Protein AF-A0A924V7I4-F1 (afdb_monomer_lite)

Radius of gyration: 24.04 Å; chains: 1; bounding box: 70×36×67 Å

Foldseek 3Di:
DFFDKAAEAFPVRDGDDADFWFWAEPVRDTQDTDRFPVSNQVSQCPDPRSVQQFHWDDDPDGRMTGTDGPDPVDHDDDHGYIFWKKKKKFQAQKDFKWKAFAQKWKDFQPRDIFGHHPDDTPDPQKAKDFDDAQDQDDDDDPDDDDFPDRLDTFNGTMMMMMGGHPHRHMGMMMITDRLGEDATDTAGPPPPLDPQRQLGIAQIATEDRLQDAYYEDELSYAQRNQECPRYPCVSRLQNHQEYYYAYRDPPRANPGYDHFARQRANHQEYAANGDHPAQAPVCRNNVHLAPCVRHVNHQEYHHELSNDDPSRQQLAARHQYDHYDDPDPPRANDQVNLQSNLLSPLNNYDAAHHEYAHEHHPDHDPSSVVSVVSNVVSHYHYHYD

pLDDT: mean 82.89, std 15.55, range [28.03, 98.19]

Sequence (385 aa):
NGPGNVSLKNGLGSNVSSYPVAVLNLNSAILGVAQNDNQYVNLWNADPVDAAAGQLDISDIATKFNFTPSNPANPVIPQVSAMRFFQFDIAADHLDSMSFPEGSIVDFGDGIKQKFDAVTPLDPSIGFYQIFSGVIQTYIVNGTYNVPGSAFTLNNTVYVMTKTYSNASNKTITVYHNDNDYYLYNDNANGTPGTETSHLLSNLRGHLPIHTKGIHFTSTQQASFNTFANLNLSEFFQNVEFFGMRWGYTSNFFTNYNFGVLTFPNIKAIDFGANRTTNDLVKIIAGTADLVAKYPHLISIGLKQSQYTPDLNLAIANVQ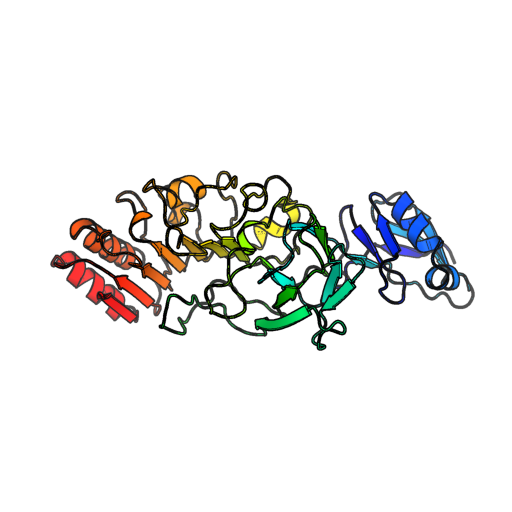QFIMGNYETGNILLPADYDRILIQLASGKTDTGGRIVISGGLSRTAASDAAVSTLLAQGMTVQLN

Secondary structure (DSSP, 8-state):
-PPEEEE-B-TTSPBP-SS-EEEE-TTS-EEEEESSHHHHHHHHHHSHHHHHHEEEEE-SSTTEEEEEES-TTS------EEEEEEEEEE-SSEEEEEEEETT-EEE-SSS-EEE-SSSPPSSTTEEEEEEESS-B-----TT----SS-S-B-SS-EEEEEEE-SS---EEEEEEE----EEE----TTSS---SGGGGEEEEEE---TTEEEEEEETTS-TTTSBSTTB-GGGTGGG--EEEEE-SSTT--S---B--S---TT--EEEEE---SSTTHHHHHHTSS-HHHH-TT--EEEEEGGG--TT-----TT--EEEEE--STT----HHHHHHHHHHHHHH--SS--EEEE---S---HHHHHHHHHHHHTT-EEEE-

Structure (mmCIF, N/CA/C/O backbone):
data_AF-A0A924V7I4-F1
#
_entry.id   AF-A0A924V7I4-F1
#
loop_
_atom_site.group_PDB
_atom_site.id
_atom_site.type_symbol
_atom_site.label_atom_id
_atom_site.label_alt_id
_atom_site.label_comp_id
_atom_site.label_asym_id
_atom_site.label_entity_id
_atom_site.label_seq_id
_atom_site.pdbx_PDB_ins_code
_atom_site.Cartn_x
_atom_site.Cartn_y
_atom_site.Cartn_z
_atom_site.occupancy
_atom_site.B_iso_or_equiv
_atom_site.auth_seq_id
_atom_site.auth_comp_id
_atom_site.auth_asym_id
_atom_site.auth_atom_id
_atom_site.pdbx_PDB_model_num
ATOM 1 N N . ASN A 1 1 ? 41.966 -0.921 -19.161 1.00 46.94 1 ASN A N 1
ATOM 2 C CA . ASN A 1 1 ? 40.840 -0.637 -18.250 1.00 46.94 1 ASN A CA 1
ATOM 3 C C . ASN A 1 1 ? 39.712 -1.575 -18.623 1.00 46.94 1 ASN A C 1
ATOM 5 O O . ASN A 1 1 ? 39.207 -1.452 -19.728 1.00 46.94 1 ASN A O 1
ATOM 9 N N . GLY A 1 2 ? 39.460 -2.597 -17.801 1.00 52.84 2 GLY A N 1
ATOM 10 C CA . GLY A 1 2 ? 38.403 -3.581 -18.065 1.00 52.84 2 GLY A CA 1
ATOM 11 C C . GLY A 1 2 ? 37.001 -2.979 -17.900 1.00 52.84 2 GLY A C 1
ATOM 12 O O . GLY A 1 2 ? 36.897 -1.849 -17.413 1.00 52.84 2 GLY A O 1
ATOM 13 N N . PRO A 1 3 ? 35.948 -3.710 -18.302 1.00 62.97 3 PRO A N 1
ATOM 14 C CA . PRO A 1 3 ? 34.570 -3.273 -18.117 1.00 62.97 3 PRO A CA 1
ATOM 15 C C . PRO A 1 3 ? 34.295 -2.991 -16.637 1.00 62.97 3 PRO A C 1
ATOM 17 O O . PRO A 1 3 ? 34.717 -3.739 -15.751 1.00 62.97 3 PRO A O 1
ATOM 20 N N . GLY A 1 4 ? 33.620 -1.875 -16.369 1.00 78.25 4 GLY A N 1
ATOM 21 C CA . GLY A 1 4 ? 33.161 -1.549 -15.025 1.00 78.25 4 GLY A CA 1
ATOM 22 C C . GLY A 1 4 ? 31.916 -2.369 -14.708 1.00 78.25 4 GLY A C 1
ATOM 23 O O . GLY A 1 4 ? 30.990 -2.397 -15.511 1.00 78.25 4 GLY A O 1
ATOM 24 N N . ASN A 1 5 ? 31.872 -3.024 -13.549 1.00 87.50 5 ASN A N 1
ATOM 25 C CA . ASN A 1 5 ? 30.640 -3.656 -13.083 1.00 87.50 5 ASN A CA 1
ATOM 26 C C . ASN A 1 5 ? 29.692 -2.587 -12.545 1.00 87.50 5 ASN A C 1
ATOM 28 O O . ASN A 1 5 ? 30.035 -1.865 -11.606 1.00 87.50 5 ASN A O 1
ATOM 32 N N . VAL A 1 6 ? 28.488 -2.527 -13.098 1.00 92.62 6 VAL A N 1
ATOM 33 C CA . VAL A 1 6 ? 27.426 -1.624 -12.656 1.00 92.62 6 VAL A CA 1
ATOM 34 C C . VAL A 1 6 ? 26.247 -2.434 -12.135 1.00 92.62 6 VAL A C 1
ATOM 36 O O . VAL A 1 6 ? 25.904 -3.480 -12.673 1.00 92.62 6 VAL A O 1
ATOM 39 N N . SER A 1 7 ? 25.656 -1.992 -11.029 1.00 93.12 7 SER A N 1
ATOM 40 C CA . SER A 1 7 ? 24.474 -2.640 -10.446 1.00 93.12 7 SER A CA 1
ATOM 41 C C . SER A 1 7 ? 23.231 -1.843 -10.797 1.00 93.12 7 SER A C 1
ATOM 43 O O . SER A 1 7 ? 23.283 -0.614 -10.801 1.00 93.12 7 SER A O 1
ATOM 45 N N . LEU A 1 8 ? 22.123 -2.537 -11.032 1.00 94.00 8 LEU A N 1
ATOM 46 C CA . LEU A 1 8 ? 20.829 -1.915 -11.241 1.00 94.00 8 LEU A CA 1
ATOM 47 C C . LEU A 1 8 ? 20.364 -1.218 -9.961 1.00 94.00 8 LEU A C 1
ATOM 49 O O . LEU A 1 8 ? 20.261 -1.848 -8.902 1.00 94.00 8 LEU A O 1
ATOM 53 N N . LYS A 1 9 ? 20.084 0.081 -10.054 1.00 92.69 9 LYS A N 1
ATOM 54 C CA . LYS A 1 9 ? 19.677 0.914 -8.921 1.00 92.69 9 LYS A CA 1
ATOM 55 C C . LYS A 1 9 ? 18.242 1.399 -9.056 1.00 92.69 9 LYS A C 1
ATOM 57 O O . LYS A 1 9 ? 17.799 1.704 -10.157 1.00 92.69 9 LYS A O 1
ATOM 62 N N . ASN A 1 10 ? 17.530 1.517 -7.940 1.00 87.12 10 ASN A N 1
ATOM 63 C CA . ASN A 1 10 ? 16.281 2.273 -7.896 1.00 87.12 10 ASN A CA 1
ATOM 64 C C . ASN A 1 10 ? 16.562 3.786 -7.833 1.00 87.12 10 ASN A C 1
ATOM 66 O O . ASN A 1 10 ? 17.717 4.209 -7.717 1.00 87.12 10 ASN A O 1
ATOM 70 N N . GLY A 1 11 ? 15.517 4.618 -7.861 1.00 77.81 11 GLY A N 1
ATOM 71 C CA . GLY A 1 11 ? 15.671 6.076 -7.755 1.00 77.81 11 GLY A CA 1
ATOM 72 C C . GLY A 1 11 ? 16.249 6.579 -6.424 1.00 77.81 11 GLY A C 1
ATOM 73 O O . GLY A 1 11 ? 16.627 7.741 -6.336 1.00 77.81 11 GLY A O 1
ATOM 74 N N . LEU A 1 12 ? 16.373 5.713 -5.411 1.00 79.00 12 LEU A N 1
ATOM 75 C CA . LEU A 1 12 ? 17.067 5.982 -4.146 1.00 79.00 12 LEU A CA 1
ATOM 76 C C . LEU A 1 12 ? 18.531 5.497 -4.135 1.00 79.00 12 LEU A C 1
ATOM 78 O O . LEU A 1 12 ? 19.192 5.554 -3.101 1.00 79.00 12 LEU A O 1
ATOM 82 N N . GLY A 1 13 ? 19.050 4.969 -5.248 1.00 85.31 13 GLY A N 1
ATOM 83 C CA . GLY A 1 13 ? 20.415 4.430 -5.338 1.00 85.31 13 GLY A CA 1
ATOM 84 C C . GLY A 1 13 ? 20.606 3.054 -4.677 1.00 85.31 13 GLY A C 1
ATOM 85 O O . GLY A 1 13 ? 21.725 2.521 -4.637 1.00 85.31 13 GLY A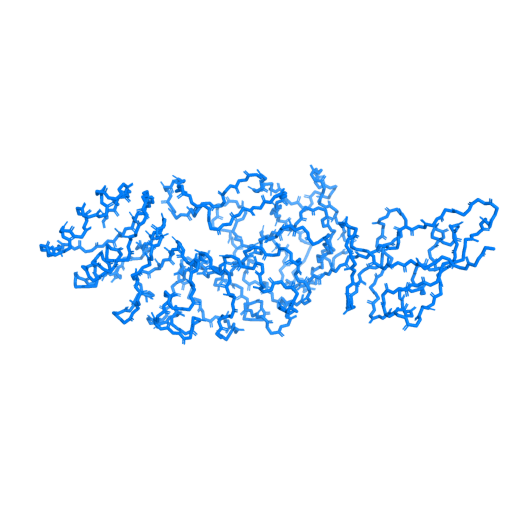 O 1
ATOM 86 N N . SER A 1 14 ? 19.528 2.441 -4.182 1.00 88.06 14 SER A N 1
ATOM 87 C CA . SER A 1 14 ? 19.536 1.086 -3.622 1.00 88.06 14 SER A CA 1
ATOM 88 C C . SER A 1 14 ? 19.504 0.039 -4.732 1.00 88.06 14 SER A C 1
ATOM 90 O O . SER A 1 14 ? 18.988 0.296 -5.815 1.00 88.06 14 SER A O 1
ATOM 92 N N . ASN A 1 15 ? 20.074 -1.143 -4.486 1.00 89.88 15 ASN A N 1
ATOM 93 C CA . ASN A 1 15 ? 20.067 -2.219 -5.481 1.00 89.88 15 ASN A CA 1
ATOM 94 C C . ASN A 1 15 ? 18.642 -2.725 -5.716 1.00 89.88 15 ASN A C 1
ATOM 96 O O . ASN A 1 15 ? 17.923 -3.006 -4.759 1.00 89.88 15 ASN A O 1
ATOM 100 N N . VAL A 1 16 ? 18.280 -2.913 -6.982 1.00 89.62 16 VAL A N 1
ATOM 101 C CA . VAL A 1 16 ? 17.067 -3.646 -7.349 1.00 89.62 16 VAL A CA 1
ATOM 102 C C . VAL A 1 16 ? 17.388 -5.139 -7.380 1.00 89.62 16 VAL A C 1
ATOM 104 O O . VAL A 1 16 ? 18.375 -5.560 -7.985 1.00 89.62 16 VAL A O 1
ATOM 107 N N . SER A 1 17 ? 16.575 -5.939 -6.692 1.00 84.50 17 SER A N 1
ATOM 108 C CA . SER A 1 17 ? 16.821 -7.373 -6.488 1.00 84.50 17 SER A CA 1
ATOM 109 C C . SER A 1 17 ? 16.042 -8.290 -7.430 1.00 84.50 17 SER A C 1
ATOM 111 O O . SER A 1 17 ? 16.276 -9.496 -7.419 1.00 84.50 17 SER A O 1
ATOM 113 N N . SER A 1 18 ? 15.092 -7.762 -8.202 1.00 88.56 18 SER A N 1
ATOM 114 C CA . SER A 1 18 ? 14.149 -8.569 -8.978 1.00 88.56 18 SER A CA 1
ATOM 115 C C . SER A 1 18 ? 13.593 -7.812 -10.189 1.00 88.56 18 SER A C 1
ATOM 117 O O . SER A 1 18 ? 13.599 -6.583 -10.242 1.00 88.56 18 SER A O 1
ATOM 119 N N . TYR A 1 19 ? 13.110 -8.586 -11.160 1.00 92.50 19 TYR A N 1
ATOM 120 C CA . TYR A 1 19 ? 12.286 -8.143 -12.285 1.00 92.50 19 TYR A CA 1
ATOM 121 C C . TYR A 1 19 ? 10.809 -8.488 -12.011 1.00 92.50 19 TYR A C 1
ATOM 123 O O . TYR A 1 19 ? 10.556 -9.409 -11.228 1.00 92.50 19 TYR A O 1
ATOM 131 N N . PRO A 1 20 ? 9.838 -7.838 -12.681 1.00 95.00 20 PRO A N 1
ATOM 132 C CA . PRO A 1 20 ? 9.994 -6.822 -13.726 1.00 95.00 20 PRO A CA 1
ATOM 133 C C . PRO A 1 20 ? 10.355 -5.422 -13.220 1.00 95.00 20 PRO A C 1
ATOM 135 O O . PRO A 1 20 ? 10.039 -5.041 -12.097 1.00 95.00 20 PRO A O 1
ATOM 138 N N . VAL A 1 21 ? 10.972 -4.628 -14.100 1.00 95.38 21 VAL A N 1
ATOM 139 C CA . VAL A 1 21 ? 11.309 -3.218 -13.846 1.00 95.38 21 VAL A CA 1
ATOM 140 C C . VAL A 1 21 ? 11.069 -2.355 -15.077 1.00 95.38 21 VAL A C 1
ATOM 142 O O . VAL A 1 21 ? 11.224 -2.819 -16.205 1.00 95.38 21 VAL A O 1
ATOM 145 N N . ALA A 1 22 ? 10.746 -1.083 -14.877 1.00 96.62 22 ALA A N 1
ATOM 146 C CA . ALA A 1 22 ? 10.857 -0.077 -15.920 1.00 96.62 22 ALA A CA 1
ATOM 147 C C . ALA A 1 22 ? 12.313 0.350 -16.092 1.00 96.62 22 ALA A C 1
ATOM 149 O O . ALA A 1 22 ? 12.970 0.708 -15.116 1.00 96.62 22 ALA A O 1
ATOM 150 N N . VAL A 1 23 ? 12.790 0.320 -17.333 1.00 96.12 23 VAL A N 1
ATOM 151 C CA . VAL A 1 23 ? 14.122 0.786 -17.721 1.00 96.12 23 VAL A CA 1
ATOM 152 C C . VAL A 1 23 ? 14.069 2.294 -17.898 1.00 96.12 23 VAL A C 1
ATOM 154 O O . VAL A 1 23 ? 13.231 2.791 -18.657 1.00 96.12 23 VAL A O 1
ATOM 157 N N . LEU A 1 24 ? 14.947 3.012 -17.202 1.00 94.69 24 LEU A N 1
ATOM 158 C CA . LEU A 1 24 ? 15.114 4.449 -17.368 1.00 94.69 24 LEU A CA 1
ATOM 159 C C . LEU A 1 24 ? 16.387 4.735 -18.163 1.00 94.69 24 LEU A C 1
ATOM 161 O O . LEU A 1 24 ? 17.429 4.141 -17.880 1.00 94.69 24 LEU A O 1
ATOM 165 N N . ASN A 1 25 ? 16.309 5.677 -19.102 1.00 93.75 25 ASN A N 1
ATOM 166 C CA . ASN A 1 25 ? 17.513 6.242 -19.707 1.00 93.75 25 ASN A CA 1
ATOM 167 C C . ASN A 1 25 ? 18.193 7.248 -18.771 1.00 93.75 25 ASN A C 1
ATOM 169 O O . ASN A 1 25 ? 17.664 7.610 -17.713 1.00 93.75 25 ASN A O 1
ATOM 173 N N . LEU A 1 26 ? 19.357 7.753 -19.177 1.00 91.75 26 LEU A N 1
ATOM 174 C CA . LEU A 1 26 ? 20.135 8.733 -18.408 1.00 91.75 26 LEU A CA 1
ATOM 175 C C . LEU A 1 26 ? 19.391 10.046 -18.112 1.00 91.75 26 LEU A C 1
ATOM 177 O O . LEU A 1 26 ? 19.741 10.743 -17.162 1.00 91.75 26 LEU A O 1
ATOM 181 N N . ASN A 1 27 ? 18.332 10.359 -18.862 1.00 91.12 27 ASN A N 1
ATOM 182 C CA . ASN A 1 27 ? 17.461 11.514 -18.629 1.00 91.12 27 ASN A CA 1
ATOM 183 C C . ASN A 1 27 ? 16.215 11.171 -17.791 1.00 91.12 27 ASN A C 1
ATOM 185 O O . ASN A 1 27 ? 15.290 11.977 -17.703 1.00 91.12 27 ASN A O 1
ATOM 189 N N . SER A 1 28 ? 16.174 9.990 -17.164 1.00 88.31 28 SER A N 1
ATOM 190 C CA . SER A 1 28 ? 15.034 9.478 -16.388 1.00 88.31 28 SER A CA 1
ATOM 191 C C . SER A 1 28 ? 13.746 9.262 -17.199 1.00 88.31 28 SER A C 1
ATOM 193 O O . SER A 1 28 ? 12.658 9.209 -16.623 1.00 88.31 28 SER A O 1
ATOM 195 N N . ALA A 1 29 ? 13.839 9.122 -18.524 1.00 90.75 29 ALA A N 1
ATOM 196 C CA . ALA A 1 29 ? 12.702 8.747 -19.358 1.00 90.75 29 ALA A CA 1
ATOM 197 C C . ALA A 1 29 ? 12.522 7.223 -19.366 1.00 90.75 29 ALA A C 1
ATOM 199 O O . ALA A 1 29 ? 13.495 6.476 -19.450 1.00 90.75 29 ALA A O 1
ATOM 200 N N . ILE A 1 30 ? 11.271 6.759 -19.306 1.00 93.31 30 ILE A N 1
ATOM 201 C CA . ILE A 1 30 ? 10.945 5.328 -19.360 1.00 93.31 30 ILE A CA 1
ATOM 202 C C . ILE A 1 30 ? 11.090 4.820 -20.796 1.00 93.31 30 ILE A C 1
ATOM 204 O O . ILE A 1 30 ? 10.346 5.250 -21.678 1.00 93.31 30 ILE A O 1
ATOM 208 N N . LEU A 1 31 ? 11.982 3.850 -20.995 1.00 95.12 31 LEU A N 1
ATOM 209 C CA . LEU A 1 31 ? 12.223 3.185 -22.280 1.00 95.12 31 LEU A CA 1
ATOM 210 C C . LEU A 1 31 ? 11.293 1.992 -22.518 1.00 95.12 31 LEU A C 1
ATOM 212 O O . LEU A 1 31 ? 10.964 1.657 -23.652 1.00 95.12 31 LEU A O 1
ATOM 216 N N . GLY A 1 32 ? 10.861 1.340 -21.441 1.00 95.31 32 GLY A N 1
ATOM 217 C CA . GLY A 1 32 ? 10.020 0.150 -21.492 1.00 95.31 32 GLY A CA 1
ATOM 218 C C . GLY A 1 32 ? 10.098 -0.649 -20.199 1.00 95.31 32 GLY A C 1
ATOM 219 O O . GLY A 1 32 ? 10.736 -0.225 -19.237 1.00 95.31 32 GLY A O 1
ATOM 220 N N . VAL A 1 33 ? 9.449 -1.813 -20.177 1.00 96.44 33 VAL A N 1
ATOM 221 C CA . VAL A 1 33 ? 9.497 -2.747 -19.045 1.00 96.44 33 VAL A CA 1
ATOM 222 C C . VAL A 1 33 ? 10.339 -3.959 -19.421 1.00 96.44 33 VAL A C 1
ATOM 224 O O . VAL A 1 33 ? 10.035 -4.654 -20.390 1.00 96.44 33 VAL A O 1
ATOM 227 N N . ALA A 1 34 ? 11.369 -4.233 -18.627 1.00 97.25 34 ALA A N 1
ATOM 228 C CA . ALA A 1 34 ? 12.189 -5.427 -18.724 1.00 97.25 34 ALA A CA 1
ATOM 229 C C . ALA A 1 34 ? 11.686 -6.503 -17.753 1.00 97.25 34 ALA A C 1
ATOM 231 O O . ALA A 1 34 ? 11.427 -6.229 -16.583 1.00 97.25 34 ALA A O 1
ATOM 232 N N . GLN A 1 35 ? 11.584 -7.740 -18.235 1.00 96.12 35 GLN A N 1
ATOM 233 C CA . GLN A 1 35 ? 11.258 -8.940 -17.454 1.00 96.12 35 GLN A CA 1
ATOM 234 C C . GLN A 1 35 ? 12.515 -9.720 -17.030 1.00 96.12 35 GLN A C 1
ATOM 236 O O . GLN A 1 35 ? 12.414 -10.678 -16.270 1.00 96.12 35 GLN A O 1
ATOM 241 N N . ASN A 1 36 ? 13.687 -9.370 -17.566 1.00 95.81 36 ASN A N 1
ATOM 242 C CA . ASN A 1 36 ? 14.976 -10.008 -17.286 1.00 95.81 36 ASN A CA 1
ATOM 243 C C . ASN A 1 36 ? 16.145 -9.127 -17.767 1.00 95.81 36 ASN A C 1
ATOM 245 O O . ASN A 1 36 ? 15.934 -8.142 -18.479 1.00 95.81 36 ASN A O 1
ATOM 249 N N . ASP A 1 37 ? 17.376 -9.531 -17.432 1.00 96.44 37 ASP A N 1
ATOM 250 C CA . ASP A 1 37 ? 18.611 -8.806 -17.770 1.00 96.44 37 ASP A CA 1
ATOM 251 C C . ASP A 1 37 ? 18.798 -8.593 -19.281 1.00 96.44 37 ASP A C 1
ATOM 253 O O . ASP A 1 37 ? 19.178 -7.501 -19.697 1.00 96.44 37 ASP A O 1
ATOM 257 N N . ASN A 1 38 ? 18.466 -9.583 -20.124 1.00 96.88 38 ASN A N 1
ATOM 258 C CA . ASN A 1 38 ? 18.555 -9.434 -21.585 1.00 96.88 38 ASN A CA 1
ATOM 259 C C . ASN A 1 38 ? 17.659 -8.299 -22.092 1.00 96.88 38 ASN A C 1
ATOM 261 O O . ASN A 1 38 ? 18.086 -7.467 -22.887 1.00 96.88 38 ASN A O 1
ATOM 265 N N . GLN A 1 39 ? 16.403 -8.265 -21.643 1.00 97.81 39 GLN A N 1
ATOM 266 C CA . GLN A 1 39 ? 15.467 -7.218 -22.049 1.00 97.81 39 GLN A CA 1
ATOM 267 C C . GLN A 1 39 ? 15.892 -5.847 -21.529 1.00 97.81 39 GLN A C 1
ATOM 269 O O . GLN A 1 39 ? 15.744 -4.864 -22.249 1.00 97.81 39 GLN A O 1
ATOM 274 N N . TYR A 1 40 ? 16.451 -5.790 -20.317 1.00 97.62 40 TYR A N 1
ATOM 275 C CA . TYR A 1 40 ? 16.997 -4.560 -19.758 1.00 97.62 40 TYR A CA 1
ATOM 276 C C . TYR A 1 40 ? 18.110 -3.997 -20.646 1.00 97.62 40 TYR A C 1
ATOM 278 O O . TYR A 1 40 ? 18.021 -2.860 -21.105 1.00 97.62 40 TYR A O 1
ATOM 286 N N . VAL A 1 41 ? 19.123 -4.821 -20.931 1.00 97.25 41 VAL A N 1
ATOM 287 C CA . VAL A 1 41 ? 20.273 -4.454 -21.766 1.00 97.25 41 VAL A CA 1
ATOM 288 C C . VAL A 1 41 ? 19.825 -4.021 -23.161 1.00 97.25 41 VAL A C 1
ATOM 290 O O . VAL A 1 41 ? 20.287 -2.998 -23.655 1.00 97.25 41 VAL A O 1
ATOM 293 N N . ASN A 1 42 ? 18.887 -4.748 -23.775 1.00 98.00 42 ASN A N 1
ATOM 294 C CA . ASN A 1 42 ? 18.368 -4.409 -25.100 1.00 98.00 42 ASN A CA 1
ATOM 295 C C . ASN A 1 42 ? 17.643 -3.059 -25.125 1.00 98.00 42 ASN A C 1
ATOM 297 O O . ASN A 1 42 ? 17.840 -2.293 -26.062 1.00 98.00 42 ASN A O 1
ATOM 301 N N . LEU A 1 43 ? 16.805 -2.769 -24.122 1.00 98.19 43 LEU A N 1
ATOM 302 C CA . LEU A 1 43 ? 16.101 -1.488 -24.029 1.00 98.19 43 LEU A CA 1
ATOM 303 C C . LEU A 1 43 ? 17.084 -0.333 -23.819 1.00 98.19 43 LEU A C 1
ATOM 305 O O . LEU A 1 43 ? 16.995 0.663 -24.527 1.00 98.19 43 LEU A O 1
ATOM 309 N N . TRP A 1 44 ? 18.030 -0.492 -22.891 1.00 97.44 44 TRP A N 1
ATOM 310 C CA . TRP A 1 44 ? 19.024 0.531 -22.560 1.00 97.44 44 TRP A CA 1
ATOM 311 C C . TRP A 1 44 ? 19.960 0.817 -23.746 1.00 97.44 44 TRP A C 1
ATOM 313 O O . TRP A 1 44 ? 20.078 1.953 -24.184 1.00 97.44 44 TRP A O 1
ATOM 323 N N . ASN A 1 45 ? 20.550 -0.216 -24.362 1.00 97.06 45 ASN A N 1
ATOM 324 C CA . ASN A 1 45 ? 21.461 -0.045 -25.504 1.00 97.06 45 ASN A CA 1
ATOM 325 C C . ASN A 1 45 ? 20.765 0.487 -26.774 1.00 97.06 45 ASN A C 1
ATOM 327 O O . ASN A 1 45 ? 21.444 0.959 -27.685 1.00 97.06 45 ASN A O 1
ATOM 331 N N . ALA A 1 46 ? 19.437 0.369 -26.878 1.00 97.75 46 ALA A N 1
ATOM 332 C CA . ALA A 1 46 ? 18.676 0.900 -28.007 1.00 97.75 46 ALA A CA 1
ATOM 333 C C . ALA A 1 46 ? 18.394 2.409 -27.889 1.00 97.75 46 ALA A C 1
ATOM 335 O O . ALA A 1 46 ? 18.067 3.037 -28.900 1.00 97.75 46 ALA A O 1
ATOM 336 N N . ASP A 1 47 ? 18.503 2.996 -26.692 1.00 97.69 47 ASP A N 1
ATOM 337 C CA . ASP A 1 47 ? 18.309 4.430 -26.492 1.00 97.69 47 ASP A CA 1
ATOM 338 C C . ASP A 1 47 ? 19.556 5.221 -26.945 1.00 97.69 47 ASP A C 1
ATOM 340 O O . ASP A 1 47 ? 20.675 4.921 -26.523 1.00 97.69 47 ASP A O 1
ATOM 344 N N . PRO A 1 48 ? 19.407 6.250 -27.803 1.00 96.19 48 PRO A N 1
ATOM 345 C CA . PRO A 1 48 ? 20.550 7.015 -28.301 1.00 96.19 48 PRO A CA 1
ATOM 346 C C . PRO A 1 48 ? 21.330 7.795 -27.231 1.00 96.19 48 PRO A C 1
ATOM 348 O O . PRO A 1 48 ? 22.521 8.041 -27.422 1.00 96.19 48 PRO A O 1
ATOM 351 N N . VAL A 1 49 ? 20.680 8.226 -26.142 1.00 94.62 49 VAL A N 1
ATOM 352 C CA . VAL A 1 49 ? 21.334 8.955 -25.040 1.00 94.62 49 VAL A CA 1
ATOM 353 C C . VAL A 1 49 ? 22.223 7.998 -24.254 1.00 94.62 49 VAL A C 1
ATOM 355 O O . VAL A 1 49 ? 23.375 8.319 -23.960 1.00 94.62 49 VAL A O 1
ATOM 358 N N . ASP A 1 50 ? 21.709 6.809 -23.974 1.00 95.25 50 ASP A N 1
ATOM 359 C CA . ASP A 1 50 ? 22.414 5.747 -23.264 1.00 95.25 50 ASP A CA 1
ATOM 360 C C . ASP A 1 50 ? 23.581 5.190 -24.098 1.00 95.25 50 ASP A C 1
ATOM 362 O O . ASP A 1 50 ? 24.724 5.150 -23.630 1.00 95.25 50 ASP A O 1
ATOM 366 N N . ALA A 1 51 ? 23.335 4.880 -25.376 1.00 92.00 51 ALA A N 1
ATOM 367 C CA . ALA A 1 51 ? 24.352 4.392 -26.310 1.00 92.00 51 ALA A CA 1
ATOM 368 C C . ALA A 1 51 ? 25.515 5.383 -26.511 1.00 92.00 51 ALA A C 1
ATOM 370 O O . ALA A 1 51 ? 26.653 4.981 -26.769 1.00 92.00 51 ALA A O 1
ATOM 371 N N . ALA A 1 52 ? 25.263 6.690 -26.366 1.00 93.19 52 ALA A N 1
ATOM 372 C CA . ALA A 1 52 ? 26.316 7.702 -26.402 1.00 93.19 52 ALA A CA 1
ATOM 373 C C . ALA A 1 52 ? 27.261 7.614 -25.189 1.00 93.19 52 ALA A C 1
ATOM 375 O O . ALA A 1 52 ? 28.439 7.966 -25.310 1.00 93.19 52 ALA A O 1
ATOM 376 N N . ALA A 1 53 ? 26.789 7.127 -24.037 1.00 93.00 53 ALA A N 1
ATOM 377 C CA . ALA A 1 53 ? 27.617 6.905 -22.852 1.00 93.00 53 ALA A CA 1
ATOM 378 C C . ALA A 1 53 ? 28.432 5.603 -22.945 1.00 93.00 53 ALA A C 1
ATOM 380 O O . ALA A 1 53 ? 29.581 5.554 -22.495 1.00 93.00 53 ALA A O 1
ATOM 381 N N . GLY A 1 54 ? 27.874 4.554 -23.550 1.00 94.75 54 GLY A N 1
ATOM 382 C CA . GLY A 1 54 ? 28.554 3.276 -23.731 1.00 94.75 54 GLY A CA 1
ATOM 383 C C . GLY A 1 54 ? 27.594 2.134 -24.035 1.00 94.75 54 GLY A C 1
ATOM 384 O O . GLY A 1 54 ? 26.496 2.351 -24.530 1.00 94.75 54 GLY A O 1
ATOM 385 N N . GLN A 1 55 ? 28.023 0.915 -23.726 1.00 95.75 55 GLN A N 1
ATOM 386 C CA . GLN A 1 55 ? 27.252 -0.307 -23.925 1.00 95.75 55 GLN A CA 1
ATOM 387 C C . GLN A 1 55 ? 27.184 -1.108 -22.624 1.00 95.75 55 GLN A C 1
ATOM 389 O O . GLN A 1 55 ? 28.193 -1.264 -21.929 1.00 95.75 55 GLN A O 1
ATOM 394 N N . LEU A 1 56 ? 26.000 -1.636 -22.318 1.00 96.00 56 LEU A N 1
ATOM 395 C CA . LEU A 1 56 ? 25.813 -2.667 -21.304 1.00 96.00 56 LEU A CA 1
ATOM 396 C C . LEU A 1 56 ? 25.884 -4.056 -21.930 1.00 96.00 56 LEU A C 1
ATOM 398 O O . LEU A 1 56 ? 25.314 -4.297 -22.991 1.00 96.00 56 LEU A O 1
ATOM 402 N N . ASP A 1 57 ? 26.504 -4.979 -21.208 1.00 95.94 57 ASP A N 1
ATOM 403 C CA . ASP A 1 57 ? 26.461 -6.411 -21.457 1.00 95.94 57 ASP A CA 1
ATOM 404 C C . ASP A 1 57 ? 26.067 -7.139 -20.167 1.00 95.94 57 ASP A C 1
ATOM 406 O O . ASP A 1 57 ? 26.233 -6.641 -19.050 1.00 95.94 57 ASP A O 1
ATOM 410 N N . ILE A 1 58 ? 25.541 -8.350 -20.308 1.00 94.81 58 ILE A N 1
ATOM 411 C CA . ILE A 1 58 ? 25.071 -9.146 -19.171 1.00 94.81 58 ILE A CA 1
ATOM 412 C C . ILE A 1 58 ? 26.252 -9.583 -18.295 1.00 94.81 58 ILE A C 1
ATOM 414 O O . ILE A 1 58 ? 27.309 -9.970 -18.799 1.00 94.81 58 ILE A O 1
ATOM 418 N N . SER A 1 59 ? 26.064 -9.516 -16.976 1.00 92.88 59 SER A N 1
ATOM 419 C CA . SER A 1 59 ? 26.948 -10.134 -15.981 1.00 92.88 59 SER A CA 1
ATOM 420 C C . SER A 1 59 ? 26.462 -11.546 -15.640 1.00 92.88 59 SER A C 1
ATOM 422 O O . SER A 1 59 ? 25.304 -11.900 -15.836 1.00 92.88 59 SER A O 1
ATOM 424 N N . ASP A 1 60 ? 27.352 -12.357 -15.079 1.00 89.50 60 ASP A N 1
ATOM 425 C CA . ASP A 1 60 ? 27.025 -13.612 -14.401 1.00 89.50 60 ASP A CA 1
ATOM 426 C C . ASP A 1 60 ? 26.212 -13.422 -13.103 1.00 89.50 60 ASP A C 1
ATOM 428 O O . ASP A 1 60 ? 25.671 -14.388 -12.564 1.00 89.50 60 ASP A O 1
ATOM 432 N N . ILE A 1 61 ? 26.100 -12.188 -12.604 1.00 87.94 61 ILE A N 1
ATOM 433 C CA . ILE A 1 61 ? 25.307 -11.829 -11.429 1.00 87.94 61 ILE A CA 1
ATOM 434 C C . ILE A 1 61 ? 24.038 -11.100 -11.885 1.00 87.94 61 ILE A C 1
ATOM 436 O O . ILE A 1 61 ? 24.118 -10.039 -12.502 1.00 87.94 61 ILE A O 1
ATOM 440 N N . ALA A 1 62 ? 22.871 -11.639 -11.520 1.00 87.06 62 ALA A N 1
ATOM 441 C CA . ALA A 1 62 ? 21.574 -11.023 -11.808 1.00 87.06 62 ALA A CA 1
ATOM 442 C C . ALA A 1 62 ? 21.512 -9.565 -11.321 1.00 87.06 62 ALA A C 1
ATOM 444 O O . ALA A 1 62 ? 22.061 -9.244 -10.263 1.00 87.06 62 ALA A O 1
ATOM 445 N N . THR A 1 63 ? 20.849 -8.705 -12.102 1.00 90.06 63 THR A N 1
ATOM 446 C CA . THR A 1 63 ? 20.730 -7.252 -11.865 1.00 90.06 63 THR A CA 1
ATOM 447 C C . THR A 1 63 ? 22.066 -6.501 -11.775 1.00 90.06 63 THR A C 1
ATOM 449 O O . THR A 1 63 ? 22.131 -5.360 -11.302 1.00 90.06 63 THR A O 1
ATOM 452 N N . LYS A 1 64 ? 23.146 -7.106 -12.281 1.00 93.06 64 LYS A N 1
ATOM 453 C CA . LYS A 1 64 ? 24.418 -6.444 -12.566 1.00 93.06 64 LYS A CA 1
ATOM 454 C C . LYS A 1 64 ? 24.747 -6.560 -14.045 1.00 93.06 64 LYS A C 1
ATOM 456 O O . LYS A 1 64 ? 24.332 -7.491 -14.730 1.00 93.06 64 LYS A O 1
ATOM 461 N N . PHE A 1 65 ? 25.527 -5.606 -14.527 1.00 95.06 65 PHE A N 1
ATOM 462 C CA . PHE A 1 65 ? 25.917 -5.517 -15.923 1.00 95.06 65 PHE A CA 1
ATOM 463 C C . PHE A 1 65 ? 27.395 -5.166 -16.028 1.00 95.06 65 PHE A C 1
ATOM 465 O O . PHE A 1 65 ? 27.945 -4.439 -15.195 1.00 95.06 65 PHE A O 1
ATOM 472 N N . ASN A 1 66 ? 28.023 -5.672 -17.078 1.00 95.06 66 ASN A N 1
ATOM 473 C CA . ASN A 1 66 ? 29.317 -5.201 -17.533 1.00 95.06 66 ASN A CA 1
ATOM 474 C C . ASN A 1 66 ? 29.088 -3.929 -18.354 1.00 95.06 66 ASN A C 1
ATOM 476 O O . ASN A 1 66 ? 28.251 -3.927 -19.252 1.00 95.06 66 ASN A O 1
ATOM 480 N N . PHE A 1 67 ? 29.811 -2.852 -18.061 1.00 95.38 67 PHE A N 1
ATOM 481 C CA . PHE A 1 67 ? 29.718 -1.604 -18.814 1.00 95.38 67 PHE A CA 1
ATOM 482 C C . PHE A 1 67 ? 31.008 -1.314 -19.581 1.00 95.38 67 PHE A C 1
ATOM 484 O O . PHE A 1 67 ? 32.096 -1.247 -18.994 1.00 95.38 67 PHE A O 1
ATOM 491 N N . THR A 1 68 ? 30.860 -1.082 -20.885 1.00 94.81 68 THR A N 1
ATOM 492 C CA . THR A 1 68 ? 31.929 -0.661 -21.791 1.00 94.81 68 THR A CA 1
ATOM 493 C C . THR A 1 68 ? 31.705 0.804 -22.194 1.00 94.81 68 THR A C 1
ATOM 495 O O . THR A 1 68 ? 30.774 1.085 -22.947 1.00 94.81 68 THR A O 1
ATOM 498 N N . PRO A 1 69 ? 32.527 1.758 -21.715 1.00 94.12 69 PRO A N 1
ATOM 499 C CA . PRO A 1 69 ? 32.350 3.180 -22.012 1.00 94.12 69 PRO A CA 1
ATOM 500 C C . PRO A 1 69 ? 32.652 3.498 -23.481 1.00 94.12 69 PRO A C 1
ATOM 502 O O . PRO A 1 69 ? 33.616 2.976 -24.046 1.00 94.12 69 PRO A O 1
ATOM 505 N N . SER A 1 70 ? 31.897 4.428 -24.072 1.00 93.12 70 SER A N 1
ATOM 506 C CA . SER A 1 70 ? 32.129 4.900 -25.447 1.00 93.12 70 SER A CA 1
ATOM 507 C C . SER A 1 70 ? 33.449 5.672 -25.596 1.00 93.12 70 SER A C 1
ATOM 509 O O . SER A 1 70 ? 34.086 5.620 -26.648 1.00 93.12 70 SER A O 1
ATOM 511 N N . ASN A 1 71 ? 33.904 6.342 -24.527 1.00 90.69 71 ASN A N 1
ATOM 512 C CA . ASN A 1 71 ? 35.213 6.991 -24.439 1.00 90.69 71 ASN A CA 1
ATOM 513 C C . ASN A 1 71 ? 36.090 6.341 -23.347 1.00 90.69 71 ASN A C 1
ATOM 515 O O . ASN A 1 71 ? 36.041 6.750 -22.183 1.00 90.69 71 ASN A O 1
ATOM 519 N N . PRO A 1 72 ? 36.950 5.368 -23.701 1.00 86.81 72 PRO A N 1
ATOM 520 C CA . PRO A 1 72 ? 37.810 4.679 -22.737 1.00 86.81 72 PRO A CA 1
ATOM 521 C C . PRO A 1 72 ? 38.872 5.568 -22.073 1.00 86.81 72 PRO A C 1
ATOM 523 O O . PRO A 1 72 ? 39.402 5.197 -21.025 1.00 86.81 72 PRO A O 1
ATOM 526 N N . ALA A 1 73 ? 39.214 6.713 -22.678 1.00 85.69 73 ALA A N 1
ATOM 527 C CA . ALA A 1 73 ? 40.231 7.627 -22.157 1.00 85.69 73 ALA A CA 1
ATOM 528 C C . ALA A 1 73 ? 39.715 8.476 -20.983 1.00 85.69 73 ALA A C 1
ATOM 530 O O . ALA A 1 73 ? 40.509 8.927 -20.161 1.00 85.69 73 ALA A O 1
ATOM 531 N N . ASN A 1 74 ? 38.396 8.673 -20.894 1.00 81.38 74 ASN A N 1
ATOM 532 C CA . ASN A 1 74 ? 37.734 9.356 -19.787 1.00 81.38 74 ASN A CA 1
ATOM 533 C C . ASN A 1 74 ? 36.377 8.687 -19.497 1.00 81.38 74 ASN A C 1
ATOM 535 O O . ASN A 1 74 ? 35.336 9.194 -19.924 1.00 81.38 74 ASN A O 1
ATOM 539 N N . PRO A 1 75 ? 36.381 7.514 -18.844 1.00 83.25 75 PRO A N 1
ATOM 540 C CA . PRO A 1 75 ? 35.171 6.731 -18.665 1.00 83.25 75 PRO A CA 1
ATOM 541 C C . PRO A 1 75 ? 34.240 7.388 -17.640 1.00 83.25 75 PRO A C 1
ATOM 543 O O . PRO A 1 75 ? 34.587 7.518 -16.467 1.00 83.25 75 PRO A O 1
ATOM 546 N N . VAL A 1 76 ? 33.029 7.745 -18.070 1.00 83.44 76 VAL A N 1
ATOM 547 C CA . VAL A 1 76 ? 31.923 8.093 -17.169 1.00 83.44 76 VAL A CA 1
ATOM 548 C C . VAL A 1 76 ? 31.064 6.848 -17.010 1.00 83.44 76 VAL A C 1
ATOM 550 O O . VAL A 1 76 ? 30.422 6.414 -17.961 1.00 83.44 76 VAL A O 1
ATOM 553 N N . ILE A 1 77 ? 31.094 6.239 -15.825 1.00 85.31 77 ILE A N 1
ATOM 554 C CA . ILE A 1 77 ? 30.288 5.052 -15.527 1.00 85.31 77 ILE A CA 1
ATOM 555 C C . ILE A 1 77 ? 28.891 5.526 -15.109 1.00 85.31 77 ILE A C 1
ATOM 557 O O . ILE A 1 77 ? 28.774 6.185 -14.072 1.00 85.31 77 ILE A O 1
ATOM 561 N N . PRO A 1 78 ? 27.837 5.227 -15.886 1.00 87.38 78 PRO A N 1
ATOM 562 C CA . PRO A 1 78 ? 26.498 5.674 -15.559 1.00 87.38 78 PRO A CA 1
ATOM 563 C C . PRO A 1 78 ? 25.923 4.900 -14.374 1.00 87.38 78 PRO A C 1
ATOM 565 O O . PRO A 1 78 ? 26.226 3.724 -14.156 1.00 87.38 78 PRO A O 1
ATOM 568 N N . GLN A 1 79 ? 25.012 5.546 -13.648 1.00 88.12 79 GLN A N 1
ATOM 569 C CA . GLN A 1 79 ? 24.086 4.818 -12.793 1.00 88.12 79 GLN A CA 1
ATOM 570 C C . GLN A 1 79 ? 22.997 4.201 -13.670 1.00 88.12 79 GLN A C 1
ATOM 572 O O . GLN A 1 79 ? 22.160 4.907 -14.232 1.00 88.12 79 GLN A O 1
ATOM 577 N N . VAL A 1 80 ? 22.980 2.875 -13.744 1.00 92.81 80 VAL A N 1
ATOM 578 C CA . VAL A 1 80 ? 21.923 2.144 -14.441 1.00 92.81 80 VAL A CA 1
ATOM 579 C C . VAL A 1 80 ? 20.691 2.103 -13.544 1.00 92.81 80 VAL A C 1
ATOM 581 O O . VAL A 1 80 ? 20.753 1.564 -12.436 1.00 92.81 80 VAL A O 1
ATOM 584 N N . SER A 1 81 ? 19.601 2.724 -13.990 1.00 92.94 81 SER A N 1
ATOM 585 C CA . SER A 1 81 ? 18.456 3.034 -13.132 1.00 92.94 81 SER A CA 1
ATOM 586 C C . SER A 1 81 ? 17.178 2.340 -13.590 1.00 92.94 81 SER A C 1
ATOM 588 O O . SER A 1 81 ? 16.823 2.355 -14.765 1.00 92.94 81 SER A O 1
ATOM 590 N N . ALA A 1 82 ? 16.452 1.788 -12.627 1.00 94.06 82 ALA A N 1
ATOM 591 C CA . ALA A 1 82 ? 15.160 1.157 -12.816 1.00 94.06 82 ALA A CA 1
ATOM 592 C C . ALA A 1 82 ? 14.132 1.683 -11.819 1.00 94.06 82 ALA A C 1
ATOM 594 O O . ALA A 1 82 ? 14.463 2.088 -10.706 1.00 94.06 82 ALA A O 1
ATOM 595 N N . MET A 1 83 ? 12.862 1.579 -12.188 1.00 94.62 83 MET A N 1
ATOM 596 C CA . MET A 1 83 ? 11.752 1.699 -11.246 1.00 94.62 83 MET A CA 1
ATOM 597 C C . MET A 1 83 ? 10.978 0.390 -11.209 1.00 94.62 83 MET A C 1
ATOM 599 O O . MET A 1 83 ? 10.605 -0.158 -12.248 1.00 94.62 83 MET A O 1
ATOM 603 N N . ARG A 1 84 ? 10.693 -0.099 -10.004 1.00 94.31 84 ARG A N 1
ATOM 604 C CA . ARG A 1 84 ? 9.631 -1.092 -9.832 1.00 94.31 84 ARG A CA 1
ATOM 605 C C . ARG A 1 84 ? 8.279 -0.413 -9.979 1.00 94.31 84 ARG A C 1
ATOM 607 O O . ARG A 1 84 ? 8.183 0.817 -9.994 1.00 94.31 84 ARG A O 1
ATOM 614 N N . PHE A 1 85 ? 7.251 -1.228 -10.154 1.00 96.12 85 PHE A N 1
ATOM 615 C CA . PHE A 1 85 ? 5.915 -0.715 -10.357 1.00 96.12 85 PHE A CA 1
ATOM 616 C C . PHE A 1 85 ? 4.846 -1.652 -9.821 1.00 96.12 85 PHE A C 1
ATOM 618 O O . PHE A 1 85 ? 4.992 -2.878 -9.824 1.00 96.12 85 PHE A O 1
ATOM 625 N N . PHE A 1 86 ? 3.725 -1.047 -9.455 1.00 96.88 86 PHE A N 1
ATOM 626 C CA . PHE A 1 86 ? 2.455 -1.732 -9.302 1.00 96.88 86 PHE A CA 1
ATOM 627 C C . PHE A 1 86 ? 1.463 -1.207 -10.333 1.00 96.88 86 PHE A C 1
ATOM 629 O O . PHE A 1 86 ? 1.635 -0.138 -10.925 1.00 96.88 86 PHE A O 1
ATOM 636 N N . GLN A 1 87 ? 0.428 -1.998 -10.563 1.00 97.44 87 GLN A N 1
ATOM 637 C CA . GLN A 1 87 ? -0.635 -1.697 -11.501 1.00 97.44 87 GLN A CA 1
ATOM 638 C C . GLN A 1 87 ? -1.982 -1.969 -10.864 1.00 97.44 87 GLN A C 1
ATOM 640 O O . GLN A 1 87 ? -2.113 -2.818 -9.981 1.00 97.44 87 GLN A O 1
ATOM 645 N N . PHE A 1 88 ? -2.987 -1.286 -11.377 1.00 96.81 88 PHE A N 1
ATOM 646 C CA . PHE A 1 88 ? -4.384 -1.586 -11.137 1.00 96.81 88 PHE A CA 1
ATOM 647 C C . PHE A 1 88 ? -5.185 -1.153 -12.357 1.00 96.81 88 PHE A C 1
ATOM 649 O O . PHE A 1 88 ? -4.729 -0.341 -13.166 1.00 96.81 88 PHE A O 1
ATOM 656 N N . ASP A 1 89 ? -6.374 -1.714 -12.495 1.00 95.88 89 ASP A N 1
ATOM 657 C CA . ASP A 1 89 ? -7.254 -1.419 -13.609 1.00 95.88 89 ASP A CA 1
ATOM 658 C C . ASP A 1 89 ? -8.442 -0.580 -13.138 1.00 95.88 89 ASP A C 1
ATOM 660 O O . ASP A 1 89 ? -8.922 -0.729 -12.010 1.00 95.88 89 ASP A O 1
ATOM 664 N N . ILE A 1 90 ? -8.917 0.295 -14.019 1.00 92.31 90 ILE A N 1
ATOM 665 C CA . ILE A 1 90 ? -10.109 1.112 -13.818 1.00 92.31 90 ILE A CA 1
ATOM 666 C C . ILE A 1 90 ? -11.003 1.033 -15.054 1.00 92.31 90 ILE A C 1
ATOM 668 O O . ILE A 1 90 ? -10.586 1.346 -16.168 1.00 92.31 90 ILE A O 1
ATOM 672 N N . ALA A 1 91 ? -12.258 0.644 -14.848 1.00 90.69 91 ALA A N 1
ATOM 673 C CA . ALA A 1 91 ? -13.286 0.596 -15.887 1.00 90.69 91 ALA A CA 1
ATOM 674 C C . ALA A 1 91 ? -14.246 1.792 -15.776 1.00 90.69 91 ALA A C 1
ATOM 676 O O . ALA A 1 91 ? -15.459 1.616 -15.714 1.00 90.69 91 ALA A O 1
ATOM 677 N N . ALA A 1 92 ? -13.690 3.001 -15.687 1.00 87.06 92 ALA A N 1
ATOM 678 C CA . ALA A 1 92 ? -14.429 4.243 -15.475 1.00 87.06 92 ALA A CA 1
ATOM 679 C C . ALA A 1 92 ? -13.846 5.379 -16.320 1.00 87.06 92 ALA A C 1
ATOM 681 O O . ALA A 1 92 ? -12.692 5.331 -16.751 1.00 87.06 92 ALA A O 1
ATOM 682 N N . ASP A 1 93 ? -14.646 6.417 -16.537 1.00 86.06 93 ASP A N 1
ATOM 683 C CA . ASP A 1 93 ? -14.202 7.676 -17.131 1.00 86.06 93 ASP A CA 1
ATOM 684 C C . ASP A 1 93 ? -13.596 8.635 -16.095 1.00 86.06 93 ASP A C 1
ATOM 686 O O . ASP A 1 93 ? -13.082 9.689 -16.461 1.00 86.06 93 ASP A O 1
ATOM 690 N N . HIS A 1 94 ? -13.586 8.261 -14.813 1.00 85.88 94 HIS A N 1
ATOM 691 C CA . HIS A 1 94 ? -13.013 9.076 -13.752 1.00 85.88 94 HIS A CA 1
ATOM 692 C C . HIS A 1 94 ? -12.335 8.236 -12.662 1.00 85.88 94 HIS A C 1
ATOM 694 O O . HIS A 1 94 ? -12.963 7.376 -12.046 1.00 85.88 94 HIS A O 1
ATOM 700 N N . LEU A 1 95 ? -11.065 8.527 -12.383 1.00 86.31 95 LEU A N 1
ATOM 701 C CA . LEU A 1 95 ? -10.376 8.153 -11.150 1.00 86.31 95 LEU A CA 1
ATOM 702 C C . LEU A 1 95 ? -10.585 9.284 -10.139 1.00 86.31 95 LEU A C 1
ATOM 704 O O . LEU A 1 95 ? -10.133 10.394 -10.395 1.00 86.31 95 LEU A O 1
ATOM 708 N N . ASP A 1 96 ? -11.238 9.006 -9.011 1.00 78.06 96 ASP A N 1
ATOM 709 C CA . ASP A 1 96 ? -11.474 10.011 -7.961 1.00 78.06 96 ASP A CA 1
ATOM 710 C C . ASP A 1 96 ? -10.203 10.258 -7.137 1.00 78.06 96 ASP A C 1
ATOM 712 O O . ASP A 1 96 ? -9.698 11.366 -7.051 1.00 78.06 96 ASP A O 1
ATOM 716 N N . SER A 1 97 ? -9.629 9.219 -6.542 1.00 79.25 97 SER A N 1
ATOM 717 C CA . SER A 1 97 ? -8.598 9.407 -5.527 1.00 79.25 97 SER A CA 1
ATOM 718 C C . SER A 1 97 ? -7.734 8.169 -5.426 1.00 79.25 97 SER A C 1
ATOM 720 O O . SER A 1 97 ? -8.213 7.076 -5.119 1.00 79.25 97 SER A O 1
ATOM 722 N N . MET A 1 98 ? -6.446 8.338 -5.671 1.00 86.06 98 MET A N 1
ATOM 723 C CA . MET A 1 98 ? -5.448 7.314 -5.409 1.00 86.06 98 MET A CA 1
ATOM 724 C C . MET A 1 98 ? -4.167 7.985 -4.954 1.00 86.06 98 MET A C 1
ATOM 726 O O . MET A 1 98 ? -3.808 9.048 -5.466 1.00 86.06 98 MET A O 1
ATOM 730 N N . SER A 1 99 ? -3.496 7.375 -3.985 1.00 86.31 99 SER A N 1
ATOM 731 C CA . SER A 1 99 ? -2.227 7.862 -3.486 1.00 86.31 99 SER A CA 1
ATOM 732 C C . SER A 1 99 ? -1.052 7.398 -4.343 1.00 86.31 99 SER A C 1
ATOM 734 O O . SER A 1 99 ? -0.973 6.239 -4.762 1.00 86.31 99 SER A O 1
ATOM 736 N N . PHE A 1 100 ? -0.081 8.287 -4.532 1.00 85.69 100 PHE A N 1
ATOM 737 C CA . PHE A 1 100 ? 1.149 8.022 -5.269 1.00 85.69 100 PHE A CA 1
ATOM 738 C C . PHE A 1 100 ? 2.359 8.532 -4.475 1.00 85.69 100 PHE A C 1
ATOM 740 O O . PHE A 1 100 ? 2.293 9.622 -3.893 1.00 85.69 100 PHE A O 1
ATOM 747 N N . PRO A 1 101 ? 3.461 7.763 -4.411 1.00 84.44 101 PRO A N 1
ATOM 748 C CA . PRO A 1 101 ? 4.656 8.201 -3.707 1.00 84.44 101 PRO A CA 1
ATOM 749 C C . PRO A 1 101 ? 5.352 9.322 -4.485 1.00 84.44 101 PRO A C 1
ATOM 751 O O . PRO A 1 101 ? 5.343 9.346 -5.719 1.00 84.44 101 PRO A O 1
ATOM 754 N N . GLU A 1 102 ? 5.999 10.234 -3.768 1.00 83.06 102 GLU A N 1
ATOM 755 C CA . GLU A 1 102 ? 6.869 11.240 -4.373 1.00 83.06 102 GLU A CA 1
ATOM 756 C C . GLU A 1 102 ? 7.970 10.606 -5.235 1.00 83.06 102 GLU A C 1
ATOM 758 O O . GLU A 1 102 ? 8.512 9.540 -4.934 1.00 83.06 102 GLU A O 1
ATOM 763 N N . GLY A 1 103 ? 8.274 11.266 -6.347 1.00 84.50 103 GLY A N 1
ATOM 764 C CA . GLY A 1 103 ? 9.189 10.819 -7.386 1.00 84.50 103 GLY A CA 1
ATOM 765 C C . GLY A 1 103 ? 8.623 9.752 -8.325 1.00 84.50 103 GLY A C 1
ATOM 766 O O . GLY A 1 103 ? 9.353 9.314 -9.213 1.00 84.50 103 GLY A O 1
ATOM 767 N N . SER A 1 104 ? 7.367 9.322 -8.153 1.00 90.44 104 SER A N 1
ATOM 768 C CA . SER A 1 104 ? 6.754 8.337 -9.051 1.00 90.44 104 SER A CA 1
ATOM 769 C C . SER A 1 104 ? 6.476 8.897 -10.442 1.00 90.44 104 SER A C 1
ATOM 771 O O . SER A 1 104 ? 6.298 10.100 -10.628 1.00 90.44 104 SER A O 1
ATOM 773 N N . ILE A 1 105 ? 6.416 8.006 -11.426 1.00 92.06 105 ILE A N 1
ATOM 774 C CA . ILE A 1 105 ? 5.849 8.282 -12.744 1.00 92.06 105 ILE A CA 1
ATOM 775 C C . ILE A 1 105 ? 4.581 7.441 -12.853 1.00 92.06 105 ILE A C 1
ATOM 777 O O . ILE A 1 105 ? 4.624 6.232 -12.638 1.00 92.06 105 ILE A O 1
ATOM 781 N N . VAL A 1 106 ? 3.456 8.065 -13.181 1.00 92.69 106 VAL A N 1
ATOM 782 C CA . VAL A 1 106 ? 2.185 7.368 -13.399 1.00 92.69 106 VAL A CA 1
ATOM 783 C C . VAL A 1 106 ? 1.873 7.385 -14.883 1.00 92.69 106 VAL A C 1
ATOM 785 O O . VAL A 1 106 ? 1.798 8.453 -15.488 1.00 92.69 106 VAL A O 1
ATOM 788 N N . ASP A 1 107 ? 1.706 6.199 -15.457 1.00 94.69 107 ASP A N 1
ATOM 789 C CA . ASP A 1 107 ? 1.106 5.990 -16.772 1.00 94.69 107 ASP A CA 1
ATOM 790 C C . ASP A 1 107 ? -0.380 5.694 -16.571 1.00 94.69 107 ASP A C 1
ATOM 792 O O . ASP A 1 107 ? -0.736 4.716 -15.909 1.00 94.69 107 ASP A O 1
ATOM 796 N N . PHE A 1 108 ? -1.241 6.556 -17.107 1.00 93.31 108 PHE A N 1
ATOM 797 C CA . PHE A 1 108 ? -2.690 6.457 -16.935 1.00 93.31 108 PHE A CA 1
ATOM 798 C C . PHE A 1 108 ? -3.357 5.485 -17.920 1.00 93.31 108 PHE A C 1
ATOM 800 O O . PHE A 1 108 ? -4.575 5.305 -17.884 1.00 93.31 108 PHE A O 1
ATOM 807 N N . GLY A 1 109 ? -2.586 4.853 -18.811 1.00 93.50 109 GLY A N 1
ATOM 808 C CA . GLY A 1 109 ? -3.100 3.893 -19.787 1.00 93.50 109 GLY A CA 1
ATOM 809 C C . GLY A 1 109 ? -3.859 4.529 -20.958 1.00 93.50 109 GLY A C 1
ATOM 810 O O . GLY A 1 109 ? -4.406 3.809 -21.790 1.00 93.50 109 GLY A O 1
ATOM 811 N N . ASP A 1 110 ? -3.886 5.862 -21.048 1.00 92.75 110 ASP A N 1
ATOM 812 C CA . ASP A 1 110 ? -4.453 6.649 -22.153 1.00 92.75 110 ASP A CA 1
ATOM 813 C C . ASP A 1 110 ? -3.372 7.389 -22.969 1.00 92.75 110 ASP A C 1
ATOM 815 O O . ASP A 1 110 ? -3.677 8.266 -23.776 1.00 92.75 110 ASP A O 1
ATOM 819 N N . GLY A 1 111 ? -2.102 7.015 -22.774 1.00 90.75 111 GLY A N 1
ATOM 820 C CA . GLY A 1 111 ? -0.939 7.653 -23.394 1.00 90.75 111 GLY A CA 1
ATOM 821 C C . GLY A 1 111 ? -0.397 8.852 -22.612 1.00 90.75 111 GLY A C 1
ATOM 822 O O . GLY A 1 111 ? 0.694 9.325 -22.933 1.00 90.75 111 GLY A O 1
ATOM 823 N N . ILE A 1 112 ? -1.100 9.314 -21.572 1.00 90.81 112 ILE A N 1
ATOM 824 C CA . ILE A 1 112 ? -0.611 10.364 -20.677 1.00 90.81 112 ILE A CA 1
ATOM 825 C C . ILE A 1 112 ? 0.252 9.733 -19.584 1.00 90.81 112 ILE A C 1
ATOM 827 O O . ILE A 1 112 ? -0.147 8.790 -18.896 1.00 90.81 112 ILE A O 1
ATOM 831 N N . LYS A 1 113 ? 1.446 10.303 -19.404 1.00 90.69 113 LYS A N 1
ATOM 832 C CA . LYS A 1 113 ? 2.364 9.987 -18.309 1.00 90.69 113 LYS A CA 1
ATOM 833 C C . LYS A 1 113 ? 2.682 11.257 -17.538 1.00 90.69 113 LYS A C 1
ATOM 835 O O . LYS A 1 113 ? 2.992 12.276 -18.147 1.00 90.69 113 LYS A O 1
ATOM 840 N N . GLN A 1 114 ? 2.656 11.184 -16.213 1.00 88.56 114 GLN A N 1
ATOM 841 C CA . GLN A 1 114 ? 2.990 12.312 -15.343 1.00 88.56 114 GLN A CA 1
ATOM 842 C C . GLN A 1 114 ? 3.988 11.873 -14.276 1.00 88.56 114 GLN A C 1
ATOM 844 O O . GLN A 1 114 ? 3.821 10.826 -13.655 1.00 88.56 114 GLN A O 1
ATOM 849 N N . LYS A 1 115 ? 5.022 12.688 -14.059 1.00 86.75 115 LYS A N 1
ATOM 850 C CA . LYS A 1 115 ? 5.952 12.535 -12.938 1.00 86.75 115 LYS A CA 1
ATOM 851 C C . LYS A 1 115 ? 5.465 13.346 -11.734 1.00 86.75 115 LYS A C 1
ATOM 853 O O . LYS A 1 115 ? 4.956 14.451 -11.908 1.00 86.75 115 LYS A O 1
ATOM 858 N N . PHE A 1 116 ? 5.637 12.804 -10.533 1.00 79.50 116 PHE A N 1
ATOM 859 C CA . PHE A 1 116 ? 5.169 13.377 -9.272 1.00 79.50 116 PHE A CA 1
ATOM 860 C C . PHE A 1 116 ? 6.321 13.870 -8.410 1.00 79.50 116 PHE A C 1
ATOM 862 O O . PHE A 1 116 ? 6.748 13.181 -7.493 1.00 79.50 116 PHE A O 1
ATOM 869 N N . ASP A 1 117 ? 6.829 15.064 -8.694 1.00 73.31 117 ASP A N 1
ATOM 870 C CA . ASP A 1 117 ? 7.978 15.677 -8.014 1.00 73.31 117 ASP A CA 1
ATOM 871 C C . ASP A 1 117 ? 7.693 17.115 -7.537 1.00 73.31 117 ASP A C 1
ATOM 873 O O . ASP A 1 117 ? 8.505 18.019 -7.705 1.00 73.31 117 ASP A O 1
ATOM 877 N N . ALA A 1 118 ? 6.532 17.306 -6.898 1.00 64.44 118 ALA A N 1
ATOM 878 C CA . ALA A 1 118 ? 6.043 18.562 -6.302 1.00 64.44 118 ALA A CA 1
ATOM 879 C C . ALA A 1 118 ? 5.604 19.674 -7.275 1.00 64.44 118 ALA A C 1
ATOM 881 O O . ALA A 1 118 ? 5.219 20.756 -6.829 1.00 64.44 118 ALA A O 1
ATOM 882 N N . VAL A 1 119 ? 5.591 19.415 -8.583 1.00 63.41 119 VAL A N 1
ATOM 883 C CA . VAL A 1 119 ? 5.116 20.367 -9.599 1.00 63.41 119 VAL A CA 1
ATOM 884 C C . VAL A 1 119 ? 3.628 20.144 -9.906 1.00 63.41 119 VAL A C 1
ATOM 886 O O . VAL A 1 119 ? 3.146 19.011 -9.892 1.00 63.41 119 VAL A O 1
ATOM 889 N N . THR A 1 120 ? 2.896 21.224 -10.202 1.00 66.31 120 THR A N 1
ATOM 890 C CA . THR A 1 120 ? 1.529 21.174 -10.751 1.00 66.31 120 THR A CA 1
ATOM 891 C C . THR A 1 120 ? 1.474 20.237 -11.967 1.00 66.31 120 THR A C 1
ATOM 893 O O . THR A 1 120 ? 2.385 20.305 -12.799 1.00 66.31 120 THR A O 1
ATOM 896 N N . PRO A 1 121 ? 0.432 19.393 -12.118 1.00 70.50 121 PRO A N 1
ATOM 897 C CA . PRO A 1 121 ? 0.288 18.547 -13.298 1.00 70.50 121 PRO A CA 1
ATOM 898 C C . PRO A 1 121 ? 0.386 19.356 -14.591 1.00 70.50 121 PRO A C 1
ATOM 900 O O . PRO A 1 121 ? -0.157 20.458 -14.687 1.00 70.50 121 PRO A O 1
ATOM 903 N N . LEU A 1 122 ? 1.065 18.796 -15.594 1.00 71.38 122 LEU A N 1
ATOM 904 C CA . LEU A 1 122 ? 1.153 19.417 -16.917 1.00 71.38 122 LEU A CA 1
ATOM 905 C C . LEU A 1 122 ? -0.144 19.233 -17.716 1.00 71.38 122 LEU A C 1
ATOM 907 O O . LEU A 1 122 ? -0.429 20.021 -18.616 1.00 71.38 122 LEU A O 1
ATOM 911 N N . ASP A 1 123 ? -0.928 18.205 -17.381 1.00 78.06 123 ASP A N 1
ATOM 912 C CA . ASP A 1 123 ? -2.190 17.884 -18.037 1.00 78.06 123 ASP A CA 1
ATOM 913 C C . ASP A 1 123 ? -3.395 18.387 -17.215 1.00 78.06 123 ASP A C 1
ATOM 915 O O . ASP A 1 123 ? -3.530 18.023 -16.042 1.00 78.06 123 ASP A O 1
ATOM 919 N N . PRO A 1 124 ? -4.307 19.181 -17.808 1.00 81.44 124 PRO A N 1
ATOM 920 C CA . PRO A 1 124 ? -5.456 19.747 -17.099 1.00 81.44 124 PRO A CA 1
ATOM 921 C C . PRO A 1 124 ? -6.521 18.713 -16.699 1.00 81.44 124 PRO A C 1
ATOM 923 O O . PRO A 1 124 ? -7.413 19.035 -15.918 1.00 81.44 124 PRO A O 1
ATOM 926 N N . SER A 1 125 ? -6.469 17.485 -17.226 1.00 79.75 125 SER A N 1
ATOM 927 C CA . SER A 1 125 ? -7.371 16.390 -16.839 1.00 79.75 125 SER A CA 1
ATOM 928 C C . SER A 1 125 ? -6.977 15.704 -15.527 1.00 79.75 125 SER A C 1
ATOM 930 O O . SER A 1 125 ? -7.719 14.838 -15.053 1.00 79.75 125 SER A O 1
ATOM 932 N N . ILE A 1 126 ? -5.830 16.075 -14.950 1.00 78.00 126 ILE A N 1
ATOM 933 C CA . ILE A 1 126 ? -5.316 15.557 -13.683 1.00 78.00 126 ILE A CA 1
ATOM 934 C C . ILE A 1 126 ? -5.596 16.577 -12.577 1.00 78.00 126 ILE A C 1
ATOM 936 O O . ILE A 1 126 ? -5.053 17.683 -12.584 1.00 78.00 126 ILE A O 1
ATOM 940 N N . GLY A 1 127 ? -6.416 16.195 -11.597 1.00 74.56 127 GLY A N 1
ATOM 941 C CA . GLY A 1 127 ? -6.553 16.945 -10.351 1.00 74.56 127 GLY A CA 1
ATOM 942 C C . GLY A 1 127 ? -5.495 16.502 -9.348 1.00 74.56 127 GLY A C 1
ATOM 943 O O . GLY A 1 127 ? -5.195 15.315 -9.229 1.00 74.56 127 GLY A O 1
ATOM 944 N N . PHE A 1 128 ? -4.922 17.457 -8.621 1.00 71.12 128 PHE A N 1
ATOM 945 C CA . PHE A 1 128 ? -3.780 17.214 -7.749 1.00 71.12 128 PHE A CA 1
ATOM 946 C C . PHE A 1 128 ? -3.993 17.803 -6.364 1.00 71.12 128 PHE A C 1
ATOM 948 O O . PHE A 1 128 ? -4.231 19.001 -6.213 1.00 71.12 128 PHE A O 1
ATOM 955 N N . TYR A 1 129 ? -3.848 16.947 -5.356 1.00 70.62 129 TYR A N 1
ATOM 956 C CA . TYR A 1 129 ? -3.960 17.301 -3.953 1.00 70.62 129 TYR A CA 1
ATOM 957 C C . TYR A 1 129 ? -2.728 16.757 -3.227 1.00 70.62 129 TYR A C 1
ATOM 959 O O . TYR A 1 129 ? -2.525 15.546 -3.106 1.00 70.62 129 TYR A O 1
ATOM 967 N N . GLN A 1 130 ? -1.870 17.652 -2.741 1.00 63.09 130 GLN A N 1
ATOM 968 C CA . GLN A 1 130 ? -0.812 17.262 -1.814 1.00 63.09 130 GLN A CA 1
ATOM 969 C C . GLN A 1 130 ? -1.463 16.979 -0.463 1.00 63.09 130 GLN A C 1
ATOM 971 O O . GLN A 1 130 ? -2.017 17.894 0.142 1.00 63.09 130 GLN A O 1
ATOM 976 N N . ILE A 1 131 ? -1.416 15.730 0.007 1.00 58.34 131 ILE A N 1
ATOM 977 C CA . ILE A 1 131 ? -2.092 15.383 1.264 1.00 58.34 131 ILE A CA 1
ATOM 978 C C . ILE A 1 131 ? -1.102 15.211 2.419 1.00 58.34 131 ILE A C 1
ATOM 980 O O . ILE A 1 131 ? -1.382 15.658 3.530 1.00 58.34 131 ILE A O 1
ATOM 984 N N . PHE A 1 132 ? 0.076 14.626 2.195 1.00 57.44 132 PHE A N 1
ATOM 985 C CA . PHE A 1 132 ? 0.932 14.213 3.310 1.00 57.44 132 PHE A CA 1
ATOM 986 C C . PHE A 1 132 ? 2.374 14.642 3.079 1.00 57.44 132 PHE A C 1
ATOM 988 O O . PHE A 1 132 ? 3.019 14.022 2.258 1.00 57.44 132 PHE A O 1
ATOM 995 N N . SER A 1 133 ? 2.891 15.658 3.776 1.00 45.59 133 SER A N 1
ATOM 996 C CA . SER A 1 133 ? 4.332 15.975 3.823 1.00 45.59 133 SER A CA 1
ATOM 997 C C . SER A 1 133 ? 4.726 16.306 5.260 1.00 45.59 133 SER A C 1
ATOM 999 O O . SER A 1 133 ? 4.274 17.314 5.798 1.00 45.59 133 SER A O 1
ATOM 1001 N N . GLY A 1 134 ? 5.530 15.452 5.902 1.00 40.69 134 GLY A N 1
ATOM 1002 C CA . GLY A 1 134 ? 5.967 15.657 7.292 1.00 40.69 134 GLY A CA 1
ATOM 1003 C C . GLY A 1 134 ? 4.847 15.569 8.340 1.00 40.69 134 GLY A C 1
ATOM 1004 O O . GLY A 1 134 ? 5.013 16.050 9.460 1.00 40.69 134 GLY A O 1
ATOM 1005 N N . VAL A 1 135 ? 3.700 14.976 7.991 1.00 42.09 135 VAL A N 1
ATOM 1006 C CA . VAL A 1 135 ? 2.533 14.862 8.875 1.00 42.09 135 VAL A CA 1
ATOM 1007 C C . VAL A 1 135 ? 2.498 13.476 9.521 1.00 42.09 135 VAL A C 1
ATOM 1009 O O . VAL A 1 135 ? 2.444 12.453 8.839 1.00 42.09 135 VAL A O 1
ATOM 1012 N N . ILE A 1 136 ? 2.495 13.458 10.855 1.00 43.81 136 ILE A N 1
ATOM 1013 C CA . ILE A 1 136 ? 2.140 12.303 11.691 1.00 43.81 136 ILE A CA 1
ATOM 1014 C C . ILE A 1 136 ? 0.706 11.908 11.333 1.00 43.81 136 ILE A C 1
ATOM 1016 O O . ILE A 1 136 ? -0.230 12.654 11.633 1.00 43.81 136 ILE A O 1
ATOM 1020 N N . GLN A 1 137 ? 0.521 10.747 10.701 1.00 43.19 137 GLN A N 1
ATOM 1021 C CA . GLN A 1 137 ? -0.819 10.256 10.397 1.00 43.19 137 GLN A CA 1
ATOM 1022 C C . GLN A 1 137 ? -1.556 9.988 11.704 1.00 43.19 137 GLN A C 1
ATOM 1024 O O . GLN A 1 137 ? -1.238 9.067 12.460 1.00 43.19 137 GLN A O 1
ATOM 1029 N N . THR A 1 138 ? -2.535 10.846 11.958 1.00 38.72 138 THR A N 1
ATOM 1030 C CA . THR A 1 138 ? -3.487 10.740 13.049 1.00 38.72 138 THR A CA 1
ATOM 1031 C C . THR A 1 138 ? -4.847 10.506 12.440 1.00 38.72 138 THR A C 1
ATOM 1033 O O . THR A 1 138 ? -5.276 11.233 11.548 1.00 38.72 138 THR A O 1
ATOM 1036 N N . TYR A 1 139 ? -5.509 9.445 12.891 1.00 39.31 139 TYR A N 1
ATOM 1037 C CA . TYR A 1 139 ? -6.823 9.061 12.396 1.00 39.31 139 TYR A CA 1
ATOM 1038 C C . TYR A 1 139 ? -7.781 10.254 12.382 1.00 39.31 139 TYR A C 1
ATOM 1040 O O . TYR A 1 139 ? -7.969 10.913 13.406 1.00 39.31 139 TYR A O 1
ATOM 1048 N N . ILE A 1 140 ? -8.460 10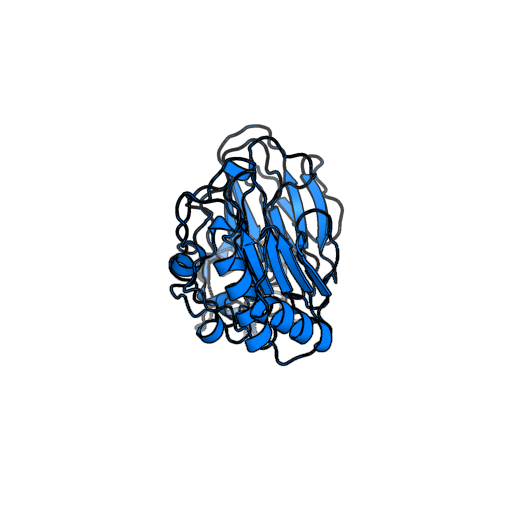.450 11.251 1.00 34.75 140 ILE A N 1
ATOM 1049 C CA . ILE A 1 140 ? -9.667 11.268 11.182 1.00 34.75 140 ILE A CA 1
ATOM 1050 C C . ILE A 1 140 ? -10.863 10.317 11.162 1.00 34.75 140 ILE A C 1
ATOM 1052 O O . ILE A 1 140 ? -11.084 9.566 10.207 1.00 34.75 140 ILE A O 1
ATOM 1056 N N . VAL A 1 141 ? -11.622 10.361 12.253 1.00 32.12 141 VAL A N 1
ATOM 1057 C CA . VAL A 1 141 ? -13.004 9.897 12.345 1.00 32.12 141 VAL A CA 1
ATOM 1058 C C . VAL A 1 141 ? -13.825 11.135 12.697 1.00 32.12 141 VAL A C 1
ATOM 1060 O O . VAL A 1 141 ? -13.698 11.670 13.792 1.00 32.12 141 VAL A O 1
ATOM 1063 N N . ASN A 1 142 ? -14.569 11.629 11.706 1.00 31.36 142 ASN A N 1
ATOM 1064 C CA . ASN A 1 142 ? -15.577 12.693 11.754 1.00 31.36 142 ASN A CA 1
ATOM 1065 C C . ASN A 1 142 ? -15.454 13.707 12.920 1.00 31.36 142 ASN A C 1
ATOM 1067 O O . ASN A 1 142 ? -16.066 13.552 13.976 1.00 31.36 142 ASN A O 1
ATOM 1071 N N . GLY A 1 143 ? -14.683 14.778 12.710 1.00 29.92 143 GLY A N 1
ATOM 1072 C CA . GLY A 1 143 ? -14.769 15.982 13.543 1.00 29.92 143 GLY A CA 1
ATOM 1073 C C . GLY A 1 143 ? -13.947 16.003 14.833 1.00 29.92 143 GLY A C 1
ATOM 1074 O O . GLY A 1 143 ? -14.118 16.931 15.618 1.00 29.92 143 GLY A O 1
ATOM 1075 N N . THR A 1 144 ? -13.023 15.064 15.073 1.00 28.03 144 THR A N 1
ATOM 1076 C CA . THR A 1 144 ? -12.017 15.280 16.127 1.00 28.03 144 THR A CA 1
ATOM 1077 C C . THR A 1 144 ? -10.583 15.055 15.661 1.00 28.03 144 THR A C 1
ATOM 1079 O O . THR A 1 144 ? -10.142 13.929 15.462 1.00 28.03 144 THR A O 1
ATOM 1082 N N . TYR A 1 145 ? -9.867 16.169 15.512 1.00 33.88 145 TYR A N 1
ATOM 1083 C CA . TYR A 1 145 ? -8.500 16.254 15.011 1.00 33.88 145 TYR A CA 1
ATOM 1084 C C . TYR A 1 145 ? -7.460 15.949 16.101 1.00 33.88 145 TYR A C 1
ATOM 1086 O O . TYR A 1 145 ? -7.602 16.400 17.236 1.00 33.88 145 TYR A O 1
ATOM 1094 N N . ASN A 1 146 ? -6.400 15.243 15.689 1.00 38.97 146 ASN A N 1
ATOM 1095 C CA . ASN A 1 146 ? -5.105 15.040 16.354 1.00 38.97 146 ASN A CA 1
ATOM 1096 C C . ASN A 1 146 ? -5.112 14.194 17.643 1.00 38.97 146 ASN A C 1
ATOM 1098 O O . ASN A 1 146 ? -5.584 14.613 18.697 1.00 38.97 146 ASN A O 1
ATOM 1102 N N . VAL A 1 147 ? -4.496 13.008 17.578 1.00 39.66 147 VAL A N 1
ATOM 1103 C CA . VAL A 1 147 ? -4.117 12.210 18.758 1.00 39.66 147 VAL A CA 1
ATOM 1104 C C . VAL A 1 147 ? -2.590 12.093 18.805 1.00 39.66 147 VAL A C 1
ATOM 1106 O O . VAL A 1 147 ? -1.993 11.685 17.819 1.00 39.66 147 VAL A O 1
ATOM 1109 N N . PRO A 1 148 ? -1.903 12.436 19.901 1.00 42.22 148 PRO A N 1
ATOM 1110 C CA . PRO A 1 148 ? -0.474 12.156 20.019 1.00 42.22 148 PRO A CA 1
ATOM 1111 C C . PRO A 1 148 ? -0.217 10.644 19.896 1.00 42.22 148 PRO A C 1
ATOM 1113 O O . PRO A 1 148 ? -0.801 9.865 20.641 1.00 42.22 148 PRO A O 1
ATOM 1116 N N . GLY A 1 149 ? 0.627 10.244 18.939 1.00 49.34 149 GLY A N 1
ATOM 1117 C CA . GLY A 1 149 ? 0.932 8.845 18.618 1.00 49.34 149 GLY A CA 1
ATOM 1118 C C . GLY A 1 149 ? 0.606 8.520 17.161 1.00 49.34 149 GLY A C 1
ATOM 1119 O O . GLY A 1 149 ? -0.510 8.110 16.848 1.00 49.34 149 GLY A O 1
ATOM 1120 N N . SER A 1 150 ? 1.565 8.722 16.250 1.00 51.03 150 SER A N 1
ATOM 1121 C CA . SER A 1 150 ? 1.411 8.279 14.862 1.00 51.03 150 SER A CA 1
ATOM 1122 C C . SER A 1 150 ? 1.273 6.764 14.814 1.00 51.03 150 SER A C 1
ATOM 1124 O O . SER A 1 150 ? 2.093 6.042 15.378 1.00 51.03 150 SER A O 1
ATOM 1126 N N . ALA A 1 151 ? 0.305 6.289 14.033 1.00 56.41 151 ALA A N 1
ATOM 1127 C CA . ALA A 1 151 ? 0.324 4.918 13.537 1.00 56.41 151 ALA A CA 1
ATOM 1128 C C . ALA A 1 151 ? 1.632 4.632 12.773 1.00 56.41 151 ALA A C 1
ATOM 1130 O O . ALA A 1 151 ? 2.217 3.564 12.914 1.00 56.41 151 ALA A O 1
ATOM 1131 N N . PHE A 1 152 ? 2.087 5.615 11.989 1.00 55.28 152 PHE A N 1
ATOM 1132 C CA . PHE A 1 152 ? 3.345 5.630 11.247 1.00 55.28 152 PHE A CA 1
ATOM 1133 C C . PHE A 1 152 ? 3.697 7.069 10.832 1.00 55.28 152 PHE A C 1
ATOM 1135 O O . PHE A 1 152 ? 2.842 7.963 10.845 1.00 55.28 152 PHE A O 1
ATOM 1142 N N . THR A 1 153 ? 4.952 7.289 10.445 1.00 61.53 153 THR A N 1
ATOM 1143 C CA . THR A 1 153 ? 5.433 8.553 9.872 1.00 61.53 153 THR A CA 1
ATOM 1144 C C . THR A 1 153 ? 5.876 8.301 8.436 1.00 61.53 153 THR A C 1
ATOM 1146 O O . THR A 1 153 ? 6.558 7.312 8.174 1.00 61.53 153 THR A O 1
ATOM 1149 N N . LEU A 1 154 ? 5.486 9.188 7.521 1.00 59.91 154 LEU A N 1
ATOM 1150 C CA . LEU A 1 154 ? 6.010 9.228 6.156 1.00 59.91 154 LEU A CA 1
ATOM 1151 C C . LEU A 1 154 ? 7.081 10.319 6.088 1.00 59.91 154 LEU A C 1
ATOM 1153 O O . LEU A 1 154 ? 6.820 11.462 6.468 1.00 59.91 154 LEU A O 1
ATOM 1157 N N . ASN A 1 155 ? 8.274 9.972 5.615 1.00 62.81 155 ASN A N 1
ATOM 1158 C CA . ASN A 1 155 ? 9.399 10.901 5.487 1.00 62.81 155 ASN A CA 1
ATOM 1159 C C . ASN A 1 155 ? 9.389 11.680 4.163 1.00 62.81 155 ASN A C 1
ATOM 1161 O O . ASN A 1 155 ? 10.203 12.581 3.977 1.00 62.81 155 ASN A O 1
ATOM 1165 N N . ASN A 1 156 ? 8.476 11.348 3.253 1.00 63.75 156 ASN A N 1
ATOM 1166 C CA . ASN A 1 156 ? 8.303 12.005 1.960 1.00 63.75 156 ASN A CA 1
ATOM 1167 C C . ASN A 1 156 ? 6.856 12.427 1.738 1.00 63.75 156 ASN A C 1
ATOM 1169 O O . ASN A 1 156 ? 5.950 12.067 2.499 1.00 63.75 156 ASN A O 1
ATOM 1173 N N . THR A 1 157 ? 6.652 13.159 0.644 1.00 67.50 157 THR A N 1
ATOM 1174 C CA . THR A 1 157 ? 5.313 13.535 0.236 1.00 67.50 157 THR A CA 1
ATOM 1175 C C . THR A 1 157 ? 4.559 12.336 -0.345 1.00 67.50 157 THR A C 1
ATOM 1177 O O . THR A 1 157 ? 5.110 11.560 -1.129 1.00 67.50 157 THR A O 1
ATOM 1180 N N . VAL A 1 158 ? 3.287 12.175 0.018 1.00 65.31 158 VAL A N 1
ATOM 1181 C CA . VAL A 1 158 ? 2.345 11.316 -0.712 1.00 65.31 158 VAL A CA 1
ATOM 1182 C C . VAL A 1 158 ? 1.260 12.199 -1.317 1.00 65.31 158 VAL A C 1
ATOM 1184 O O . VAL A 1 158 ? 0.611 12.994 -0.626 1.00 65.31 158 VAL A O 1
ATOM 1187 N N . TYR A 1 159 ? 1.095 12.066 -2.628 1.00 72.44 159 TYR A N 1
ATOM 1188 C CA . TYR A 1 159 ? 0.126 12.815 -3.418 1.00 72.44 159 TYR A CA 1
ATOM 1189 C C . TYR A 1 159 ? -1.144 12.007 -3.574 1.00 72.44 159 TYR A C 1
ATOM 1191 O O . TYR A 1 159 ? -1.065 10.792 -3.703 1.00 72.44 159 TYR A O 1
ATOM 1199 N N . VAL A 1 160 ? -2.294 12.672 -3.613 1.00 76.31 160 VAL A N 1
ATOM 1200 C CA . VAL A 1 160 ? -3.553 12.064 -4.042 1.00 76.31 160 VAL A CA 1
ATOM 1201 C C . VAL A 1 160 ? -4.053 12.797 -5.266 1.00 76.31 160 VAL A C 1
ATOM 1203 O O . VAL A 1 160 ? -3.940 14.020 -5.367 1.00 76.31 160 VAL A O 1
ATOM 1206 N N . MET A 1 161 ? -4.592 12.037 -6.209 1.00 79.12 161 MET A N 1
ATOM 1207 C CA . MET A 1 161 ? -5.027 12.599 -7.475 1.00 79.12 161 MET A CA 1
ATOM 1208 C C . MET A 1 161 ? -6.347 12.066 -7.974 1.00 79.12 161 MET A C 1
ATOM 1210 O O . MET A 1 161 ? -6.689 10.908 -7.728 1.00 79.12 161 MET A O 1
ATOM 1214 N N . THR A 1 162 ? -6.967 12.916 -8.790 1.00 84.56 162 THR A N 1
ATOM 1215 C CA . THR A 1 162 ? -8.073 12.577 -9.674 1.00 84.56 162 THR A CA 1
ATOM 1216 C C . THR A 1 162 ? -7.576 12.531 -11.128 1.00 84.56 162 THR A C 1
ATOM 1218 O O . THR A 1 162 ? -6.616 13.213 -11.498 1.00 84.56 162 THR A O 1
ATOM 1221 N N . LYS A 1 163 ? -8.239 11.757 -11.988 1.00 86.56 163 LYS A N 1
ATOM 1222 C CA . LYS A 1 163 ? -8.038 11.782 -13.446 1.00 86.56 163 LYS A CA 1
ATOM 1223 C C . LYS A 1 163 ? -9.376 11.638 -14.144 1.00 86.56 163 LYS A C 1
ATOM 1225 O O . LYS A 1 163 ? -10.088 10.671 -13.898 1.00 86.56 163 LYS A O 1
ATOM 1230 N N . THR A 1 164 ? -9.673 12.538 -15.074 1.00 88.00 164 THR A N 1
ATOM 1231 C CA . THR A 1 164 ? -10.802 12.374 -15.998 1.00 88.00 164 THR A CA 1
ATOM 1232 C C . THR A 1 164 ? -10.310 11.829 -17.335 1.00 88.00 164 THR A C 1
ATOM 1234 O O . THR A 1 164 ? -9.306 12.280 -17.889 1.00 88.00 164 THR A O 1
ATOM 1237 N N . TYR A 1 165 ? -11.023 10.845 -17.862 1.00 88.19 165 TYR A N 1
ATOM 1238 C CA . TYR A 1 165 ? -10.782 10.215 -19.148 1.00 88.19 165 TYR A CA 1
ATOM 1239 C C . TYR A 1 165 ? -11.875 10.602 -20.142 1.00 88.19 165 TYR A C 1
ATOM 1241 O O . TYR A 1 165 ? -12.980 10.984 -19.772 1.00 88.19 165 TYR A O 1
ATOM 1249 N N . SER A 1 166 ? -11.586 10.459 -21.433 1.00 90.25 166 SER A N 1
ATOM 1250 C CA . SER A 1 166 ? -12.561 10.737 -22.495 1.00 90.25 166 SER A CA 1
ATOM 1251 C C . SER A 1 166 ? -13.659 9.674 -22.624 1.00 90.25 166 SER A C 1
ATOM 1253 O O . SER A 1 166 ? -14.632 9.885 -23.344 1.00 90.25 166 SER A O 1
ATOM 1255 N N . ASN A 1 167 ? -13.492 8.511 -21.987 1.00 88.25 167 ASN A N 1
ATOM 1256 C CA . ASN A 1 167 ? -14.429 7.392 -22.033 1.00 88.25 167 ASN A CA 1
ATOM 1257 C C . ASN A 1 167 ? -14.215 6.435 -20.849 1.00 88.25 167 ASN A C 1
ATOM 1259 O O . ASN A 1 167 ? -13.143 6.417 -20.240 1.00 88.25 167 ASN A O 1
ATOM 1263 N N . ALA A 1 168 ? -15.195 5.561 -20.616 1.00 86.62 168 ALA A N 1
ATOM 1264 C CA . ALA A 1 168 ? -15.184 4.564 -19.547 1.00 86.62 168 ALA A CA 1
ATOM 1265 C C . ALA A 1 168 ? -14.567 3.202 -19.932 1.00 86.62 168 ALA A C 1
ATOM 1267 O O . ALA A 1 168 ? -14.834 2.197 -19.278 1.00 86.62 168 ALA A O 1
ATOM 1268 N N . SER A 1 169 ? -13.761 3.121 -21.001 1.00 90.31 169 SER A N 1
ATOM 1269 C CA . SER A 1 169 ? -13.066 1.867 -21.328 1.00 90.31 169 SER A CA 1
ATOM 1270 C C . SER A 1 169 ? -12.142 1.434 -20.185 1.00 90.31 169 SER A C 1
ATOM 1272 O O . SER A 1 169 ? -11.648 2.274 -19.431 1.00 90.31 169 SER A O 1
ATOM 1274 N N . ASN A 1 170 ? -11.874 0.132 -20.078 1.00 92.75 170 ASN A N 1
ATOM 1275 C CA . ASN A 1 170 ? -10.903 -0.356 -19.108 1.00 92.75 170 ASN A CA 1
ATOM 1276 C C . ASN A 1 170 ? -9.509 0.208 -19.413 1.00 92.75 170 ASN A C 1
ATOM 1278 O O . ASN A 1 170 ? -9.042 0.115 -20.551 1.00 92.75 170 ASN A O 1
ATOM 1282 N N . LYS A 1 171 ? -8.852 0.764 -18.397 1.00 93.94 171 LYS A N 1
ATOM 1283 C CA . LYS A 1 171 ? -7.479 1.273 -18.461 1.00 93.94 171 LYS A CA 1
ATOM 1284 C C . LYS A 1 171 ? -6.647 0.587 -17.397 1.00 93.94 171 LYS A C 1
ATOM 1286 O O . LYS A 1 171 ? -7.130 0.364 -16.291 1.00 93.94 171 LYS A O 1
ATOM 1291 N N . THR A 1 172 ? -5.392 0.306 -17.718 1.00 96.69 172 THR A N 1
ATOM 1292 C CA . THR A 1 172 ? -4.400 -0.101 -16.724 1.00 96.69 172 THR A CA 1
ATOM 1293 C C . THR A 1 172 ? -3.582 1.117 -16.344 1.00 96.69 172 THR A C 1
ATOM 1295 O O . THR A 1 172 ? -2.862 1.664 -17.177 1.00 96.69 172 THR A O 1
ATOM 1298 N N . ILE A 1 173 ? -3.666 1.501 -15.077 1.00 96.00 173 ILE A N 1
ATOM 1299 C CA . ILE A 1 173 ? -2.795 2.515 -14.500 1.00 96.00 173 ILE A CA 1
ATOM 1300 C C . ILE A 1 173 ? -1.541 1.809 -13.992 1.00 96.00 173 ILE A C 1
ATOM 1302 O O . ILE A 1 173 ? -1.629 0.807 -13.278 1.00 96.00 173 ILE A O 1
ATOM 1306 N N . THR A 1 174 ? -0.370 2.324 -14.361 1.00 97.12 174 THR A N 1
ATOM 1307 C CA . THR A 1 174 ? 0.929 1.818 -13.900 1.00 97.12 174 THR A CA 1
ATOM 1308 C C . THR A 1 174 ? 1.651 2.894 -13.111 1.00 97.12 174 THR A C 1
ATOM 1310 O O . THR A 1 174 ? 1.843 4.003 -13.603 1.00 97.12 174 THR A O 1
ATOM 1313 N N . VAL A 1 175 ? 2.076 2.560 -11.894 1.00 95.62 175 VAL A N 1
ATOM 1314 C CA . VAL A 1 175 ? 2.796 3.473 -11.003 1.00 95.62 175 VAL A CA 1
ATOM 1315 C C . VAL A 1 175 ? 4.231 3.000 -10.869 1.00 95.62 175 VAL A C 1
ATOM 1317 O O . VAL A 1 175 ? 4.508 2.049 -10.142 1.00 95.62 175 VAL A O 1
ATOM 1320 N N . TYR A 1 176 ? 5.143 3.676 -11.555 1.00 95.25 176 TYR A N 1
ATOM 1321 C CA . TYR A 1 176 ? 6.581 3.473 -11.429 1.00 95.25 176 TYR A CA 1
ATOM 1322 C C . TYR A 1 176 ? 7.090 4.261 -10.223 1.00 95.25 176 TYR A C 1
ATOM 1324 O O . TYR A 1 176 ? 6.842 5.462 -10.134 1.00 95.25 176 TYR A O 1
ATOM 1332 N N . HIS A 1 177 ? 7.772 3.617 -9.277 1.00 93.50 177 HIS A N 1
ATOM 1333 C CA . HIS A 1 177 ? 8.149 4.240 -8.004 1.00 93.50 177 HIS A CA 1
ATOM 1334 C C . HIS A 1 177 ? 9.624 4.053 -7.641 1.00 93.50 177 HIS A C 1
ATOM 1336 O O . HIS A 1 177 ? 10.288 3.105 -8.058 1.00 93.50 177 HIS A O 1
ATOM 1342 N N . ASN A 1 178 ? 10.102 4.950 -6.773 1.00 88.94 178 ASN A N 1
ATOM 1343 C CA . ASN A 1 178 ? 11.479 4.975 -6.269 1.00 88.94 178 ASN A CA 1
ATOM 1344 C C . ASN A 1 178 ? 11.678 4.248 -4.936 1.00 88.94 178 ASN A C 1
ATOM 1346 O O . ASN A 1 178 ? 12.763 4.316 -4.378 1.00 88.94 178 ASN A O 1
ATOM 1350 N N . ASP A 1 179 ? 10.656 3.556 -4.427 1.00 90.62 179 ASP A N 1
ATOM 1351 C CA . ASP A 1 179 ? 10.675 2.893 -3.110 1.00 90.62 179 ASP A CA 1
ATOM 1352 C C . ASP A 1 179 ? 10.726 3.841 -1.909 1.00 90.62 179 ASP A C 1
ATOM 1354 O O . ASP A 1 179 ? 11.150 3.453 -0.824 1.00 90.62 179 ASP A O 1
ATOM 1358 N N . ASN A 1 180 ? 10.261 5.075 -2.092 1.00 85.19 180 ASN A N 1
ATOM 1359 C CA . ASN A 1 180 ? 10.000 6.013 -1.001 1.00 85.19 180 ASN A CA 1
ATOM 1360 C C . ASN A 1 180 ? 8.934 5.482 -0.029 1.00 85.19 180 ASN A C 1
ATOM 1362 O O . ASN A 1 180 ? 8.223 4.523 -0.354 1.00 85.19 180 ASN A O 1
ATOM 1366 N N . ASP A 1 181 ? 8.804 6.116 1.145 1.00 85.69 181 ASP A N 1
ATOM 1367 C CA . ASP A 1 181 ? 7.707 5.782 2.048 1.00 85.69 181 ASP A CA 1
ATOM 1368 C C . ASP A 1 181 ? 6.381 5.949 1.311 1.00 85.69 181 ASP A C 1
ATOM 1370 O O . ASP A 1 181 ? 6.128 6.928 0.596 1.00 85.69 181 ASP A O 1
ATOM 1374 N N . TYR A 1 182 ? 5.524 4.955 1.479 1.00 88.88 182 TYR A N 1
ATOM 1375 C CA . TYR A 1 182 ? 4.264 4.907 0.769 1.00 88.88 182 TYR A CA 1
ATOM 1376 C C . TYR A 1 182 ? 3.130 4.502 1.686 1.00 88.88 182 TYR A C 1
ATOM 1378 O O . TYR A 1 182 ? 3.268 3.659 2.573 1.00 88.88 182 TYR A O 1
ATOM 1386 N N . TYR A 1 183 ? 1.986 5.116 1.436 1.00 88.19 183 TYR A N 1
ATOM 1387 C CA . TYR A 1 183 ? 0.726 4.736 2.027 1.00 88.19 183 TYR A CA 1
ATOM 1388 C C . TYR A 1 183 ? -0.234 4.455 0.885 1.00 88.19 183 TYR A C 1
ATOM 1390 O O . TYR A 1 183 ? -0.647 5.398 0.211 1.00 88.19 183 TYR A O 1
ATOM 1398 N N . LEU A 1 184 ? -0.566 3.182 0.662 1.00 90.69 184 LEU A N 1
ATOM 1399 C CA . LEU A 1 184 ? -1.602 2.804 -0.294 1.00 90.69 184 LEU A CA 1
ATOM 1400 C C . LEU A 1 184 ? -2.949 3.271 0.258 1.00 90.69 184 LEU A C 1
ATOM 1402 O O . LEU A 1 184 ? -3.415 2.753 1.271 1.00 90.69 184 LEU A O 1
ATOM 1406 N N . TYR A 1 185 ? -3.528 4.273 -0.393 1.00 84.31 185 TYR A N 1
ATOM 1407 C CA . TYR A 1 185 ? -4.741 4.945 0.031 1.00 84.31 185 TYR A CA 1
ATOM 1408 C C . TYR A 1 185 ? -5.551 5.373 -1.181 1.00 84.31 185 TYR A C 1
ATOM 1410 O O . TYR A 1 185 ? -5.031 5.949 -2.133 1.00 84.31 185 TYR A O 1
ATOM 1418 N N . ASN A 1 186 ? -6.849 5.157 -1.092 1.00 80.06 186 ASN A N 1
ATOM 1419 C CA . ASN A 1 186 ? -7.832 5.669 -2.022 1.00 80.06 186 ASN A CA 1
ATOM 1420 C C . ASN A 1 186 ? -9.062 6.055 -1.194 1.00 80.06 186 ASN A C 1
ATOM 1422 O O . ASN A 1 186 ? -9.471 5.297 -0.316 1.00 80.06 186 ASN A O 1
ATOM 1426 N N . ASP A 1 187 ? -9.636 7.225 -1.438 1.00 70.31 187 ASP A N 1
ATOM 1427 C CA . ASP A 1 187 ? -10.902 7.626 -0.809 1.00 70.31 187 ASP A CA 1
ATOM 1428 C C . ASP A 1 187 ? -11.644 8.604 -1.727 1.00 70.31 187 ASP A C 1
ATOM 1430 O O . ASP A 1 187 ? -11.565 8.449 -2.932 1.00 70.31 187 ASP A O 1
ATOM 1434 N N . ASN A 1 188 ? -12.385 9.590 -1.243 1.00 66.38 188 ASN A N 1
ATOM 1435 C CA . ASN A 1 188 ? -12.905 10.672 -2.076 1.00 66.38 188 ASN A CA 1
ATOM 1436 C C . ASN A 1 188 ? -11.982 11.896 -1.973 1.00 66.38 188 ASN A C 1
ATOM 1438 O O . ASN A 1 188 ? -11.658 12.360 -0.881 1.00 66.38 188 ASN A O 1
ATOM 1442 N N . ALA A 1 189 ? -11.511 12.442 -3.098 1.00 57.62 189 ALA A N 1
ATOM 1443 C CA . ALA A 1 189 ? -10.540 13.543 -3.055 1.00 57.62 189 ALA A CA 1
ATOM 1444 C C . ALA A 1 189 ? -11.160 14.879 -2.596 1.00 57.62 189 ALA A C 1
ATOM 1446 O O . ALA A 1 189 ? -10.450 15.750 -2.100 1.00 57.62 189 ALA A O 1
ATOM 1447 N N . ASN A 1 190 ? -12.482 15.045 -2.725 1.00 55.84 190 ASN A N 1
ATOM 1448 C CA . ASN A 1 190 ? -13.149 16.341 -2.549 1.00 55.84 190 ASN A CA 1
ATOM 1449 C C . ASN A 1 190 ? -14.142 16.426 -1.383 1.00 55.84 190 ASN A C 1
ATOM 1451 O O . ASN A 1 190 ? -14.877 17.411 -1.308 1.00 55.84 190 ASN A O 1
ATOM 1455 N N . GLY A 1 191 ? -14.226 15.422 -0.498 1.00 49.38 191 GLY A N 1
ATOM 1456 C CA . GLY A 1 191 ? -15.120 15.416 0.681 1.00 49.38 191 GLY A CA 1
ATOM 1457 C C . GLY A 1 191 ? -16.627 15.511 0.380 1.00 49.38 191 GLY A C 1
ATOM 1458 O O . GLY A 1 191 ? -17.464 15.262 1.244 1.00 49.38 191 GLY A O 1
ATOM 1459 N N . THR A 1 192 ? -16.986 15.828 -0.860 1.00 44.62 192 THR A N 1
ATOM 1460 C CA . THR A 1 192 ? -18.273 15.520 -1.453 1.00 44.62 192 THR A CA 1
ATOM 1461 C C . THR A 1 192 ? -18.262 14.011 -1.628 1.00 44.62 192 THR A C 1
ATOM 1463 O O . THR A 1 192 ? -17.294 13.507 -2.201 1.00 44.62 192 THR A O 1
ATOM 1466 N N . PRO A 1 193 ? -19.267 13.283 -1.123 1.00 43.56 193 PRO A N 1
ATOM 1467 C CA . PRO A 1 193 ? -19.430 11.871 -1.420 1.00 43.56 193 PRO A CA 1
ATOM 1468 C C . PRO A 1 193 ? -19.484 11.713 -2.947 1.00 43.56 193 PRO A C 1
ATOM 1470 O O . PRO A 1 193 ? -20.506 11.977 -3.576 1.00 43.56 193 PRO A O 1
ATOM 1473 N N . GLY A 1 194 ? -18.325 11.442 -3.547 1.00 42.41 194 GLY A N 1
ATOM 1474 C CA . GLY A 1 194 ? -18.128 11.446 -4.984 1.00 42.41 194 GLY A CA 1
ATOM 1475 C C . GLY A 1 194 ? -18.942 10.318 -5.578 1.00 42.41 194 GLY A C 1
ATOM 1476 O O . GLY A 1 194 ? -18.928 9.193 -5.083 1.00 42.41 194 GLY A O 1
ATOM 1477 N N . THR A 1 195 ? -19.696 10.638 -6.613 1.00 48.06 195 THR A N 1
ATOM 1478 C CA . THR A 1 195 ? -20.488 9.702 -7.397 1.00 48.06 195 THR A CA 1
ATOM 1479 C C . THR A 1 195 ? -19.611 8.556 -7.931 1.00 48.06 195 THR A C 1
ATOM 1481 O O . THR A 1 195 ? -18.922 8.694 -8.933 1.00 48.06 195 THR A O 1
ATOM 1484 N N . GLU A 1 196 ? -19.639 7.424 -7.228 1.00 53.97 196 GLU A N 1
ATOM 1485 C CA . GLU A 1 196 ? -19.641 6.042 -7.736 1.00 53.97 196 GLU A CA 1
ATOM 1486 C C . GLU A 1 196 ? -18.405 5.441 -8.455 1.00 53.97 196 GLU A C 1
ATOM 1488 O O . GLU A 1 196 ? -18.434 4.244 -8.742 1.00 53.97 196 GLU A O 1
ATOM 1493 N N . THR A 1 197 ? -17.283 6.135 -8.694 1.00 55.19 197 THR A N 1
ATOM 1494 C CA . THR A 1 197 ? -16.203 5.530 -9.526 1.00 55.19 197 THR A CA 1
ATOM 1495 C C . THR A 1 197 ? -15.059 4.828 -8.788 1.00 55.19 197 THR A C 1
ATOM 1497 O O . THR A 1 197 ? -14.408 3.963 -9.382 1.00 55.19 197 THR A O 1
ATOM 1500 N N . SER A 1 198 ? -14.850 5.061 -7.482 1.00 55.78 198 SER A N 1
ATOM 1501 C CA . SER A 1 198 ? -13.896 4.254 -6.683 1.00 55.78 198 SER A CA 1
ATOM 1502 C C . SER A 1 198 ? -14.297 2.771 -6.610 1.00 55.78 198 SER A C 1
ATOM 1504 O O . SER A 1 198 ? -13.483 1.912 -6.266 1.00 55.78 198 SER A O 1
ATOM 1506 N N . HIS A 1 199 ? -15.527 2.457 -7.031 1.00 65.38 199 HIS A N 1
ATOM 1507 C CA . HIS A 1 199 ? -16.052 1.105 -7.120 1.00 65.38 199 HIS A CA 1
ATOM 1508 C C . HIS A 1 199 ? -15.431 0.225 -8.206 1.00 65.38 199 HIS A C 1
ATOM 1510 O O . HIS A 1 199 ? -15.624 -0.992 -8.233 1.00 65.38 199 HIS A O 1
ATOM 1516 N N . LEU A 1 200 ? -14.694 0.843 -9.124 1.00 77.94 200 LEU A N 1
ATOM 1517 C CA . LEU A 1 200 ? -14.262 0.210 -10.363 1.00 77.94 200 LEU A CA 1
ATOM 1518 C C . LEU A 1 200 ? -12.759 -0.068 -10.389 1.00 77.94 200 LEU A C 1
ATOM 1520 O O . LEU A 1 200 ? -12.263 -0.599 -11.383 1.00 77.94 200 LEU A O 1
ATOM 1524 N N . LEU A 1 201 ? -12.047 0.236 -9.296 1.00 90.62 201 LEU A N 1
ATOM 1525 C CA . LEU A 1 201 ? -10.665 -0.199 -9.142 1.00 90.62 201 LEU A CA 1
ATOM 1526 C C . LEU A 1 201 ? -10.629 -1.719 -8.971 1.00 90.62 201 LEU A C 1
ATOM 1528 O O . LEU A 1 201 ? -11.348 -2.297 -8.148 1.00 90.62 201 LEU A O 1
ATOM 1532 N N . SER A 1 202 ? -9.783 -2.359 -9.766 1.00 93.62 202 SER A N 1
ATOM 1533 C CA . SER A 1 202 ? -9.663 -3.811 -9.857 1.00 93.62 202 SER A CA 1
ATOM 1534 C C . SER A 1 202 ? -8.215 -4.225 -10.127 1.00 93.62 202 SER A C 1
ATOM 1536 O O . SER A 1 202 ? -7.369 -3.401 -10.466 1.00 93.62 202 SER A O 1
ATOM 1538 N N . ASN A 1 203 ? -7.920 -5.513 -9.959 1.00 95.81 203 ASN A N 1
ATOM 1539 C CA . ASN A 1 203 ? -6.673 -6.153 -10.393 1.00 95.81 203 ASN A CA 1
ATOM 1540 C C . ASN A 1 203 ? -5.381 -5.481 -9.883 1.00 95.81 203 ASN A C 1
ATOM 1542 O O . ASN A 1 203 ? -4.434 -5.297 -10.658 1.00 95.81 203 ASN A O 1
ATOM 1546 N N . LEU A 1 204 ? -5.329 -5.138 -8.589 1.00 96.50 204 LEU A N 1
ATOM 1547 C CA . LEU A 1 204 ? -4.116 -4.617 -7.951 1.00 96.50 204 LEU A CA 1
ATOM 1548 C C . LEU A 1 204 ? -3.013 -5.681 -7.999 1.00 96.50 204 LEU A C 1
ATOM 1550 O O . LEU A 1 204 ? -3.222 -6.810 -7.552 1.00 96.50 204 LEU A O 1
ATOM 1554 N N . ARG A 1 205 ? -1.852 -5.336 -8.561 1.00 96.88 205 ARG A N 1
ATOM 1555 C CA . ARG A 1 205 ? -0.763 -6.287 -8.826 1.00 96.88 205 ARG A CA 1
ATOM 1556 C C . ARG A 1 205 ? 0.608 -5.625 -8.913 1.00 96.88 205 ARG A C 1
ATOM 1558 O O . ARG A 1 205 ? 0.704 -4.429 -9.165 1.00 96.88 205 ARG A O 1
ATOM 1565 N N . GLY A 1 206 ? 1.664 -6.422 -8.782 1.00 95.62 206 GLY A N 1
ATOM 1566 C CA . GLY A 1 206 ? 3.053 -5.990 -8.958 1.00 95.62 206 GLY A CA 1
ATOM 1567 C C . GLY A 1 206 ? 3.779 -5.722 -7.641 1.00 95.62 206 GLY A C 1
ATOM 1568 O O . GLY A 1 206 ? 3.584 -6.430 -6.651 1.00 95.62 206 GLY A O 1
ATOM 1569 N N . HIS A 1 207 ? 4.649 -4.718 -7.644 1.00 94.88 207 HIS A N 1
ATOM 1570 C CA . HIS A 1 207 ? 5.532 -4.381 -6.534 1.00 94.88 207 HIS A CA 1
ATOM 1571 C C . HIS A 1 207 ? 5.068 -3.064 -5.924 1.00 94.88 207 HIS A C 1
ATOM 1573 O O . HIS A 1 207 ? 5.054 -2.050 -6.611 1.00 94.88 207 HIS A O 1
ATOM 1579 N N . LEU A 1 208 ? 4.665 -3.067 -4.654 1.00 94.88 208 LEU A N 1
ATOM 1580 C CA . LEU A 1 208 ? 4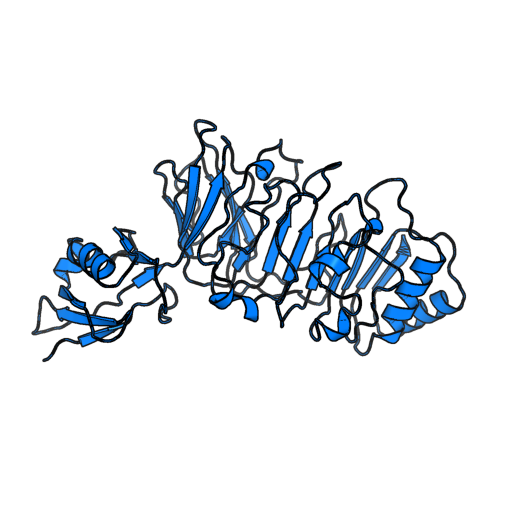.546 -1.810 -3.914 1.00 94.88 208 LEU A CA 1
ATOM 1581 C C . LEU A 1 208 ? 5.952 -1.329 -3.504 1.00 94.88 208 LEU A C 1
ATOM 1583 O O . LEU A 1 208 ? 6.871 -2.149 -3.411 1.00 94.88 208 LEU A O 1
ATOM 1587 N N . PRO A 1 209 ? 6.133 -0.029 -3.206 1.00 93.19 209 PRO A N 1
ATOM 1588 C CA . PRO A 1 209 ? 7.359 0.490 -2.603 1.00 93.19 209 PRO A CA 1
ATOM 1589 C C . PRO A 1 209 ? 7.843 -0.360 -1.419 1.00 93.19 209 PRO A C 1
ATOM 1591 O O . PRO A 1 209 ? 7.038 -0.704 -0.550 1.00 93.19 209 PRO A O 1
ATOM 1594 N N . ILE A 1 210 ? 9.149 -0.665 -1.333 1.00 92.38 210 ILE A N 1
ATOM 1595 C CA . ILE A 1 210 ? 9.707 -1.408 -0.174 1.00 92.38 210 ILE A CA 1
ATOM 1596 C C . ILE A 1 210 ? 9.307 -0.736 1.138 1.00 92.38 210 ILE A C 1
ATOM 1598 O O . ILE A 1 210 ? 8.900 -1.417 2.076 1.00 92.38 210 ILE A O 1
ATOM 1602 N N . HIS A 1 211 ? 9.360 0.594 1.193 1.00 89.94 211 HIS A N 1
ATOM 1603 C CA . HIS A 1 211 ? 8.984 1.367 2.370 1.00 89.94 211 HIS A CA 1
ATOM 1604 C C . HIS A 1 211 ? 7.469 1.644 2.459 1.00 89.94 211 HIS A C 1
ATOM 1606 O O . HIS A 1 211 ? 7.039 2.681 2.956 1.00 89.94 211 HIS A O 1
ATOM 1612 N N . THR A 1 212 ? 6.617 0.721 2.002 1.00 92.94 212 THR A N 1
ATOM 1613 C CA . THR A 1 212 ? 5.167 0.827 2.228 1.00 92.94 212 THR A CA 1
ATOM 1614 C C . THR A 1 212 ? 4.866 0.733 3.726 1.00 92.94 212 THR A C 1
ATOM 1616 O O . THR A 1 212 ? 4.991 -0.334 4.322 1.00 92.94 212 THR A O 1
ATOM 1619 N N . LYS A 1 213 ? 4.466 1.859 4.327 1.00 88.56 213 LYS A N 1
ATOM 1620 C CA . LYS A 1 213 ? 4.174 2.016 5.760 1.00 88.56 213 LYS A CA 1
ATOM 1621 C C . LYS A 1 213 ? 2.728 1.729 6.118 1.00 88.56 213 LYS A C 1
ATOM 1623 O O . LYS A 1 213 ? 2.444 1.273 7.222 1.00 88.56 213 LYS A O 1
ATOM 1628 N N . GLY A 1 214 ? 1.813 1.987 5.194 1.00 89.94 214 GLY A N 1
ATOM 1629 C CA . GLY A 1 214 ? 0.392 1.794 5.421 1.00 89.94 214 GLY A CA 1
ATOM 1630 C C . GLY A 1 214 ? -0.291 1.207 4.204 1.00 89.94 214 GLY A C 1
ATOM 1631 O O . GLY A 1 214 ? 0.085 1.496 3.064 1.00 89.94 214 GLY A O 1
ATOM 1632 N N . ILE A 1 215 ? -1.329 0.422 4.456 1.00 91.81 215 ILE A N 1
ATOM 1633 C CA . ILE A 1 215 ? -2.240 -0.049 3.423 1.00 91.81 215 ILE A CA 1
ATOM 1634 C C . ILE A 1 215 ? -3.670 0.176 3.889 1.00 91.81 215 ILE A C 1
ATOM 1636 O O . ILE A 1 215 ? -4.043 -0.241 4.983 1.00 91.81 215 ILE A O 1
ATOM 1640 N N . HIS A 1 216 ? -4.469 0.815 3.046 1.00 87.31 216 HIS A N 1
ATOM 1641 C CA . HIS A 1 216 ? -5.869 1.089 3.300 1.00 87.31 216 HIS A CA 1
ATOM 1642 C C . HIS A 1 216 ? -6.712 0.680 2.101 1.00 87.31 216 HIS A C 1
ATOM 1644 O O . HIS A 1 216 ? -6.448 1.095 0.977 1.00 87.31 216 HIS A O 1
ATOM 1650 N N . PHE A 1 217 ? -7.739 -0.117 2.374 1.00 87.38 217 PHE A N 1
ATOM 1651 C CA . PHE A 1 217 ? -8.743 -0.512 1.402 1.00 87.38 217 PHE A CA 1
ATOM 1652 C C . PHE A 1 217 ? -10.118 0.020 1.786 1.00 87.38 217 PHE A C 1
ATOM 1654 O O . PHE A 1 217 ? -10.440 0.216 2.961 1.00 87.38 217 PHE A O 1
ATOM 1661 N N . THR A 1 218 ? -10.963 0.166 0.777 1.00 81.88 218 THR A N 1
ATOM 1662 C CA . THR A 1 218 ? -12.331 0.666 0.881 1.00 81.88 218 THR A CA 1
ATOM 1663 C C . THR A 1 218 ? -13.341 -0.353 0.342 1.00 81.88 218 THR A C 1
ATOM 1665 O O . THR A 1 218 ? -13.046 -1.143 -0.555 1.00 81.88 218 THR A O 1
ATOM 1668 N N . SER A 1 219 ? -14.563 -0.358 0.883 1.00 77.88 219 SER A N 1
ATOM 1669 C CA . SER A 1 219 ? -15.609 -1.313 0.469 1.00 77.88 219 SER A CA 1
ATOM 1670 C C . SER A 1 219 ? -16.114 -1.103 -0.955 1.00 77.88 219 SER A C 1
ATOM 1672 O O . SER A 1 219 ? -16.878 -1.925 -1.456 1.00 77.88 219 SER A O 1
ATOM 1674 N N . THR A 1 220 ? -15.730 -0.002 -1.593 1.00 78.06 220 THR A N 1
ATOM 1675 C CA . THR A 1 220 ? -16.218 0.345 -2.920 1.00 78.06 220 THR A CA 1
ATOM 1676 C C . THR A 1 220 ? -15.558 -0.529 -3.978 1.00 78.06 220 THR A C 1
ATOM 1678 O O . THR A 1 220 ? -16.247 -1.000 -4.876 1.00 78.06 220 THR A O 1
ATOM 1681 N N . GLN A 1 221 ? -14.271 -0.831 -3.823 1.00 85.75 221 GLN A N 1
ATOM 1682 C CA . GLN A 1 221 ? -13.437 -1.506 -4.817 1.00 85.75 221 GLN A CA 1
ATOM 1683 C C . GLN A 1 221 ? -13.842 -2.963 -5.083 1.00 85.75 221 GLN A C 1
ATOM 1685 O O . GLN A 1 221 ? -14.481 -3.638 -4.267 1.00 85.75 221 GLN A O 1
ATOM 1690 N N . GLN A 1 222 ? -13.395 -3.490 -6.225 1.00 87.44 222 GLN A N 1
ATOM 1691 C CA . GLN A 1 222 ? -13.578 -4.900 -6.547 1.00 87.44 222 GLN A CA 1
ATOM 1692 C C . GLN A 1 222 ? -12.685 -5.796 -5.680 1.00 87.44 222 GLN A C 1
ATOM 1694 O O . GLN A 1 222 ? -11.593 -5.417 -5.252 1.00 87.44 222 GLN A O 1
ATOM 1699 N N . ALA A 1 223 ? -13.105 -7.049 -5.484 1.00 88.25 223 ALA A N 1
ATOM 1700 C CA . ALA A 1 223 ? -12.341 -8.026 -4.704 1.00 88.25 223 ALA A CA 1
ATOM 1701 C C . ALA A 1 223 ? -10.927 -8.279 -5.266 1.00 88.25 223 ALA A C 1
ATOM 1703 O O . ALA A 1 223 ? -10.015 -8.591 -4.505 1.00 88.25 223 ALA A O 1
ATOM 1704 N N . SER A 1 224 ? -10.732 -8.121 -6.582 1.00 92.69 224 SER A N 1
ATOM 1705 C CA . SER A 1 224 ? -9.421 -8.250 -7.231 1.00 92.69 224 SER A CA 1
ATOM 1706 C C . SER A 1 224 ? -8.484 -7.064 -6.977 1.00 92.69 224 SER A C 1
ATOM 1708 O O . SER A 1 224 ? -7.292 -7.171 -7.253 1.00 92.69 224 SER A O 1
ATOM 1710 N N . PHE A 1 225 ? -8.991 -5.946 -6.451 1.00 93.12 225 PHE A N 1
ATOM 1711 C CA . PHE A 1 225 ? -8.170 -4.880 -5.875 1.00 93.12 225 PHE A CA 1
ATOM 1712 C C . PHE A 1 225 ? -7.920 -5.129 -4.384 1.00 93.12 225 PHE A C 1
ATOM 1714 O O . PHE A 1 225 ? -6.796 -5.009 -3.908 1.00 93.12 225 PHE A O 1
ATOM 1721 N N . ASN A 1 226 ? -8.960 -5.545 -3.657 1.00 91.06 226 ASN A N 1
ATOM 1722 C CA . ASN A 1 226 ? -8.926 -5.842 -2.224 1.00 91.06 226 ASN A CA 1
ATOM 1723 C C . ASN A 1 226 ? -8.304 -7.218 -1.929 1.00 91.06 226 ASN A C 1
ATOM 1725 O O . ASN A 1 226 ? -8.918 -8.095 -1.313 1.00 91.06 226 ASN A O 1
ATOM 1729 N N . THR A 1 227 ? -7.075 -7.431 -2.391 1.00 92.31 227 THR A N 1
ATOM 1730 C CA . THR A 1 227 ? -6.329 -8.673 -2.196 1.00 92.31 227 THR A CA 1
ATOM 1731 C C . THR A 1 227 ? -4.828 -8.418 -2.183 1.00 92.31 227 THR A C 1
ATOM 1733 O O . THR A 1 227 ? -4.336 -7.449 -2.753 1.00 92.31 227 THR A O 1
ATOM 1736 N N . PHE A 1 228 ? -4.087 -9.333 -1.563 1.00 93.12 228 PHE A N 1
ATOM 1737 C CA . PHE A 1 228 ? -2.631 -9.373 -1.653 1.00 93.12 228 PHE A CA 1
ATOM 1738 C C . PHE A 1 228 ? -2.109 -10.424 -2.639 1.00 93.12 228 PHE A C 1
ATOM 1740 O O . PHE A 1 228 ? -0.904 -10.507 -2.847 1.00 93.12 228 PHE A O 1
ATOM 1747 N N . ALA A 1 229 ? -2.989 -11.223 -3.253 1.00 93.31 229 ALA A N 1
ATOM 1748 C CA . ALA A 1 229 ? -2.599 -12.407 -4.021 1.00 93.31 229 ALA A CA 1
ATOM 1749 C C . ALA A 1 229 ? -1.673 -12.106 -5.212 1.00 93.31 229 ALA A C 1
ATOM 1751 O O . ALA A 1 229 ? -0.844 -12.938 -5.567 1.00 93.31 229 ALA A O 1
ATOM 1752 N N . ASN A 1 230 ? -1.801 -10.917 -5.807 1.00 94.75 230 ASN A N 1
ATOM 1753 C CA . ASN A 1 230 ? -1.023 -10.506 -6.977 1.00 94.75 230 ASN A CA 1
ATOM 1754 C C . ASN A 1 230 ? 0.074 -9.481 -6.641 1.00 94.75 230 ASN A C 1
ATOM 1756 O O . ASN A 1 230 ? 0.673 -8.902 -7.549 1.00 94.75 230 ASN A O 1
ATOM 1760 N N . LEU A 1 231 ? 0.319 -9.226 -5.352 1.00 94.75 231 LEU A N 1
ATOM 1761 C CA . LEU A 1 231 ? 1.374 -8.333 -4.884 1.00 94.75 231 LEU A CA 1
ATOM 1762 C C . LEU A 1 231 ? 2.584 -9.129 -4.401 1.00 94.75 231 LEU A C 1
ATOM 1764 O O . LEU A 1 231 ? 2.447 -10.162 -3.745 1.00 94.75 231 LEU A O 1
ATOM 1768 N N . ASN A 1 232 ? 3.783 -8.603 -4.645 1.00 92.81 232 ASN A N 1
ATOM 1769 C CA . ASN A 1 232 ? 5.002 -9.168 -4.077 1.00 92.81 232 ASN A CA 1
ATOM 1770 C C . ASN A 1 232 ? 5.188 -8.737 -2.610 1.00 92.81 232 ASN A C 1
ATOM 1772 O O . ASN A 1 232 ? 6.002 -7.872 -2.286 1.00 92.81 232 ASN A O 1
ATOM 1776 N N . LEU A 1 233 ? 4.416 -9.351 -1.707 1.00 90.81 233 LEU A N 1
ATOM 1777 C CA . LEU A 1 233 ? 4.432 -9.031 -0.274 1.00 90.81 233 LEU A CA 1
ATOM 1778 C C . LEU A 1 233 ? 5.821 -9.136 0.367 1.00 90.81 233 LEU A C 1
ATOM 1780 O O . LEU A 1 233 ? 6.128 -8.373 1.283 1.00 90.81 233 LEU A O 1
ATOM 1784 N N . SER A 1 234 ? 6.655 -10.071 -0.099 1.00 90.88 234 SER A N 1
ATOM 1785 C CA . SER A 1 234 ? 7.957 -10.375 0.511 1.00 90.88 234 SER A CA 1
ATOM 1786 C C . SER A 1 234 ? 8.898 -9.166 0.583 1.00 90.88 234 SER A C 1
ATOM 1788 O O . SER A 1 234 ? 9.762 -9.117 1.454 1.00 90.88 234 SER A O 1
ATOM 1790 N N . GLU A 1 235 ? 8.691 -8.168 -0.277 1.00 89.56 235 GLU A N 1
ATOM 1791 C CA . GLU A 1 235 ? 9.554 -6.994 -0.387 1.00 89.56 235 GLU A CA 1
ATOM 1792 C C . GLU A 1 235 ? 9.193 -5.880 0.608 1.00 89.56 235 GLU A C 1
ATOM 1794 O O . GLU A 1 235 ? 10.059 -5.081 0.957 1.00 89.56 235 GLU A O 1
ATOM 1799 N N . PHE A 1 236 ? 7.945 -5.814 1.085 1.00 92.06 236 PHE A N 1
ATOM 1800 C CA . PHE A 1 236 ? 7.486 -4.693 1.917 1.00 92.06 236 PHE A CA 1
ATOM 1801 C C . PHE A 1 236 ? 6.756 -5.102 3.202 1.00 92.06 236 PHE A C 1
ATOM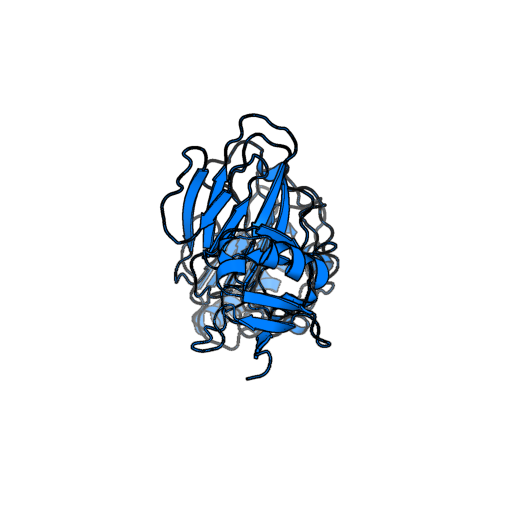 1803 O O . PHE A 1 236 ? 6.528 -4.245 4.050 1.00 92.06 236 PHE A O 1
ATOM 1810 N N . PHE A 1 237 ? 6.399 -6.377 3.405 1.00 93.94 237 PHE A N 1
ATOM 1811 C CA . PHE A 1 237 ? 5.554 -6.787 4.541 1.00 93.94 237 PHE A CA 1
ATOM 1812 C C . PHE A 1 237 ? 6.130 -6.424 5.922 1.00 93.94 237 PHE A C 1
ATOM 1814 O O . PHE A 1 237 ? 5.372 -6.175 6.855 1.00 93.94 237 PHE A O 1
ATOM 1821 N N . GLN A 1 238 ? 7.459 -6.372 6.054 1.00 94.94 238 GLN A N 1
ATOM 1822 C CA . GLN A 1 238 ? 8.143 -5.948 7.281 1.00 94.94 238 GLN A CA 1
ATOM 1823 C C . GLN A 1 238 ? 7.997 -4.444 7.549 1.00 94.94 238 GLN A C 1
ATOM 1825 O O . GLN A 1 238 ? 8.191 -4.004 8.674 1.00 94.94 238 GLN A O 1
ATOM 1830 N N . ASN A 1 239 ? 7.662 -3.639 6.546 1.00 93.19 239 ASN A N 1
ATOM 1831 C CA . ASN A 1 239 ? 7.574 -2.186 6.678 1.00 93.19 239 ASN A CA 1
ATOM 1832 C C . ASN A 1 239 ? 6.151 -1.692 6.954 1.00 93.19 239 ASN A C 1
ATOM 1834 O O . ASN A 1 239 ? 5.986 -0.522 7.295 1.00 93.19 239 ASN A O 1
ATOM 1838 N N . VAL A 1 240 ? 5.145 -2.567 6.845 1.00 93.75 240 VAL A N 1
ATOM 1839 C CA . VAL A 1 240 ? 3.740 -2.213 7.069 1.00 93.75 240 VAL A CA 1
ATOM 1840 C C . VAL A 1 240 ? 3.479 -2.041 8.563 1.00 93.75 240 VAL A C 1
ATOM 1842 O O . VAL A 1 240 ? 3.530 -2.994 9.340 1.00 93.75 240 VAL A O 1
ATOM 1845 N N . GLU A 1 241 ? 3.153 -0.811 8.939 1.00 92.81 241 GLU A N 1
ATOM 1846 C CA . GLU A 1 241 ? 2.843 -0.378 10.301 1.00 92.81 241 GLU A CA 1
ATOM 1847 C C . GLU A 1 241 ? 1.340 -0.095 10.480 1.00 92.81 241 GLU A C 1
ATOM 1849 O O . GLU A 1 241 ? 0.830 -0.122 11.601 1.00 92.81 241 GLU A O 1
ATOM 1854 N N . PHE A 1 242 ? 0.604 0.119 9.384 1.00 90.31 242 PHE A N 1
ATOM 1855 C CA . PHE A 1 242 ? -0.837 0.370 9.393 1.00 90.31 242 PHE A CA 1
ATOM 1856 C C . PHE A 1 242 ? -1.595 -0.493 8.386 1.00 90.31 242 PHE A C 1
ATOM 1858 O O . PHE A 1 242 ? -1.205 -0.603 7.221 1.00 90.31 242 PHE A O 1
ATOM 1865 N N . PHE A 1 243 ? -2.727 -1.037 8.829 1.00 91.12 243 PHE A N 1
ATOM 1866 C CA . PHE A 1 243 ? -3.692 -1.704 7.965 1.00 91.12 243 PHE A CA 1
ATOM 1867 C C . PHE A 1 243 ? -5.107 -1.177 8.218 1.00 91.12 243 PHE A C 1
ATOM 1869 O O . PHE A 1 243 ? -5.595 -1.209 9.347 1.00 91.12 243 PHE A O 1
ATOM 1876 N N . GLY A 1 244 ? -5.778 -0.732 7.161 1.00 87.06 244 GLY A N 1
ATOM 1877 C CA . GLY A 1 244 ? -7.128 -0.191 7.226 1.00 87.06 244 GLY A CA 1
ATOM 1878 C C . GLY A 1 244 ? -8.092 -0.855 6.251 1.00 87.06 244 GLY A C 1
ATOM 1879 O O . GLY A 1 244 ? -7.752 -1.149 5.105 1.00 87.06 244 GLY A O 1
ATOM 1880 N N . MET A 1 245 ? -9.332 -1.014 6.697 1.00 84.12 245 MET A N 1
ATOM 1881 C CA . MET A 1 245 ? -10.492 -1.406 5.908 1.00 84.12 245 MET A CA 1
ATOM 1882 C C . MET A 1 245 ? -11.657 -0.489 6.275 1.00 84.12 245 MET A C 1
ATOM 1884 O O . MET A 1 245 ? -12.279 -0.650 7.330 1.00 84.12 245 MET A O 1
ATOM 1888 N N . ARG A 1 246 ? -11.980 0.468 5.404 1.00 77.81 246 ARG A N 1
ATOM 1889 C CA . ARG A 1 246 ? -13.116 1.377 5.601 1.00 77.81 246 ARG A CA 1
ATOM 1890 C C . ARG A 1 246 ? -14.222 1.141 4.587 1.00 77.81 246 ARG A C 1
ATOM 1892 O O . ARG A 1 246 ? -14.058 0.525 3.543 1.00 77.81 246 ARG A O 1
ATOM 1899 N N . TRP A 1 247 ? -15.403 1.628 4.918 1.00 72.75 247 TRP A N 1
ATOM 1900 C CA . TRP A 1 247 ? -16.468 1.859 3.951 1.00 72.75 247 TRP A CA 1
ATOM 1901 C C . TRP A 1 247 ? -16.221 3.148 3.152 1.00 72.75 247 TRP A C 1
ATOM 1903 O O . TRP A 1 247 ? -15.733 4.121 3.719 1.00 72.75 247 TRP A O 1
ATOM 1913 N N . GLY A 1 248 ? -16.570 3.162 1.863 1.00 58.47 248 GLY A N 1
ATOM 1914 C CA . GLY A 1 248 ? -16.521 4.397 1.060 1.00 58.47 248 GLY A CA 1
ATOM 1915 C C . GLY A 1 248 ? -17.865 5.127 0.923 1.00 58.47 248 GLY A C 1
ATOM 1916 O O . GLY A 1 248 ? -17.886 6.265 0.473 1.00 58.47 248 GLY A O 1
ATOM 1917 N N . TYR A 1 249 ? -18.994 4.508 1.308 1.00 61.06 249 TYR A N 1
ATOM 1918 C CA . TYR A 1 249 ? -20.319 5.145 1.250 1.00 61.06 249 TYR A CA 1
ATOM 1919 C C . TYR A 1 249 ? -21.347 4.473 2.175 1.00 61.06 249 TYR A C 1
ATOM 1921 O O . TYR A 1 249 ? -21.244 3.277 2.472 1.00 61.06 249 TYR A O 1
ATOM 1929 N N . THR A 1 250 ? -22.377 5.224 2.582 1.00 52.72 250 THR A N 1
ATOM 1930 C CA . THR A 1 250 ? -23.516 4.716 3.362 1.00 52.72 250 THR A CA 1
ATOM 1931 C C . THR A 1 250 ? -24.204 3.559 2.650 1.00 52.72 250 THR A C 1
ATOM 1933 O O . THR A 1 250 ? -24.613 3.733 1.509 1.00 52.72 250 THR A O 1
ATOM 1936 N N . SER A 1 251 ? -24.347 2.409 3.324 1.00 56.47 251 SER A N 1
ATOM 1937 C CA . SER A 1 251 ? -24.918 1.116 2.869 1.00 56.47 251 SER A CA 1
ATOM 1938 C C . SER A 1 251 ? -24.002 0.067 2.207 1.00 56.47 251 SER A C 1
ATOM 1940 O O . SER A 1 251 ? -24.395 -1.099 2.169 1.00 56.47 251 SER A O 1
ATOM 1942 N N . ASN A 1 252 ? -22.770 0.384 1.781 1.00 60.03 252 ASN A N 1
ATOM 1943 C CA . ASN A 1 252 ? -21.899 -0.627 1.153 1.00 60.03 252 ASN A CA 1
ATOM 1944 C C . ASN A 1 252 ? -21.050 -1.395 2.176 1.00 60.03 252 ASN A C 1
ATOM 1946 O O . ASN A 1 252 ? -20.067 -0.880 2.722 1.00 60.03 252 ASN A O 1
ATOM 1950 N N . PHE A 1 253 ? -21.425 -2.654 2.413 1.00 71.38 253 PHE A N 1
ATOM 1951 C CA . PHE A 1 253 ? -20.689 -3.587 3.262 1.00 71.38 253 PHE A CA 1
ATOM 1952 C C . PHE A 1 253 ? -19.359 -4.004 2.626 1.00 71.38 253 PHE A C 1
ATOM 1954 O O . PHE A 1 253 ? -19.266 -4.215 1.419 1.00 71.38 253 PHE A O 1
ATOM 1961 N N . PHE A 1 254 ? -18.326 -4.197 3.445 1.00 76.50 254 PHE A N 1
ATOM 1962 C CA . PHE A 1 254 ? -17.033 -4.693 2.970 1.00 76.50 254 PHE A CA 1
ATOM 1963 C C . PHE A 1 254 ? -17.092 -6.221 2.780 1.00 76.50 254 PHE A C 1
ATOM 1965 O O . PHE A 1 254 ? -16.658 -7.010 3.625 1.00 76.50 254 PHE A O 1
ATOM 1972 N N . THR A 1 255 ? -17.712 -6.660 1.686 1.00 76.50 255 THR A N 1
ATOM 1973 C CA . THR A 1 255 ? -17.871 -8.083 1.327 1.00 76.50 255 THR A CA 1
ATOM 1974 C C . THR A 1 255 ? -16.862 -8.556 0.288 1.00 76.50 255 THR A C 1
ATOM 1976 O O . THR A 1 255 ? -16.602 -9.751 0.199 1.00 76.50 255 THR A O 1
ATOM 1979 N N . ASN A 1 256 ? -16.267 -7.632 -0.463 1.00 80.31 256 ASN A N 1
ATOM 1980 C CA . ASN A 1 256 ? -15.449 -7.931 -1.633 1.00 80.31 256 ASN A CA 1
ATOM 1981 C C . ASN A 1 256 ? -13.962 -7.883 -1.273 1.00 80.31 256 ASN A C 1
ATOM 1983 O O . ASN A 1 256 ? -13.323 -6.850 -1.455 1.00 80.31 256 ASN A O 1
ATOM 1987 N N . TYR A 1 257 ? -13.414 -8.978 -0.736 1.00 86.00 257 TYR A N 1
ATOM 1988 C CA . TYR A 1 257 ? -11.985 -9.069 -0.421 1.00 86.00 257 TYR A CA 1
ATOM 1989 C C . TYR A 1 257 ? -11.429 -10.480 -0.406 1.00 86.00 257 TYR A C 1
ATOM 1991 O O . TYR A 1 257 ? -12.155 -11.453 -0.216 1.00 86.00 257 TYR A O 1
ATOM 1999 N N . ASN A 1 258 ? -10.106 -10.560 -0.527 1.00 88.06 258 ASN A N 1
ATOM 2000 C CA . ASN A 1 258 ? -9.341 -11.790 -0.414 1.00 88.06 258 ASN A CA 1
ATOM 2001 C C . ASN A 1 258 ? -7.940 -11.518 0.168 1.00 88.06 258 ASN A C 1
ATOM 2003 O O . ASN A 1 258 ? -6.932 -11.596 -0.537 1.00 88.06 258 ASN A O 1
ATOM 2007 N N . PHE A 1 259 ? -7.874 -11.142 1.448 1.00 87.75 259 PHE A N 1
ATOM 2008 C CA . PHE A 1 259 ? -6.608 -10.875 2.151 1.00 87.75 259 PHE A CA 1
ATOM 2009 C C . PHE A 1 259 ? -6.014 -12.109 2.840 1.00 87.75 259 PHE A C 1
ATOM 2011 O O . PHE A 1 259 ? -4.837 -12.099 3.188 1.00 87.75 259 PHE A O 1
ATOM 2018 N N . GLY A 1 260 ? -6.815 -13.156 3.060 1.00 87.56 260 GLY A N 1
ATOM 2019 C CA . GLY A 1 260 ? -6.458 -14.222 3.994 1.00 87.56 260 GLY A CA 1
ATOM 2020 C C . GLY A 1 260 ? -6.279 -13.681 5.418 1.00 87.56 260 GLY A C 1
ATOM 2021 O O . GLY A 1 260 ? -6.970 -12.747 5.829 1.00 87.56 260 GLY A O 1
ATOM 2022 N N . VAL A 1 261 ? -5.345 -14.277 6.160 1.00 91.62 261 VAL A N 1
ATOM 2023 C CA . VAL A 1 261 ? -4.921 -13.790 7.478 1.00 91.62 261 VAL A CA 1
ATOM 2024 C C . VAL A 1 261 ? -3.758 -12.818 7.294 1.00 91.62 261 VAL A C 1
ATOM 2026 O O . VAL A 1 261 ? -2.780 -13.150 6.631 1.00 91.62 261 VAL A O 1
ATOM 2029 N N . LEU A 1 262 ? -3.826 -11.641 7.915 1.00 91.25 262 LEU A N 1
ATOM 2030 C CA . LEU A 1 262 ? -2.729 -10.669 7.884 1.00 91.25 262 LEU A CA 1
ATOM 2031 C C . LEU A 1 262 ? -1.483 -11.232 8.566 1.00 91.25 262 LEU A C 1
ATOM 2033 O O . LEU A 1 262 ? -1.570 -11.777 9.661 1.00 91.25 262 LEU A O 1
ATOM 2037 N N . THR A 1 263 ? -0.307 -11.048 7.981 1.00 91.00 263 THR A N 1
ATOM 2038 C CA . THR A 1 263 ? 0.959 -11.549 8.550 1.00 91.00 263 THR A CA 1
ATOM 2039 C C . THR A 1 263 ? 1.988 -10.443 8.768 1.00 91.00 263 THR A C 1
ATOM 2041 O O . THR A 1 263 ? 3.177 -10.724 8.876 1.00 91.00 263 THR A O 1
ATOM 2044 N N . PHE A 1 264 ? 1.551 -9.183 8.807 1.00 94.56 264 PHE A N 1
ATOM 2045 C CA . PHE A 1 264 ? 2.421 -8.025 9.003 1.00 94.56 264 PHE A CA 1
ATOM 2046 C C . PHE A 1 264 ? 2.915 -7.971 10.463 1.00 94.56 264 PHE A C 1
ATOM 2048 O O . PHE A 1 264 ? 2.099 -7.766 11.365 1.00 94.56 264 PHE A O 1
ATOM 2055 N N . PRO A 1 265 ? 4.221 -8.172 10.727 1.00 93.88 265 PRO A N 1
ATOM 2056 C CA . PRO A 1 265 ? 4.732 -8.310 12.094 1.00 93.88 265 PRO A CA 1
ATOM 2057 C C . PRO A 1 265 ? 4.841 -6.972 12.835 1.00 93.88 265 PRO A C 1
ATOM 2059 O O . PRO A 1 265 ? 4.806 -6.944 14.061 1.00 93.88 265 PRO A O 1
ATOM 2062 N N . ASN A 1 266 ? 4.939 -5.863 12.097 1.00 94.25 266 ASN A N 1
ATOM 2063 C CA . ASN A 1 266 ? 5.217 -4.533 12.642 1.00 94.25 266 ASN A CA 1
ATOM 2064 C C . ASN A 1 266 ? 3.980 -3.629 12.705 1.00 94.25 266 ASN A C 1
ATOM 2066 O O . ASN A 1 266 ? 4.109 -2.409 12.789 1.00 94.25 266 ASN A O 1
ATOM 2070 N N . ILE A 1 267 ? 2.782 -4.221 12.695 1.00 92.88 267 ILE A N 1
ATOM 2071 C CA . ILE A 1 267 ? 1.526 -3.481 12.821 1.00 92.88 267 ILE A CA 1
ATOM 2072 C C . ILE A 1 267 ? 1.497 -2.715 14.143 1.00 92.88 267 ILE A C 1
ATOM 2074 O O . ILE A 1 267 ? 1.549 -3.294 15.228 1.00 92.88 267 ILE A O 1
ATOM 2078 N N . LYS A 1 268 ? 1.356 -1.398 14.017 1.00 91.69 268 LYS A N 1
ATOM 2079 C CA . LYS A 1 268 ? 1.132 -0.440 15.100 1.00 91.69 268 LYS A CA 1
ATOM 2080 C C . LYS A 1 268 ? -0.313 0.018 15.167 1.00 91.69 268 LYS A C 1
ATOM 2082 O O . LYS A 1 268 ? -0.773 0.457 16.220 1.00 91.69 268 LYS A O 1
ATOM 2087 N N . ALA A 1 269 ? -1.032 -0.077 14.055 1.00 88.94 269 ALA A N 1
ATOM 2088 C CA . ALA A 1 269 ? -2.376 0.447 13.956 1.00 88.94 269 ALA A CA 1
ATOM 2089 C C . ALA A 1 269 ? -3.259 -0.377 13.018 1.00 88.94 269 ALA A C 1
ATOM 2091 O O . ALA A 1 269 ? -2.847 -0.733 11.912 1.00 88.94 269 ALA A O 1
ATOM 2092 N N . ILE A 1 270 ? -4.491 -0.632 13.457 1.00 89.31 270 ILE A N 1
ATOM 2093 C CA . ILE A 1 270 ? -5.523 -1.277 12.644 1.00 89.31 270 ILE A CA 1
ATOM 2094 C C . ILE A 1 270 ? -6.808 -0.455 12.633 1.00 89.31 270 ILE A C 1
ATOM 2096 O O . ILE A 1 270 ? -7.253 0.028 13.674 1.00 89.31 270 ILE A O 1
ATOM 2100 N N . ASP A 1 271 ? -7.431 -0.353 11.466 1.00 85.38 271 ASP A N 1
ATOM 2101 C CA . ASP A 1 271 ? -8.714 0.321 11.287 1.00 85.38 271 ASP A CA 1
ATOM 2102 C C . ASP A 1 271 ? -9.714 -0.606 10.599 1.00 85.38 271 ASP A C 1
ATOM 2104 O O . ASP A 1 271 ? -9.544 -0.963 9.438 1.00 85.38 271 ASP A O 1
ATOM 2108 N N . PHE A 1 272 ? -10.780 -0.975 11.300 1.00 82.81 272 PHE A N 1
ATOM 2109 C CA . PHE A 1 272 ? -11.916 -1.707 10.752 1.00 82.81 272 PHE A CA 1
ATOM 2110 C C . PHE A 1 272 ? -13.181 -0.849 10.841 1.00 82.81 272 PHE A C 1
ATOM 2112 O O . PHE A 1 272 ? -14.160 -1.181 11.516 1.00 82.81 272 PHE A O 1
ATOM 2119 N N . GLY A 1 273 ? -13.157 0.275 10.128 1.00 72.31 273 GLY A N 1
ATOM 2120 C CA . GLY A 1 273 ? -14.287 1.178 9.917 1.00 72.31 273 GLY A CA 1
ATOM 2121 C C . GLY A 1 273 ? -15.336 0.680 8.910 1.00 72.31 273 GLY A C 1
ATOM 2122 O O . GLY A 1 273 ? -16.211 1.448 8.510 1.00 72.31 273 GLY A O 1
ATOM 2123 N N . ALA A 1 274 ? -15.265 -0.569 8.453 1.00 61.84 274 ALA A N 1
ATOM 2124 C CA . ALA A 1 274 ? -16.223 -1.167 7.528 1.00 61.84 274 ALA A CA 1
ATOM 2125 C C . ALA A 1 274 ? -17.520 -1.633 8.223 1.00 61.84 274 ALA A C 1
ATOM 2127 O O . ALA A 1 274 ? -17.482 -2.270 9.273 1.00 61.84 274 ALA A O 1
ATOM 2128 N N . ASN A 1 275 ? -18.680 -1.394 7.597 1.00 63.56 275 ASN A N 1
ATOM 2129 C CA . ASN A 1 275 ? -19.897 -2.138 7.939 1.00 63.56 275 ASN A CA 1
ATOM 2130 C C . ASN A 1 275 ? -19.795 -3.561 7.373 1.00 63.56 275 ASN A C 1
ATOM 2132 O O . ASN A 1 275 ? -19.328 -3.753 6.244 1.00 63.56 275 ASN A O 1
ATOM 2136 N N . ARG A 1 276 ? -20.332 -4.550 8.094 1.00 62.00 276 ARG A N 1
ATOM 2137 C CA . ARG A 1 276 ? -20.538 -5.904 7.565 1.00 62.00 276 ARG A CA 1
ATOM 2138 C C . ARG A 1 276 ? -21.865 -6.518 8.002 1.00 62.00 276 ARG A C 1
ATOM 2140 O O . ARG A 1 276 ? -22.514 -6.020 8.914 1.00 62.00 276 ARG A O 1
ATOM 2147 N N . THR A 1 277 ? -22.205 -7.630 7.350 1.00 54.41 277 THR A N 1
ATOM 2148 C CA . THR A 1 277 ? -23.312 -8.537 7.691 1.00 54.41 277 THR A CA 1
ATOM 2149 C C . THR A 1 277 ? -22.948 -9.566 8.777 1.00 54.41 277 THR A C 1
ATOM 2151 O O . THR A 1 277 ? -23.820 -10.303 9.223 1.00 54.41 277 THR A O 1
ATOM 2154 N N . THR A 1 278 ? -21.675 -9.641 9.201 1.00 61.12 278 THR A N 1
ATOM 2155 C CA . THR A 1 278 ? -21.152 -10.620 10.180 1.00 61.12 278 THR A CA 1
ATOM 2156 C C . THR A 1 278 ? -20.226 -9.951 11.201 1.00 61.12 278 THR A C 1
ATOM 2158 O O . THR A 1 278 ? -19.343 -9.196 10.787 1.00 61.12 278 THR A O 1
ATOM 2161 N N . ASN A 1 279 ? -20.347 -10.293 12.488 1.00 63.34 279 ASN A N 1
ATOM 2162 C CA . ASN A 1 279 ? -19.682 -9.597 13.603 1.00 63.34 279 ASN A CA 1
ATOM 2163 C C . ASN A 1 279 ? -18.182 -9.908 13.834 1.00 63.34 279 ASN A C 1
ATOM 2165 O O . ASN A 1 279 ? -17.638 -9.472 14.834 1.00 63.34 279 ASN A O 1
ATOM 2169 N N . ASP A 1 280 ? -17.466 -10.599 12.941 1.00 77.56 280 ASP A N 1
ATOM 2170 C CA . ASP A 1 280 ? -16.127 -11.147 13.254 1.00 77.56 280 ASP A CA 1
ATOM 2171 C C . ASP A 1 280 ? -14.990 -10.706 12.308 1.00 77.56 280 ASP A C 1
ATOM 2173 O O . ASP A 1 280 ? -13.948 -11.362 12.261 1.00 77.56 280 ASP A O 1
ATOM 2177 N N . LEU A 1 281 ? -15.141 -9.633 11.518 1.00 81.56 281 LEU A N 1
ATOM 2178 C CA . LEU A 1 281 ? -14.155 -9.292 10.472 1.00 81.56 281 LEU A CA 1
ATOM 2179 C C . LEU A 1 281 ? -12.733 -9.141 11.019 1.00 81.56 281 LEU A C 1
ATOM 2181 O O . LEU A 1 281 ? -11.794 -9.665 10.423 1.00 81.56 281 LEU A O 1
ATOM 2185 N N . VAL A 1 282 ? -12.588 -8.471 12.165 1.00 86.44 282 VAL A N 1
ATOM 2186 C CA . VAL A 1 282 ? -11.294 -8.279 12.829 1.00 86.44 282 VAL A CA 1
ATOM 2187 C C . VAL A 1 282 ? -10.639 -9.628 13.094 1.00 86.44 282 VAL A C 1
ATOM 2189 O O . VAL A 1 282 ? -9.482 -9.813 12.737 1.00 86.44 282 VAL A O 1
ATOM 2192 N N . LYS A 1 283 ? -11.382 -10.600 13.640 1.00 88.12 283 LYS A N 1
ATOM 2193 C CA . LYS A 1 283 ? -10.869 -11.945 13.934 1.00 88.12 283 LYS A CA 1
ATOM 2194 C C . LYS A 1 283 ? -10.599 -12.758 12.677 1.00 88.12 283 LYS A C 1
ATOM 2196 O O . LYS A 1 283 ? -9.620 -13.489 12.647 1.00 88.12 283 LYS A O 1
ATOM 2201 N N . ILE A 1 284 ? -11.427 -12.631 11.641 1.00 87.94 284 ILE A N 1
ATOM 2202 C CA . ILE A 1 284 ? -11.221 -13.324 10.360 1.00 87.94 284 ILE A CA 1
ATOM 2203 C C . ILE A 1 284 ? -9.912 -12.852 9.718 1.00 87.94 284 ILE A C 1
ATOM 2205 O O . ILE A 1 284 ? -9.081 -13.664 9.323 1.00 87.94 284 ILE A O 1
ATOM 2209 N N . ILE A 1 285 ? -9.712 -11.537 9.658 1.00 88.44 285 ILE A N 1
ATOM 2210 C CA . ILE A 1 285 ? -8.556 -10.912 9.012 1.00 88.44 285 ILE A CA 1
ATOM 2211 C C . ILE A 1 285 ? -7.304 -11.028 9.890 1.00 88.44 285 ILE A C 1
ATOM 2213 O O . ILE A 1 285 ? -6.213 -11.319 9.403 1.00 88.44 285 ILE A O 1
ATOM 2217 N N . ALA A 1 286 ? -7.434 -10.875 11.207 1.00 90.69 286 ALA A N 1
ATOM 2218 C CA . ALA A 1 286 ? -6.346 -11.129 12.140 1.00 90.69 286 ALA A CA 1
ATOM 2219 C C . ALA A 1 286 ? -6.112 -12.629 12.390 1.00 90.69 286 ALA A C 1
ATOM 2221 O O . ALA A 1 286 ? -5.100 -12.982 12.979 1.00 90.69 286 ALA A O 1
ATOM 2222 N N . GLY A 1 287 ? -6.985 -13.539 11.970 1.00 92.50 287 GLY A N 1
ATOM 2223 C CA . GLY A 1 287 ? -6.870 -14.973 12.271 1.00 92.50 287 GLY A CA 1
ATOM 2224 C C . GLY A 1 287 ? -6.815 -15.322 13.769 1.00 92.50 287 GLY A C 1
ATOM 2225 O O . GLY A 1 287 ? -6.407 -16.427 14.111 1.00 92.50 287 GLY A O 1
ATOM 2226 N N . THR A 1 288 ? -7.155 -14.390 14.666 1.00 93.50 288 THR A N 1
ATOM 2227 C CA . THR A 1 288 ? -7.113 -14.560 16.126 1.00 93.50 288 THR A CA 1
ATOM 2228 C C . THR A 1 288 ? -8.002 -13.527 16.815 1.00 93.50 288 THR A C 1
ATOM 2230 O O . THR A 1 288 ? -8.230 -12.442 16.278 1.00 93.50 288 THR A O 1
ATOM 2233 N N . ALA A 1 289 ? -8.464 -13.853 18.021 1.00 92.62 289 ALA A N 1
ATOM 2234 C CA . ALA A 1 289 ? -9.067 -12.891 18.939 1.00 92.62 289 ALA A CA 1
ATOM 2235 C C . ALA A 1 289 ? -8.018 -12.207 19.841 1.00 92.62 289 ALA A C 1
ATOM 2237 O O . ALA A 1 289 ? -8.271 -11.128 20.373 1.00 92.62 289 ALA A O 1
ATOM 2238 N N . ASP A 1 290 ? -6.825 -12.795 19.979 1.00 94.12 290 ASP A N 1
ATOM 2239 C CA . ASP A 1 290 ? -5.728 -12.232 20.767 1.00 94.12 290 ASP A CA 1
ATOM 2240 C C . ASP A 1 290 ? -4.851 -11.298 19.921 1.00 94.12 290 ASP A C 1
ATOM 2242 O O . ASP A 1 290 ? -3.773 -11.664 19.441 1.00 94.12 290 ASP A O 1
ATOM 2246 N N . LEU A 1 291 ? -5.356 -10.082 19.688 1.00 91.44 291 LEU A N 1
ATOM 2247 C CA . LEU A 1 291 ? -4.645 -9.065 18.910 1.00 91.44 291 LEU A CA 1
ATOM 2248 C C . LEU A 1 291 ? -3.326 -8.651 19.563 1.00 91.44 291 LEU A C 1
ATOM 2250 O O . LEU A 1 291 ? -2.378 -8.332 18.851 1.00 91.44 291 LEU A O 1
ATOM 2254 N N . VAL A 1 292 ? -3.260 -8.685 20.895 1.00 91.12 292 VAL A N 1
ATOM 2255 C CA . VAL A 1 292 ? -2.086 -8.279 21.675 1.00 91.12 292 VAL A CA 1
ATOM 2256 C C . VAL A 1 292 ? -0.937 -9.258 21.457 1.00 91.12 292 VAL A C 1
ATOM 2258 O O . VAL A 1 292 ? 0.181 -8.836 21.169 1.00 91.12 292 VAL A O 1
ATOM 2261 N N . ALA A 1 293 ? -1.211 -10.565 21.526 1.00 93.00 293 ALA A N 1
ATOM 2262 C CA . ALA A 1 293 ? -0.195 -11.578 21.251 1.00 93.00 293 ALA A CA 1
ATOM 2263 C C . ALA A 1 293 ? 0.269 -11.555 19.788 1.00 93.00 293 ALA A C 1
ATOM 2265 O O . ALA A 1 293 ? 1.441 -11.800 19.503 1.00 93.00 293 ALA A O 1
ATOM 2266 N N . LYS A 1 294 ? -0.643 -11.266 18.852 1.00 94.12 294 LYS A N 1
ATOM 2267 C CA . LYS A 1 294 ? -0.321 -11.260 17.422 1.00 94.12 294 LYS A CA 1
ATOM 2268 C C . LYS A 1 294 ? 0.438 -10.013 16.969 1.00 94.12 294 LYS A C 1
ATOM 2270 O O . LYS A 1 294 ? 1.331 -10.129 16.131 1.00 94.12 294 LYS A O 1
ATOM 2275 N N . TYR A 1 295 ? 0.074 -8.841 17.480 1.00 93.94 295 TYR A N 1
ATOM 2276 C CA . TYR A 1 295 ? 0.639 -7.554 17.082 1.00 93.94 295 TYR A CA 1
ATOM 2277 C C . TYR A 1 295 ? 1.270 -6.868 18.303 1.00 93.94 295 TYR A C 1
ATOM 2279 O O . TYR A 1 295 ? 0.664 -5.976 18.897 1.00 93.94 295 TYR A O 1
ATOM 2287 N N . PRO A 1 296 ? 2.502 -7.250 18.688 1.00 92.81 296 PRO A N 1
ATOM 2288 C CA . PRO A 1 296 ? 3.146 -6.749 19.907 1.00 92.81 296 PRO A CA 1
ATOM 2289 C C . PRO A 1 296 ? 3.454 -5.243 19.871 1.00 92.81 296 PRO A C 1
ATOM 2291 O O . PRO A 1 296 ? 3.730 -4.642 20.908 1.00 92.81 296 PRO A O 1
ATOM 2294 N N . HIS A 1 297 ? 3.413 -4.625 18.687 1.00 92.19 297 HIS A N 1
ATOM 2295 C CA . HIS A 1 297 ? 3.621 -3.191 18.484 1.00 92.19 297 HIS A CA 1
ATOM 2296 C C . HIS A 1 297 ? 2.317 -2.395 18.361 1.00 92.19 297 HIS A C 1
ATOM 2298 O O . HIS A 1 297 ? 2.375 -1.187 18.135 1.00 92.19 297 HIS A O 1
ATOM 2304 N N . LEU A 1 298 ? 1.154 -3.041 18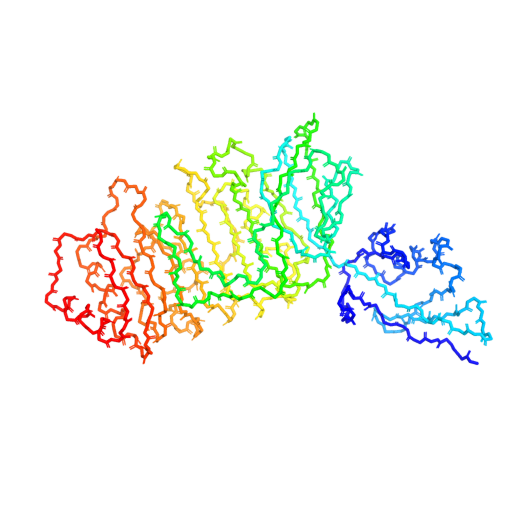.502 1.00 91.94 298 LEU A N 1
ATOM 2305 C CA . LEU A 1 298 ? -0.147 -2.402 18.349 1.00 91.94 298 LEU A CA 1
ATOM 2306 C C . LEU A 1 298 ? -0.358 -1.333 19.425 1.00 91.94 298 LEU A C 1
ATOM 2308 O O . LEU A 1 298 ? -0.298 -1.614 20.618 1.00 91.94 298 LEU A O 1
ATOM 2312 N N . ILE A 1 299 ? -0.639 -0.109 18.986 1.00 90.69 299 ILE A N 1
ATOM 2313 C CA . ILE A 1 299 ? -0.907 1.053 19.844 1.00 90.69 299 ILE A CA 1
ATOM 2314 C C . ILE A 1 299 ? -2.192 1.789 19.453 1.00 90.69 299 ILE A C 1
ATOM 2316 O O . ILE A 1 299 ? -2.679 2.618 20.219 1.00 90.69 299 ILE A O 1
ATOM 2320 N N . SER A 1 300 ? -2.751 1.513 18.271 1.00 88.56 300 SER A N 1
ATOM 2321 C CA . SER A 1 300 ? -3.961 2.174 17.781 1.00 88.56 300 SER A CA 1
ATOM 2322 C C . SER A 1 300 ? -4.960 1.185 17.187 1.00 88.56 300 SER A C 1
ATOM 2324 O O . SER A 1 300 ? -4.608 0.343 16.360 1.00 88.56 300 SER A O 1
ATOM 2326 N N . ILE A 1 301 ? -6.221 1.305 17.598 1.00 88.31 301 ILE A N 1
ATOM 2327 C CA . ILE A 1 301 ? -7.332 0.538 17.040 1.00 88.31 301 ILE A CA 1
ATOM 2328 C C . ILE A 1 301 ? -8.501 1.473 16.718 1.00 88.31 301 ILE A C 1
ATOM 2330 O O . ILE A 1 301 ? -8.988 2.201 17.585 1.00 88.31 301 ILE A O 1
ATOM 2334 N N . GLY A 1 302 ? -9.002 1.388 15.487 1.00 84.88 302 GLY A N 1
ATOM 2335 C CA . GLY A 1 302 ? -10.308 1.899 15.079 1.00 84.88 302 GLY A CA 1
ATOM 2336 C C . GLY A 1 302 ? -11.262 0.751 14.755 1.00 84.88 302 GLY A C 1
ATOM 2337 O O . GLY A 1 302 ? -10.918 -0.118 13.961 1.00 84.88 302 GLY A O 1
ATOM 2338 N N . LEU A 1 303 ? -12.460 0.735 15.342 1.00 82.69 303 LEU A N 1
ATOM 2339 C CA . LEU A 1 303 ? -13.506 -0.258 15.066 1.00 82.69 303 LEU A CA 1
ATOM 2340 C C . LEU A 1 303 ? -14.855 0.426 14.833 1.00 82.69 303 LEU A C 1
ATOM 2342 O O . LEU A 1 303 ? -15.203 1.405 15.497 1.00 82.69 303 LEU A O 1
ATOM 2346 N N . LYS A 1 304 ? -15.688 -0.149 13.964 1.00 79.56 304 LYS A N 1
ATOM 2347 C CA . LYS A 1 304 ? -17.140 0.003 14.126 1.00 79.56 304 LYS A CA 1
ATOM 2348 C C . LYS A 1 304 ? -17.643 -0.934 15.219 1.00 79.56 304 LYS A C 1
ATOM 2350 O O . LYS A 1 304 ? -17.129 -2.037 15.377 1.00 79.56 304 LYS A O 1
ATOM 2355 N N . GLN A 1 305 ? -18.697 -0.524 15.924 1.00 77.81 305 GLN A N 1
ATOM 2356 C CA . GLN A 1 305 ? -19.291 -1.339 16.993 1.00 77.81 305 GLN A CA 1
ATOM 2357 C C . GLN A 1 305 ? -19.685 -2.750 16.534 1.00 77.81 305 GLN A C 1
ATOM 2359 O O . GLN A 1 305 ? -19.475 -3.711 17.262 1.00 77.81 305 GLN A O 1
ATOM 2364 N N . SER A 1 306 ? -20.186 -2.893 15.303 1.00 77.12 306 SER A N 1
ATOM 2365 C CA . SER A 1 306 ? -20.550 -4.195 14.723 1.00 77.12 306 SER A CA 1
ATOM 2366 C C . SER A 1 306 ? -19.362 -5.124 14.458 1.00 77.12 306 SER A C 1
ATOM 2368 O O . SER A 1 306 ? -19.564 -6.273 14.091 1.00 77.12 306 SER A O 1
ATOM 2370 N N . GLN A 1 307 ? -18.128 -4.637 14.594 1.00 80.50 307 GLN A N 1
ATOM 2371 C CA . GLN A 1 307 ? -16.907 -5.425 14.417 1.00 80.50 307 GLN A CA 1
ATOM 2372 C C . GLN A 1 307 ? -16.310 -5.884 15.754 1.00 80.50 307 GLN A C 1
ATOM 2374 O O . GLN A 1 307 ? -15.301 -6.588 15.762 1.00 80.50 307 GLN A O 1
ATOM 2379 N N . TYR A 1 308 ? -16.901 -5.465 16.878 1.00 86.00 308 TYR A N 1
ATOM 2380 C CA . TYR A 1 308 ? -16.504 -5.920 18.201 1.00 86.00 308 TYR A CA 1
ATOM 2381 C C . TYR A 1 308 ? -17.163 -7.258 18.531 1.00 86.00 308 TYR A C 1
ATOM 2383 O O . TYR A 1 308 ? -18.369 -7.434 18.344 1.00 86.00 308 TYR A O 1
ATOM 2391 N N . THR A 1 309 ? -16.380 -8.159 19.120 1.00 87.56 309 THR A N 1
ATOM 2392 C CA . THR A 1 309 ? -16.883 -9.377 19.748 1.00 87.56 309 THR A CA 1
ATOM 2393 C C . THR A 1 309 ? -16.359 -9.524 21.175 1.00 87.56 309 THR A C 1
ATOM 2395 O O . THR A 1 309 ? -15.226 -9.125 21.455 1.00 87.56 309 THR A O 1
ATOM 2398 N N . PRO A 1 310 ? -17.139 -10.137 22.086 1.00 89.12 310 PRO A N 1
ATOM 2399 C CA . PRO A 1 310 ? -16.754 -10.338 23.484 1.00 89.12 310 PRO A CA 1
ATOM 2400 C C . PRO A 1 310 ? -15.406 -11.015 23.743 1.00 89.12 310 PRO A C 1
ATOM 2402 O O . PRO A 1 310 ? -14.808 -10.800 24.795 1.00 89.12 310 PRO A O 1
ATOM 2405 N N . ASP A 1 311 ? -14.967 -11.865 22.819 1.00 90.88 311 ASP A N 1
ATOM 2406 C CA . ASP A 1 311 ? -13.732 -12.643 22.894 1.00 90.88 311 ASP A CA 1
ATOM 2407 C C . ASP A 1 311 ? -12.498 -11.891 22.371 1.00 90.88 311 ASP A C 1
ATOM 2409 O O . ASP A 1 311 ? -11.385 -12.385 22.537 1.00 90.88 311 ASP A O 1
ATOM 2413 N N . LEU A 1 312 ? -12.664 -10.708 21.767 1.00 92.19 312 LEU A N 1
ATOM 2414 C CA . LEU A 1 312 ? -11.546 -9.885 21.313 1.00 92.19 312 LEU A CA 1
ATOM 2415 C C . LEU A 1 312 ? -10.739 -9.378 22.519 1.00 92.19 312 LEU A C 1
ATOM 2417 O O . LEU A 1 312 ? -11.287 -8.733 23.413 1.00 92.19 312 LEU A O 1
ATOM 2421 N N . ASN A 1 313 ? -9.434 -9.650 22.541 1.00 93.88 313 ASN A N 1
ATOM 2422 C CA . ASN A 1 313 ? -8.536 -9.157 23.580 1.00 93.88 313 ASN A CA 1
ATOM 2423 C C . ASN A 1 313 ? -8.070 -7.731 23.254 1.00 93.88 313 ASN A C 1
ATOM 2425 O O . ASN A 1 313 ? -7.281 -7.528 22.329 1.00 93.88 313 ASN A O 1
ATOM 2429 N N . LEU A 1 314 ? -8.535 -6.757 24.038 1.00 93.62 314 LEU A N 1
ATOM 2430 C CA . LEU A 1 314 ? -8.169 -5.343 23.911 1.00 93.62 314 LEU A CA 1
ATOM 2431 C C . LEU A 1 314 ? -7.225 -4.851 25.023 1.00 93.62 314 LEU A C 1
ATOM 2433 O O . LEU A 1 314 ? -7.041 -3.644 25.170 1.00 93.62 314 LEU A O 1
ATOM 2437 N N . ALA A 1 315 ? -6.606 -5.750 25.800 1.00 94.94 315 ALA A N 1
ATOM 2438 C CA . ALA A 1 315 ? -5.645 -5.399 26.853 1.00 94.94 315 ALA A CA 1
ATOM 2439 C C . ALA A 1 315 ? -4.267 -4.999 26.284 1.00 94.94 315 ALA A C 1
ATOM 2441 O O . ALA A 1 315 ? -3.253 -5.660 26.492 1.00 94.94 315 ALA A O 1
ATOM 2442 N N . ILE A 1 316 ? -4.240 -3.910 25.522 1.00 92.44 316 ILE A N 1
ATOM 2443 C CA . ILE A 1 316 ? -3.077 -3.434 24.769 1.00 92.44 316 ILE A CA 1
ATOM 2444 C C . ILE A 1 316 ? -2.173 -2.592 25.675 1.00 92.44 316 ILE A C 1
ATOM 2446 O O . ILE A 1 316 ? -2.605 -1.564 26.197 1.00 92.44 316 ILE A O 1
ATOM 2450 N N . ALA A 1 317 ? -0.907 -3.003 25.811 1.00 89.00 317 ALA A N 1
ATOM 2451 C CA . ALA A 1 317 ? 0.063 -2.404 26.734 1.00 89.00 317 ALA A CA 1
ATOM 2452 C C . ALA A 1 317 ? 0.232 -0.884 26.571 1.00 89.00 317 ALA A C 1
ATOM 2454 O O . ALA A 1 317 ? 0.258 -0.137 27.544 1.00 89.00 317 ALA A O 1
ATOM 2455 N N . ASN A 1 318 ? 0.322 -0.416 25.329 1.00 86.75 318 ASN A N 1
ATOM 2456 C CA . ASN A 1 318 ? 0.650 0.974 25.010 1.00 86.75 318 ASN A CA 1
ATOM 2457 C C . ASN A 1 318 ? -0.419 1.591 24.110 1.00 86.75 318 ASN A C 1
ATOM 2459 O O . ASN A 1 318 ? -0.109 2.197 23.086 1.00 86.75 318 ASN A O 1
ATOM 2463 N N . VAL A 1 319 ? -1.699 1.371 24.432 1.00 89.75 319 VAL A N 1
ATOM 2464 C CA . VAL A 1 319 ? -2.787 1.940 23.631 1.00 89.75 319 VAL A CA 1
ATOM 2465 C C . VAL A 1 319 ? -2.741 3.468 23.683 1.00 89.75 319 VAL A C 1
ATOM 2467 O O . VAL A 1 319 ? -3.056 4.101 24.686 1.00 89.75 319 VAL A O 1
ATOM 2470 N N . GLN A 1 320 ? -2.354 4.064 22.563 1.00 88.12 320 GLN A N 1
ATOM 2471 C CA . GLN A 1 320 ? -2.351 5.504 22.333 1.00 88.12 320 GLN A CA 1
ATOM 2472 C C . GLN A 1 320 ? -3.676 5.961 21.730 1.00 88.12 320 GLN A C 1
ATOM 2474 O O . GLN A 1 320 ? -4.094 7.103 21.922 1.00 88.12 320 GLN A O 1
ATOM 2479 N N . GLN A 1 321 ? -4.380 5.065 21.038 1.00 86.69 321 GLN A N 1
ATOM 2480 C CA . GLN A 1 321 ? -5.660 5.386 20.435 1.00 86.69 321 GLN A CA 1
ATOM 2481 C C . GLN A 1 321 ? -6.609 4.192 20.415 1.00 86.69 321 GLN A C 1
ATOM 2483 O O . GLN A 1 321 ? -6.291 3.126 19.897 1.00 86.69 321 GLN A O 1
ATOM 2488 N N . PHE A 1 322 ? -7.819 4.406 20.916 1.00 88.56 322 PHE A N 1
ATOM 2489 C CA . PHE A 1 322 ? -8.935 3.497 20.707 1.00 88.56 322 PHE A CA 1
ATOM 2490 C C . PHE A 1 322 ? -10.147 4.298 20.256 1.00 88.56 322 PHE A C 1
ATOM 2492 O O . PHE A 1 322 ? -10.611 5.185 20.973 1.00 88.56 322 PHE A O 1
ATOM 2499 N N . ILE A 1 323 ? -10.658 4.007 19.066 1.00 83.19 323 ILE A N 1
ATOM 2500 C CA . ILE A 1 323 ? -11.858 4.651 18.541 1.00 83.19 323 ILE A CA 1
ATOM 2501 C C . ILE A 1 323 ? -12.879 3.575 18.220 1.00 83.19 323 ILE A C 1
ATOM 2503 O O . ILE A 1 323 ? -12.627 2.690 17.407 1.00 83.19 323 ILE A O 1
ATOM 2507 N N . MET A 1 324 ? -14.063 3.705 18.809 1.00 82.81 324 MET A N 1
ATOM 2508 C CA . MET A 1 324 ? -15.231 2.944 18.418 1.00 82.81 324 MET A CA 1
ATOM 2509 C C . MET A 1 324 ? -16.368 3.875 18.006 1.00 82.81 324 MET A C 1
ATOM 2511 O O . MET A 1 324 ? -17.016 4.518 18.837 1.00 82.81 324 MET A O 1
ATOM 2515 N N . GLY A 1 325 ? -16.589 3.957 16.695 1.00 71.56 325 GLY A N 1
ATOM 2516 C CA . GLY A 1 325 ? -17.602 4.825 16.104 1.00 71.56 325 GLY A CA 1
ATOM 2517 C C . GLY A 1 325 ? -18.968 4.148 16.001 1.00 71.56 325 GLY A C 1
ATOM 2518 O O . GLY A 1 325 ? -19.058 2.981 15.608 1.00 71.56 325 GLY A O 1
ATOM 2519 N N . ASN A 1 326 ? -20.031 4.909 16.288 1.00 63.81 326 ASN A N 1
ATOM 2520 C CA . ASN A 1 326 ? -21.392 4.562 15.893 1.00 63.81 326 ASN A CA 1
ATOM 2521 C C . ASN A 1 326 ? -21.786 5.379 14.660 1.00 63.81 326 ASN A C 1
ATOM 2523 O O . ASN A 1 326 ? -22.025 6.579 14.755 1.00 63.81 326 ASN A O 1
ATOM 2527 N N . TYR A 1 327 ? -21.796 4.746 13.493 1.00 55.19 327 TYR A N 1
ATOM 2528 C CA . TYR A 1 327 ? -22.058 5.437 12.228 1.00 55.19 327 TYR A CA 1
ATOM 2529 C C . TYR A 1 327 ? -23.477 5.211 11.701 1.00 55.19 327 TYR A C 1
ATOM 2531 O O . TYR A 1 327 ? -23.830 5.794 10.681 1.00 55.19 327 TYR A O 1
ATOM 2539 N N . GLU A 1 328 ? -24.279 4.369 12.359 1.00 55.62 328 GLU A N 1
ATOM 2540 C CA . GLU A 1 328 ? -25.642 4.052 11.931 1.00 55.62 328 GLU A CA 1
ATOM 2541 C C . GLU A 1 328 ? -26.568 3.909 13.137 1.00 55.62 328 GLU A C 1
ATOM 2543 O O . GLU A 1 328 ? -26.226 3.321 14.160 1.00 55.62 328 GLU A O 1
ATOM 2548 N N . THR A 1 329 ? -27.783 4.430 13.008 1.00 52.41 329 THR A N 1
ATOM 2549 C CA . THR A 1 329 ? -28.836 4.271 14.009 1.00 52.41 329 THR A CA 1
ATOM 2550 C C . THR A 1 329 ? -29.205 2.792 14.145 1.00 52.41 329 THR A C 1
ATOM 2552 O O . THR A 1 329 ? -29.799 2.228 13.231 1.00 52.41 329 THR A O 1
ATOM 2555 N N . GLY A 1 330 ? -28.877 2.164 15.277 1.00 53.09 330 GLY A N 1
ATOM 2556 C CA . GLY A 1 330 ? -29.410 0.843 15.646 1.00 53.09 330 GLY A CA 1
ATOM 2557 C C . GLY A 1 330 ? -28.378 -0.199 16.072 1.00 53.09 330 GLY A C 1
ATOM 2558 O O . GLY A 1 330 ? -28.754 -1.159 16.735 1.00 53.09 330 GLY A O 1
ATOM 2559 N N . ASN A 1 331 ? -27.089 0.007 15.786 1.00 56.44 331 ASN A N 1
ATOM 2560 C CA . ASN A 1 331 ? -26.027 -0.749 16.448 1.00 56.44 331 ASN A CA 1
ATOM 2561 C C . ASN A 1 331 ? -25.598 0.040 17.677 1.00 56.44 331 ASN A C 1
ATOM 2563 O O . ASN A 1 331 ? -25.009 1.109 17.560 1.00 56.44 331 ASN A O 1
ATOM 2567 N N . ILE A 1 332 ? -25.986 -0.448 18.850 1.00 64.50 332 ILE A N 1
ATOM 2568 C CA . ILE A 1 332 ? -25.565 0.095 20.135 1.00 64.50 332 ILE A CA 1
ATOM 2569 C C . ILE A 1 332 ? -24.807 -1.034 20.819 1.00 64.50 332 ILE A C 1
ATOM 2571 O O . ILE A 1 332 ? -25.383 -2.095 21.060 1.00 64.50 332 ILE A O 1
ATOM 2575 N N . LEU A 1 333 ? -23.526 -0.809 21.117 1.00 76.62 333 LEU A N 1
ATOM 2576 C CA . LEU A 1 333 ? -22.760 -1.636 22.045 1.00 76.62 333 LEU A CA 1
ATOM 2577 C C . LEU A 1 333 ? -23.630 -1.974 23.255 1.00 76.62 333 LEU A C 1
ATOM 2579 O O . LEU A 1 333 ? -24.159 -1.075 23.919 1.00 76.62 333 LEU A O 1
ATOM 2583 N N . LEU A 1 334 ? -23.761 -3.262 23.560 1.00 81.31 334 LEU A N 1
ATOM 2584 C CA . LEU A 1 334 ? -24.463 -3.671 24.767 1.00 81.31 334 LEU A CA 1
ATOM 2585 C C . LEU A 1 334 ? -23.720 -3.100 25.988 1.00 81.31 334 LEU A C 1
ATOM 2587 O O . LEU A 1 334 ? -22.487 -3.060 25.977 1.00 81.31 334 LEU A O 1
ATOM 2591 N N . PRO A 1 335 ? -24.420 -2.703 27.068 1.00 82.44 335 PRO A N 1
ATOM 2592 C CA . PRO A 1 335 ? -23.769 -2.164 28.266 1.00 82.44 335 PRO A CA 1
ATOM 2593 C C . PRO A 1 335 ? -22.634 -3.051 28.807 1.00 82.44 335 PRO A C 1
ATOM 2595 O O . PRO A 1 335 ? -21.579 -2.555 29.188 1.00 82.44 335 PRO A O 1
ATOM 2598 N N . ALA A 1 336 ? -22.807 -4.376 28.760 1.00 86.56 336 ALA A N 1
ATOM 2599 C CA . ALA A 1 336 ? -21.784 -5.328 29.198 1.00 86.56 336 ALA A CA 1
ATOM 2600 C C . ALA A 1 336 ? -20.521 -5.324 28.315 1.00 86.56 336 ALA A C 1
ATOM 2602 O O . ALA A 1 336 ? -19.418 -5.531 28.818 1.00 86.56 336 ALA A O 1
ATOM 2603 N N . ASP A 1 337 ? -20.668 -5.090 27.010 1.00 88.06 337 ASP A N 1
ATOM 2604 C CA . ASP A 1 337 ? -19.543 -5.021 26.074 1.00 88.06 337 ASP A CA 1
ATOM 2605 C C . ASP A 1 337 ? -18.781 -3.710 26.239 1.00 88.06 337 ASP A C 1
ATOM 2607 O O . ASP A 1 337 ? -17.553 -3.702 26.269 1.00 88.06 337 ASP A O 1
ATOM 2611 N N . TYR A 1 338 ? -19.517 -2.618 26.439 1.00 87.94 338 TYR A N 1
ATOM 2612 C CA . TYR A 1 338 ? -18.957 -1.314 26.762 1.00 87.94 338 TYR A CA 1
ATOM 2613 C C . TYR A 1 338 ? -18.065 -1.367 28.014 1.00 87.94 338 TYR A C 1
ATOM 2615 O O . TYR A 1 338 ? -16.915 -0.924 27.994 1.00 87.94 338 TYR A O 1
ATOM 2623 N N . ASP A 1 339 ? -18.565 -1.988 29.084 1.00 90.56 339 ASP A N 1
ATOM 2624 C CA . ASP A 1 339 ? -17.807 -2.185 30.318 1.00 90.56 339 ASP A CA 1
ATOM 2625 C C . ASP A 1 339 ? -16.589 -3.091 30.116 1.00 90.56 339 ASP A C 1
ATOM 2627 O O . ASP A 1 339 ? -15.498 -2.773 30.595 1.00 90.56 339 ASP A O 1
ATOM 2631 N N . ARG A 1 340 ? -16.743 -4.196 29.371 1.00 92.88 340 ARG A N 1
ATOM 2632 C CA . ARG A 1 340 ? -15.630 -5.109 29.078 1.00 92.88 340 ARG A CA 1
ATOM 2633 C C . ARG A 1 340 ? -14.496 -4.387 28.354 1.00 92.88 340 ARG A C 1
ATOM 2635 O O . ARG A 1 340 ? -13.342 -4.565 28.736 1.00 92.88 340 ARG A O 1
ATOM 2642 N N . ILE A 1 341 ? -14.817 -3.576 27.345 1.00 93.44 341 ILE A N 1
ATOM 2643 C CA . ILE A 1 341 ? -13.833 -2.809 26.572 1.00 93.44 341 ILE A CA 1
ATOM 2644 C C . ILE A 1 341 ? -13.032 -1.887 27.496 1.00 93.44 341 ILE A C 1
ATOM 2646 O O . ILE A 1 341 ? -11.803 -1.933 27.485 1.00 93.44 341 ILE A O 1
ATOM 2650 N N . LEU A 1 342 ? -13.704 -1.083 28.326 1.00 94.25 342 LEU A N 1
ATOM 2651 C CA . LEU A 1 342 ? -13.028 -0.136 29.219 1.00 94.25 342 LEU A CA 1
ATOM 2652 C C . LEU A 1 342 ? -12.136 -0.841 30.245 1.00 94.25 342 LEU A C 1
ATOM 2654 O O . LEU A 1 342 ? -10.995 -0.425 30.446 1.00 94.25 342 LEU A O 1
ATOM 2658 N N . ILE A 1 343 ? -12.621 -1.932 30.846 1.00 95.94 343 ILE A N 1
ATOM 2659 C CA . ILE A 1 343 ? -11.847 -2.734 31.803 1.00 95.94 343 ILE A CA 1
ATOM 2660 C C . ILE A 1 343 ? -10.603 -3.329 31.133 1.00 95.94 343 ILE A C 1
ATOM 2662 O O . ILE A 1 343 ? -9.512 -3.248 31.696 1.00 95.94 343 ILE A O 1
ATOM 2666 N N . GLN A 1 344 ? -10.739 -3.891 29.926 1.00 96.00 344 GLN A N 1
ATOM 2667 C CA . GLN A 1 344 ? -9.603 -4.455 29.194 1.00 96.00 344 GLN A CA 1
ATOM 2668 C C . GLN A 1 344 ? -8.570 -3.384 28.835 1.00 96.00 344 GLN A C 1
ATOM 2670 O O . GLN A 1 344 ? -7.391 -3.570 29.138 1.00 96.00 344 GLN A O 1
ATOM 2675 N N . LEU A 1 345 ? -8.996 -2.249 28.272 1.00 94.88 345 LEU A N 1
ATOM 2676 C CA . LEU A 1 345 ? -8.096 -1.142 27.926 1.00 94.88 345 LEU A CA 1
ATOM 2677 C C . LEU A 1 345 ? -7.326 -0.643 29.158 1.00 94.88 345 LEU A C 1
ATOM 2679 O O . LEU A 1 345 ? -6.107 -0.496 29.093 1.00 94.88 345 LEU A O 1
ATOM 2683 N N . ALA A 1 346 ? -8.008 -0.454 30.293 1.00 96.31 346 ALA A N 1
ATOM 2684 C CA . ALA A 1 346 ? -7.373 -0.036 31.545 1.00 96.31 346 ALA A CA 1
ATOM 2685 C C . ALA A 1 346 ? -6.395 -1.083 32.097 1.00 96.31 346 ALA A C 1
ATOM 2687 O O . ALA A 1 346 ? -5.358 -0.721 32.642 1.00 96.31 346 ALA A O 1
ATOM 2688 N N . SER A 1 347 ? -6.712 -2.374 31.953 1.00 95.25 347 SER A N 1
ATOM 2689 C CA . SER A 1 347 ? -5.830 -3.461 32.396 1.00 95.25 347 SER A CA 1
ATOM 2690 C C . SER A 1 347 ? -4.567 -3.597 31.544 1.00 95.25 347 SER A C 1
ATOM 2692 O O . SER A 1 347 ? -3.532 -4.017 32.053 1.00 95.25 347 SER A O 1
ATOM 2694 N N . GLY A 1 348 ? -4.661 -3.249 30.257 1.00 92.00 348 GLY A N 1
ATOM 2695 C CA . GLY A 1 348 ? -3.538 -3.274 29.332 1.00 92.00 348 GLY A CA 1
ATOM 2696 C C . GLY A 1 348 ? -2.615 -2.081 29.522 1.00 92.00 348 GLY A C 1
ATOM 2697 O O . GLY A 1 348 ? -1.409 -2.260 29.567 1.00 92.00 348 GLY A O 1
ATOM 2698 N N . LYS A 1 349 ? -3.160 -0.871 29.658 1.00 91.88 349 LYS A N 1
ATOM 2699 C CA . LYS A 1 349 ? -2.396 0.382 29.631 1.00 91.88 349 LYS A CA 1
ATOM 2700 C C . LYS A 1 349 ? -1.248 0.416 30.656 1.00 91.88 349 LYS A C 1
ATOM 2702 O O . LYS A 1 349 ? -1.475 0.350 31.863 1.00 91.88 349 LYS A O 1
ATOM 2707 N N . THR A 1 350 ? -0.019 0.598 30.171 1.00 89.19 350 THR A N 1
ATOM 2708 C CA . THR A 1 350 ? 1.217 0.687 30.973 1.00 89.19 350 THR A CA 1
ATOM 2709 C C . THR A 1 350 ? 1.971 2.010 30.835 1.00 89.19 350 THR A C 1
ATOM 2711 O O . THR A 1 350 ? 2.768 2.342 31.710 1.00 89.19 350 THR A O 1
ATOM 2714 N N . ASP A 1 351 ? 1.726 2.781 29.775 1.00 87.81 351 ASP A N 1
ATOM 2715 C CA . ASP A 1 351 ? 2.372 4.073 29.516 1.00 87.81 351 ASP A CA 1
ATOM 2716 C C . ASP A 1 351 ? 1.445 5.264 29.837 1.00 87.81 351 ASP A C 1
ATOM 2718 O O . ASP A 1 351 ? 0.335 5.094 30.352 1.00 87.81 351 ASP A O 1
ATOM 2722 N N . THR A 1 352 ? 1.887 6.494 29.555 1.00 88.19 352 THR A N 1
ATOM 2723 C CA . THR A 1 352 ? 1.092 7.717 29.757 1.00 88.19 352 THR A CA 1
ATOM 2724 C C . THR A 1 352 ? 0.541 8.276 28.443 1.00 88.19 352 THR A C 1
ATOM 2726 O O . THR A 1 352 ? 1.075 8.018 27.366 1.00 88.19 352 THR A O 1
ATOM 2729 N N . GLY A 1 353 ? -0.552 9.037 28.526 1.00 87.00 353 GLY A N 1
ATOM 2730 C CA . GLY A 1 353 ? -1.161 9.705 27.372 1.00 87.00 353 GLY A CA 1
ATOM 2731 C C . GLY A 1 353 ? -2.041 8.798 26.511 1.00 87.00 353 GLY A C 1
ATOM 2732 O O . GLY A 1 353 ? -2.253 7.628 26.832 1.00 87.00 353 GLY A O 1
ATOM 2733 N N . GLY A 1 354 ? -2.571 9.370 25.429 1.00 85.88 354 GLY A N 1
ATOM 2734 C CA . GLY A 1 354 ? -3.438 8.701 24.459 1.00 85.88 354 GLY A CA 1
ATOM 2735 C C . GLY A 1 354 ? -4.896 9.165 24.511 1.00 85.88 354 GLY A C 1
ATOM 2736 O O . GLY A 1 354 ? -5.274 10.047 25.290 1.00 85.88 354 GLY A O 1
ATOM 2737 N N . ARG A 1 355 ? -5.738 8.580 23.656 1.00 87.12 355 ARG A N 1
ATOM 2738 C CA . ARG A 1 355 ? -7.152 8.943 23.535 1.00 87.12 355 ARG A CA 1
ATOM 2739 C C . ARG A 1 355 ? -8.064 7.745 23.303 1.00 87.12 355 ARG A C 1
ATOM 2741 O O . ARG A 1 355 ? -7.819 6.918 22.431 1.00 87.12 355 ARG A O 1
ATOM 2748 N N . ILE A 1 356 ? -9.172 7.727 24.031 1.00 88.06 356 ILE A N 1
ATOM 2749 C CA . ILE A 1 356 ? -10.273 6.785 23.860 1.00 88.06 356 ILE A CA 1
ATOM 2750 C C . ILE A 1 356 ? -11.508 7.568 23.426 1.00 88.06 356 ILE A C 1
ATOM 2752 O O . ILE A 1 356 ? -11.875 8.556 24.061 1.00 88.06 356 ILE A O 1
ATOM 2756 N N . VAL A 1 357 ? -12.148 7.124 22.350 1.00 85.56 357 VAL A N 1
ATOM 2757 C CA . VAL A 1 357 ? -13.460 7.604 21.915 1.00 85.56 357 VAL A CA 1
ATOM 2758 C C . VAL A 1 357 ? -14.364 6.396 21.758 1.00 85.56 357 VAL A C 1
ATOM 2760 O O . VAL A 1 357 ? -14.131 5.570 20.881 1.00 85.56 357 VAL A O 1
ATOM 2763 N N . ILE A 1 358 ? -15.397 6.284 22.585 1.00 84.38 358 ILE A N 1
ATOM 2764 C CA . ILE A 1 358 ? -16.407 5.232 22.457 1.00 84.38 358 ILE A CA 1
ATOM 2765 C C . ILE A 1 358 ? -17.759 5.921 22.384 1.00 84.38 358 ILE A C 1
ATOM 2767 O O . ILE A 1 358 ? -18.098 6.722 23.247 1.00 84.38 358 ILE A O 1
ATOM 2771 N N . SER A 1 359 ? -18.516 5.640 21.330 1.00 76.31 359 SER A N 1
ATOM 2772 C CA . SER A 1 359 ? -19.927 6.035 21.264 1.00 76.31 359 SER A CA 1
ATOM 2773 C C . SER A 1 359 ? -20.801 4.869 21.734 1.00 76.31 359 SER A C 1
ATOM 2775 O O . SER A 1 359 ? -20.437 3.723 21.480 1.00 76.31 359 SER A O 1
ATOM 2777 N N . GLY A 1 360 ? -21.950 5.131 22.353 1.00 68.50 360 GLY A N 1
ATOM 2778 C CA . GLY A 1 360 ? -22.899 4.134 22.862 1.00 68.50 360 GLY A CA 1
ATOM 2779 C C . GLY A 1 360 ? -22.739 3.798 24.353 1.00 68.50 360 GLY A C 1
ATOM 2780 O O . GLY A 1 360 ? -21.788 4.213 24.998 1.00 68.50 360 GLY A O 1
ATOM 2781 N N . GLY A 1 361 ? -23.681 3.007 24.887 1.00 63.97 361 GLY A N 1
ATOM 2782 C CA . GLY A 1 361 ? -23.701 2.561 26.289 1.00 63.97 361 GLY A CA 1
ATOM 2783 C C . GLY A 1 361 ? -24.418 3.536 27.233 1.00 63.97 361 GLY A C 1
ATOM 2784 O O . GLY A 1 361 ? -23.883 4.570 27.606 1.00 63.97 361 GLY A O 1
ATOM 2785 N N . LEU A 1 362 ? -25.640 3.198 27.664 1.00 60.72 362 LEU A N 1
ATOM 2786 C CA . LEU A 1 362 ? -26.453 4.064 28.539 1.00 60.72 362 LEU A CA 1
ATOM 2787 C C . LEU A 1 362 ? -26.225 3.825 30.044 1.00 60.72 362 LEU A C 1
ATOM 2789 O O . LEU A 1 362 ? -26.800 4.527 30.875 1.00 60.72 362 LEU A O 1
ATOM 2793 N N . SER A 1 363 ? -25.436 2.820 30.437 1.00 74.62 363 SER A N 1
ATOM 2794 C CA . SER A 1 363 ? -25.203 2.486 31.850 1.00 74.62 363 SER A CA 1
ATOM 2795 C C . SER A 1 363 ? -23.853 1.793 32.034 1.00 74.62 363 SER A C 1
ATOM 2797 O O . SER A 1 363 ? -23.651 0.715 31.482 1.00 74.62 363 SER A O 1
ATOM 2799 N N . ARG A 1 364 ? -22.952 2.406 32.811 1.00 85.38 364 ARG A N 1
ATOM 2800 C CA . ARG A 1 364 ? -21.661 1.825 33.215 1.00 85.38 364 ARG A CA 1
ATOM 2801 C C . ARG A 1 364 ? -21.783 1.154 34.578 1.00 85.38 364 ARG A C 1
ATOM 2803 O O . ARG A 1 364 ? -22.508 1.644 35.444 1.00 85.38 364 ARG A O 1
ATOM 2810 N N . THR A 1 365 ? -21.056 0.065 34.791 1.00 90.94 365 THR A N 1
ATOM 2811 C CA . THR A 1 365 ? -20.863 -0.502 36.134 1.00 90.94 365 THR A CA 1
ATOM 2812 C C . THR A 1 365 ? -19.780 0.243 36.918 1.00 90.94 365 THR A C 1
ATOM 2814 O O . THR A 1 365 ? -18.924 0.919 36.351 1.00 90.94 365 THR A O 1
ATOM 2817 N N . ALA A 1 366 ? -19.739 0.035 38.238 1.00 93.25 366 ALA A N 1
ATOM 2818 C CA . ALA A 1 366 ? -18.676 0.573 39.091 1.00 93.25 366 ALA A CA 1
ATOM 2819 C C . ALA A 1 366 ? -17.259 0.131 38.661 1.00 93.25 366 ALA A C 1
ATOM 2821 O O . ALA A 1 366 ? -16.295 0.871 38.841 1.00 93.25 366 ALA A O 1
ATOM 2822 N N . ALA A 1 367 ? -17.119 -1.062 38.068 1.00 93.31 367 ALA A N 1
ATOM 2823 C CA . ALA A 1 367 ? -15.840 -1.545 37.540 1.00 93.31 367 ALA A CA 1
ATOM 2824 C C . ALA A 1 367 ? -15.387 -0.739 36.309 1.00 93.31 367 ALA A C 1
ATOM 2826 O O . ALA A 1 367 ? -14.211 -0.408 36.178 1.00 93.31 367 ALA A O 1
ATOM 2827 N N . SER A 1 368 ? -16.332 -0.387 35.440 1.00 93.31 368 SER A N 1
ATOM 2828 C CA . SER A 1 368 ? -16.125 0.471 34.271 1.00 93.31 368 SER A CA 1
ATOM 2829 C C . SER A 1 368 ? -15.802 1.914 34.673 1.00 93.31 368 SER A C 1
ATOM 2831 O O . SER A 1 368 ? -14.874 2.510 34.128 1.00 93.31 368 SER A O 1
ATOM 2833 N N . ASP A 1 369 ? -16.462 2.446 35.708 1.00 93.88 369 ASP A N 1
ATOM 2834 C CA . ASP A 1 369 ? -16.110 3.748 36.291 1.00 93.88 369 ASP A CA 1
ATOM 2835 C C . ASP A 1 369 ? -14.674 3.751 36.846 1.00 93.88 369 ASP A C 1
ATOM 2837 O O . ASP A 1 369 ? -13.901 4.667 36.556 1.00 93.88 369 ASP A O 1
ATOM 2841 N N . ALA A 1 370 ? -14.284 2.700 37.579 1.00 96.56 370 ALA A N 1
ATOM 2842 C CA . ALA A 1 370 ? -12.920 2.546 38.084 1.00 96.56 370 ALA A CA 1
ATOM 2843 C C . ALA A 1 370 ? -11.890 2.439 36.946 1.00 96.56 370 ALA A C 1
ATOM 2845 O O . ALA A 1 370 ? -10.832 3.062 37.015 1.00 96.56 370 ALA A O 1
ATOM 2846 N N . ALA A 1 371 ? -12.211 1.709 35.873 1.00 96.56 371 ALA A N 1
ATOM 2847 C CA . ALA A 1 371 ? -11.365 1.610 34.687 1.00 96.56 371 ALA A CA 1
ATOM 2848 C C . ALA A 1 371 ? -11.151 2.979 34.019 1.00 96.56 371 ALA A C 1
ATOM 2850 O O . ALA A 1 371 ? -10.019 3.335 33.693 1.00 96.56 371 ALA A O 1
ATOM 2851 N N . VAL A 1 372 ? -12.206 3.790 33.880 1.00 95.56 372 VAL A N 1
ATOM 2852 C CA . VAL A 1 372 ? -12.089 5.166 33.369 1.00 95.56 372 VAL A CA 1
ATOM 2853 C C . VAL A 1 372 ? -11.209 6.020 34.280 1.00 95.56 372 VAL A C 1
ATOM 2855 O O . VAL A 1 372 ? -10.352 6.741 33.776 1.00 95.56 372 VAL A O 1
ATOM 2858 N N . SER A 1 373 ? -11.360 5.926 35.605 1.00 96.38 373 SER A N 1
ATOM 2859 C CA . SER A 1 373 ? -10.469 6.626 36.541 1.00 96.38 373 SER A CA 1
ATOM 2860 C C . SER A 1 373 ? -9.003 6.219 36.369 1.00 96.38 373 SER A C 1
ATOM 2862 O O . SER A 1 373 ? -8.142 7.097 36.357 1.00 96.38 373 SER A O 1
ATOM 2864 N N . THR A 1 374 ? -8.713 4.929 36.171 1.00 96.75 374 THR A N 1
ATOM 2865 C CA . THR A 1 374 ? -7.357 4.435 35.874 1.00 96.75 374 THR A CA 1
ATOM 2866 C C . THR A 1 374 ? -6.804 5.042 34.584 1.00 96.75 374 THR A C 1
ATOM 2868 O O . THR A 1 374 ? -5.704 5.591 34.590 1.00 96.75 374 THR A O 1
ATOM 2871 N N . LEU A 1 375 ? -7.580 5.022 33.497 1.00 95.19 375 LEU A N 1
ATOM 2872 C CA . LEU A 1 375 ? -7.174 5.567 32.195 1.00 95.19 375 LEU A CA 1
ATOM 2873 C C . LEU A 1 375 ? -6.903 7.081 32.268 1.00 95.19 375 LEU A C 1
ATOM 2875 O O . LEU A 1 375 ? -5.906 7.566 31.732 1.00 95.19 375 LEU A O 1
ATOM 2879 N N . LEU A 1 376 ? -7.754 7.830 32.976 1.00 95.81 376 LEU A N 1
ATOM 2880 C CA . LEU A 1 376 ? -7.556 9.262 33.226 1.00 95.81 376 LEU A CA 1
ATOM 2881 C C . LEU A 1 376 ? -6.308 9.526 34.083 1.00 95.81 376 LEU A C 1
ATOM 2883 O O . LEU A 1 376 ? -5.551 10.448 33.788 1.00 95.81 376 LEU A O 1
ATOM 2887 N N . ALA A 1 377 ? -6.055 8.708 35.111 1.00 95.12 377 ALA A N 1
ATOM 2888 C CA . ALA A 1 377 ? -4.851 8.808 35.940 1.00 95.12 377 ALA A CA 1
ATOM 2889 C C . ALA A 1 377 ? -3.566 8.514 35.144 1.00 95.12 377 ALA A C 1
ATOM 2891 O O . ALA A 1 377 ? -2.514 9.078 35.436 1.00 95.12 377 ALA A O 1
ATOM 2892 N N . GLN A 1 378 ? -3.662 7.694 34.095 1.00 94.31 378 GLN A N 1
ATOM 2893 C CA . GLN A 1 378 ? -2.596 7.456 33.116 1.00 94.31 378 GLN A CA 1
ATOM 2894 C C . GLN A 1 378 ? -2.516 8.550 32.035 1.00 94.31 378 GLN A C 1
ATOM 2896 O O . GLN A 1 378 ? -1.749 8.437 31.080 1.00 94.31 378 GLN A O 1
ATOM 2901 N N . GLY A 1 379 ? -3.274 9.639 32.171 1.00 91.38 379 GLY A N 1
ATOM 2902 C CA . GLY A 1 379 ? -3.213 10.800 31.286 1.00 91.38 379 GLY A CA 1
ATOM 2903 C C . GLY A 1 379 ? -3.941 10.625 29.954 1.00 91.38 379 GLY A C 1
ATOM 2904 O O . GLY A 1 379 ? -3.689 11.398 29.030 1.00 91.38 379 GLY A O 1
ATOM 2905 N N . MET A 1 380 ? -4.823 9.630 29.818 1.00 90.19 380 MET A N 1
ATOM 2906 C CA . MET A 1 380 ? -5.639 9.492 28.612 1.00 90.19 380 MET A CA 1
ATOM 2907 C C . MET A 1 380 ? -6.750 10.540 28.562 1.00 90.19 380 MET A C 1
ATOM 2909 O O . MET A 1 380 ? -7.359 10.877 29.574 1.00 90.19 380 MET A O 1
ATOM 2913 N N . THR A 1 381 ? -7.093 10.990 27.357 1.00 90.25 381 THR A N 1
ATOM 2914 C CA . THR A 1 381 ? -8.374 11.666 27.112 1.00 90.25 381 THR A CA 1
ATOM 2915 C C . THR A 1 381 ? -9.444 10.616 26.839 1.00 90.25 381 THR A C 1
ATOM 2917 O O . THR A 1 381 ? -9.320 9.857 25.881 1.00 90.25 381 THR A O 1
ATOM 2920 N N . VAL A 1 382 ? -10.503 10.576 27.648 1.00 89.88 382 VAL A N 1
ATOM 2921 C CA . VAL A 1 382 ? -11.598 9.607 27.494 1.00 89.88 382 VAL A CA 1
ATOM 2922 C C . VAL A 1 382 ? -12.879 10.346 27.113 1.00 89.88 382 VAL A C 1
ATOM 2924 O O . VAL A 1 382 ? -13.418 11.112 27.907 1.00 89.88 382 VAL A O 1
ATOM 2927 N N . GLN A 1 383 ? -13.358 10.119 25.891 1.00 87.25 383 GLN A N 1
ATOM 2928 C CA . GLN A 1 383 ? -14.604 10.669 25.368 1.00 87.25 383 GLN A CA 1
ATOM 2929 C C . GLN A 1 383 ? -15.625 9.548 25.184 1.00 87.25 383 GLN A C 1
ATOM 2931 O O . GLN A 1 383 ? -15.409 8.613 24.412 1.00 87.25 383 GLN A O 1
ATOM 2936 N N . LEU A 1 384 ? -16.739 9.667 25.895 1.00 85.62 384 LEU A N 1
ATOM 2937 C CA . LEU A 1 384 ? -17.811 8.683 25.939 1.00 85.62 384 LEU A CA 1
ATOM 2938 C C . LEU A 1 384 ? -19.085 9.387 25.461 1.00 85.62 384 LEU A C 1
ATOM 2940 O O . LEU A 1 384 ? -19.510 10.337 26.119 1.00 85.62 384 LEU A O 1
ATOM 2944 N N . ASN A 1 385 ? -19.614 8.993 24.298 1.00 73.31 385 ASN A N 1
ATOM 2945 C CA . ASN A 1 385 ? -20.720 9.684 23.616 1.00 73.31 385 ASN A CA 1
ATOM 2946 C C . ASN A 1 385 ? -22.022 8.890 23.631 1.00 73.31 385 ASN A C 1
ATOM 2948 O O . ASN A 1 385 ? -21.961 7.679 23.318 1.00 73.31 385 ASN A O 1
#